Protein AF-A0A967U0R5-F1 (afdb_monomer_lite)

Radius of gyration: 29.0 Å; chains: 1; bounding box: 80×68×86 Å

pLDDT: mean 76.17, std 15.31, range [24.34, 95.88]

Structure (mmCIF, N/CA/C/O backbone):
data_AF-A0A967U0R5-F1
#
_entry.id   AF-A0A967U0R5-F1
#
loop_
_atom_site.group_PDB
_atom_site.id
_atom_site.type_symbol
_atom_site.label_atom_id
_atom_site.label_alt_id
_atom_site.label_comp_id
_atom_site.label_asym_id
_atom_site.label_entity_id
_atom_site.label_seq_id
_atom_site.pdbx_PDB_ins_code
_atom_site.Cartn_x
_atom_site.Cartn_y
_atom_site.Cartn_z
_atom_site.occupancy
_atom_site.B_iso_or_equiv
_atom_site.auth_seq_id
_atom_site.auth_comp_id
_atom_site.auth_asym_id
_atom_site.auth_atom_id
_atom_site.pdbx_PDB_model_num
ATOM 1 N N . MET A 1 1 ? -23.140 -12.840 37.586 1.00 38.25 1 MET A N 1
ATOM 2 C CA . MET A 1 1 ? -21.763 -12.616 37.110 1.00 38.25 1 MET A CA 1
ATOM 3 C C . MET A 1 1 ? -20.857 -13.366 38.064 1.00 38.25 1 MET A C 1
ATOM 5 O O . MET A 1 1 ? -20.734 -12.963 39.211 1.00 38.25 1 MET A O 1
ATOM 9 N N . THR A 1 2 ? -20.389 -14.546 37.671 1.00 31.69 2 THR A N 1
ATOM 10 C CA . THR A 1 2 ? -19.392 -15.296 38.441 1.00 31.69 2 THR A CA 1
ATOM 11 C C . THR A 1 2 ? -18.062 -14.575 38.287 1.00 31.69 2 THR A C 1
ATOM 13 O O . THR A 1 2 ? -17.598 -14.401 37.166 1.00 31.69 2 THR A O 1
ATOM 16 N N . ASP A 1 3 ? -17.523 -14.108 39.408 1.00 39.81 3 ASP A N 1
ATOM 17 C CA . ASP A 1 3 ? -16.266 -13.373 39.532 1.00 39.81 3 ASP A CA 1
ATOM 18 C C . ASP A 1 3 ? -15.125 -14.231 38.952 1.00 39.81 3 ASP A C 1
ATOM 20 O O . ASP A 1 3 ? -14.665 -15.191 39.576 1.00 39.81 3 ASP A O 1
ATOM 24 N N . GLY A 1 4 ? -14.732 -13.964 37.705 1.00 53.31 4 GLY A N 1
ATOM 25 C CA . GLY A 1 4 ? -13.517 -14.535 37.134 1.00 53.31 4 GLY A CA 1
ATOM 26 C C . GLY A 1 4 ? -12.322 -14.024 37.933 1.00 53.31 4 GLY A C 1
ATOM 27 O O . GLY A 1 4 ? -12.277 -12.852 38.303 1.00 53.31 4 GLY A O 1
ATOM 28 N N . SER A 1 5 ? -11.360 -14.890 38.250 1.00 70.88 5 SER A N 1
ATOM 29 C CA . SER A 1 5 ? -10.194 -14.485 39.038 1.00 70.88 5 SER A CA 1
ATOM 30 C C . SER A 1 5 ? -9.380 -13.429 38.282 1.00 70.88 5 SER A C 1
ATOM 32 O O . SER A 1 5 ? -8.718 -13.753 37.297 1.00 70.88 5 SER A O 1
ATOM 34 N N . TRP A 1 6 ? -9.405 -12.178 38.747 1.00 79.81 6 TRP A N 1
ATOM 35 C CA . TRP A 1 6 ? -8.531 -11.115 38.248 1.00 79.81 6 TRP A CA 1
ATOM 36 C C . TRP A 1 6 ? -7.058 -11.523 38.390 1.00 79.81 6 TRP A C 1
ATOM 38 O O . TRP A 1 6 ? -6.603 -11.854 39.485 1.00 79.81 6 TRP A O 1
ATOM 48 N N . SER A 1 7 ? -6.300 -11.472 37.296 1.00 81.44 7 SER A N 1
ATOM 49 C CA . SER A 1 7 ? -4.850 -11.683 37.298 1.00 81.44 7 SER A CA 1
ATOM 50 C C . SER A 1 7 ? -4.108 -10.350 37.401 1.00 81.44 7 SER A C 1
ATOM 52 O O . SER A 1 7 ? -4.356 -9.437 36.613 1.00 81.44 7 SER A O 1
ATOM 54 N N . SER A 1 8 ? -3.167 -10.236 38.339 1.00 82.88 8 SER A N 1
ATOM 55 C CA . SER A 1 8 ? -2.311 -9.049 38.459 1.00 82.88 8 SER A CA 1
ATOM 56 C C . SER A 1 8 ? -1.225 -9.045 37.385 1.00 82.88 8 SER A C 1
ATOM 58 O O . SER A 1 8 ? -0.503 -10.029 37.234 1.00 82.88 8 SER A O 1
ATOM 60 N N . ALA A 1 9 ? -1.059 -7.918 36.694 1.00 82.12 9 ALA A N 1
ATOM 61 C CA . ALA A 1 9 ? 0.034 -7.706 35.752 1.00 82.12 9 ALA A CA 1
ATOM 62 C C . ALA A 1 9 ? 1.123 -6.811 36.364 1.00 82.12 9 ALA A C 1
ATOM 64 O O . ALA A 1 9 ? 0.837 -5.910 37.157 1.00 82.12 9 ALA A O 1
ATOM 65 N N . THR A 1 10 ? 2.385 -7.057 36.011 1.00 83.44 10 THR A N 1
ATOM 66 C CA . THR A 1 10 ? 3.503 -6.242 36.499 1.00 83.44 10 THR A CA 1
ATOM 67 C C . THR A 1 10 ? 3.533 -4.903 35.771 1.00 83.44 10 THR A C 1
ATOM 69 O O . THR A 1 10 ? 3.669 -4.851 34.548 1.00 83.44 10 THR A O 1
ATOM 72 N N . VAL A 1 11 ? 3.439 -3.819 36.540 1.00 84.69 11 VAL A N 1
ATOM 73 C CA . VAL A 1 11 ? 3.551 -2.453 36.028 1.00 84.69 11 VAL A CA 1
ATOM 74 C C . VAL A 1 11 ? 5.021 -2.040 36.010 1.00 84.69 11 VAL A C 1
ATOM 76 O O . VAL A 1 11 ? 5.708 -2.105 37.027 1.00 84.69 11 VAL A O 1
ATOM 79 N N . SER A 1 12 ? 5.491 -1.593 34.852 1.00 86.06 12 SER A N 1
ATOM 80 C CA . SER A 1 12 ? 6.797 -0.970 34.659 1.00 86.06 12 SER A CA 1
ATOM 81 C C . SER A 1 12 ? 6.651 0.548 34.732 1.00 86.06 12 SER A C 1
ATOM 83 O O . SER A 1 12 ? 5.745 1.123 34.131 1.00 86.06 12 SER A O 1
ATOM 85 N N . THR A 1 13 ? 7.534 1.205 35.477 1.00 83.50 13 THR A N 1
ATOM 86 C CA . THR A 1 13 ? 7.530 2.662 35.659 1.00 83.50 13 THR A CA 1
ATOM 87 C C . THR A 1 13 ? 8.503 3.333 34.690 1.00 83.50 13 THR A C 1
ATOM 89 O O . THR A 1 13 ? 9.708 3.083 34.761 1.00 83.50 13 THR A O 1
ATOM 92 N N . GLY A 1 14 ? 7.999 4.197 33.813 1.00 77.38 14 GLY A N 1
ATOM 93 C CA . GLY A 1 14 ? 8.785 5.163 33.047 1.00 77.38 14 GLY A CA 1
ATOM 94 C C . GLY A 1 14 ? 8.883 6.516 33.760 1.00 77.38 14 GLY A C 1
ATOM 95 O O . GLY A 1 14 ? 8.386 6.691 34.872 1.00 77.38 14 GLY A O 1
ATOM 96 N N . SER A 1 15 ? 9.530 7.494 33.122 1.00 75.25 15 SER A N 1
ATOM 97 C CA . SER A 1 15 ? 9.695 8.844 33.685 1.00 75.25 15 SER A CA 1
ATOM 98 C C . SER A 1 15 ? 8.378 9.624 33.781 1.00 75.25 15 SER A C 1
ATOM 100 O O . SER A 1 15 ? 8.231 10.456 34.673 1.00 75.25 15 SER A O 1
ATOM 102 N N . THR A 1 16 ? 7.422 9.358 32.887 1.00 79.81 16 THR A N 1
ATOM 103 C CA . THR A 1 16 ? 6.113 10.039 32.833 1.00 79.81 16 THR A CA 1
ATOM 104 C C . THR A 1 16 ? 4.930 9.092 32.617 1.00 79.81 16 THR A C 1
ATOM 106 O O . THR A 1 16 ? 3.784 9.534 32.627 1.00 79.81 16 THR A O 1
ATOM 109 N N . ASN A 1 17 ? 5.176 7.795 32.427 1.00 79.44 17 ASN A N 1
ATOM 110 C CA . ASN A 1 17 ? 4.163 6.802 32.084 1.00 79.44 17 ASN A CA 1
ATOM 111 C C . ASN A 1 17 ? 4.357 5.488 32.851 1.00 79.44 17 ASN A C 1
ATOM 113 O O . ASN A 1 17 ? 5.448 5.158 33.306 1.00 79.44 17 ASN A O 1
ATOM 117 N N . TYR A 1 18 ? 3.275 4.725 32.971 1.00 80.25 18 TYR A N 1
ATOM 118 C CA . TYR A 1 18 ? 3.284 3.358 33.477 1.00 80.25 18 TYR A CA 1
ATOM 119 C C . TYR A 1 18 ? 2.914 2.429 32.325 1.00 80.25 18 TYR A C 1
ATOM 121 O O . TYR A 1 18 ? 1.972 2.717 31.589 1.00 80.25 18 TYR A O 1
ATOM 129 N N . SER A 1 19 ? 3.645 1.333 32.153 1.00 83.12 19 SER A N 1
ATOM 130 C CA . SER A 1 19 ? 3.387 0.354 31.097 1.00 83.12 19 SER A CA 1
ATOM 131 C C . SER A 1 19 ? 3.195 -1.041 31.675 1.00 83.12 19 SER A C 1
ATOM 133 O O . SER A 1 19 ? 3.750 -1.389 32.715 1.00 83.12 19 SER A O 1
ATOM 135 N N . VAL A 1 20 ? 2.388 -1.851 31.000 1.00 83.69 20 VAL A N 1
ATOM 136 C CA . VAL A 1 20 ? 2.161 -3.255 31.345 1.00 83.69 20 VAL A CA 1
ATOM 137 C C . VAL A 1 20 ? 2.505 -4.089 30.124 1.00 83.69 20 VAL A C 1
ATOM 139 O O . VAL A 1 20 ? 2.058 -3.782 29.021 1.00 83.69 20 VAL A O 1
ATOM 142 N N . ASN A 1 21 ? 3.308 -5.135 30.313 1.00 81.81 21 ASN A N 1
ATOM 143 C CA . ASN A 1 21 ? 3.598 -6.081 29.245 1.00 81.81 21 ASN A CA 1
ATOM 144 C C . ASN A 1 21 ? 2.595 -7.239 29.295 1.00 81.81 21 ASN A C 1
ATOM 146 O O . ASN A 1 21 ? 2.569 -7.998 30.263 1.00 81.81 21 ASN A O 1
ATOM 150 N N . LEU A 1 22 ? 1.795 -7.370 28.238 1.00 81.25 22 LEU A N 1
ATOM 151 C CA . LEU A 1 22 ? 0.777 -8.408 28.086 1.00 81.25 22 LEU A CA 1
ATOM 152 C C . LEU A 1 22 ? 1.147 -9.449 27.020 1.00 81.25 22 LEU A C 1
ATOM 154 O O . LEU A 1 22 ? 0.303 -10.242 26.625 1.00 81.25 22 LEU A O 1
ATOM 158 N N . SER A 1 23 ? 2.406 -9.496 26.570 1.00 73.38 23 SER A N 1
ATOM 159 C CA . SER A 1 23 ? 2.835 -10.381 25.476 1.00 73.38 23 SER A CA 1
ATOM 160 C C . SER A 1 23 ? 2.687 -11.882 25.762 1.00 73.38 23 SER A C 1
ATOM 162 O O . SER A 1 23 ? 2.832 -12.683 24.848 1.00 73.38 23 SER A O 1
ATOM 164 N N . GLY A 1 24 ? 2.448 -12.277 27.018 1.00 75.69 24 GLY A N 1
ATOM 165 C CA . GLY A 1 24 ? 2.172 -13.665 27.409 1.00 75.69 24 GLY A CA 1
ATOM 166 C C . GLY A 1 24 ? 0.685 -14.026 27.508 1.00 75.69 24 GLY A C 1
ATOM 167 O O . GLY A 1 24 ? 0.375 -15.189 27.751 1.00 75.69 24 GLY A O 1
ATOM 168 N N . ALA A 1 25 ? -0.226 -13.060 27.367 1.00 84.56 25 ALA A N 1
ATOM 169 C CA . ALA A 1 25 ? -1.661 -13.322 27.374 1.00 84.56 25 ALA A CA 1
ATOM 170 C C . ALA A 1 25 ? -2.125 -13.785 25.977 1.00 84.56 25 ALA A C 1
ATOM 172 O O . ALA A 1 25 ? -1.599 -13.281 24.978 1.00 84.56 25 ALA A O 1
ATOM 173 N N . PRO A 1 26 ? -3.056 -14.754 25.878 1.00 85.50 26 PRO A N 1
ATOM 174 C CA . PRO A 1 26 ? -3.587 -15.197 24.592 1.00 85.50 26 PRO A CA 1
ATOM 175 C C . PRO A 1 26 ? -4.418 -14.107 23.908 1.00 85.50 26 PRO A C 1
ATOM 177 O O . PRO A 1 26 ? -4.743 -13.077 24.497 1.00 85.50 26 PRO A O 1
ATOM 180 N N . ASN A 1 27 ? -4.768 -14.327 22.643 1.00 83.81 27 ASN A N 1
ATOM 181 C CA . ASN A 1 27 ? -5.694 -13.432 21.958 1.00 83.81 27 ASN A CA 1
ATOM 182 C C . ASN A 1 27 ? -7.078 -13.516 22.600 1.00 83.81 27 ASN A C 1
ATOM 184 O O . ASN A 1 27 ? -7.696 -14.573 22.568 1.00 83.81 27 ASN A O 1
ATOM 188 N N . ASP A 1 28 ? -7.590 -12.445 23.182 1.00 87.44 28 ASP A N 1
ATOM 189 C CA . ASP A 1 28 ? -8.921 -12.469 23.787 1.00 87.44 28 ASP A CA 1
ATOM 190 C C . ASP A 1 28 ? -9.435 -11.054 24.047 1.00 87.44 28 ASP A C 1
ATOM 192 O O . ASP A 1 28 ? -8.708 -10.071 23.871 1.00 87.44 28 ASP A O 1
ATOM 196 N N . HIS A 1 29 ? -10.682 -10.975 24.498 1.00 85.75 29 HIS A N 1
ATOM 197 C CA . HIS A 1 29 ? -11.242 -9.790 25.133 1.00 85.75 29 HIS A CA 1
ATOM 198 C C . HIS A 1 29 ? -10.958 -9.826 26.629 1.00 85.75 29 HIS A C 1
ATOM 200 O O . HIS A 1 29 ? -11.261 -10.799 27.321 1.00 85.75 29 HIS A O 1
ATOM 206 N N . TYR A 1 30 ? -10.386 -8.741 27.130 1.00 86.44 30 TYR A N 1
ATOM 207 C CA . TYR A 1 30 ? -9.992 -8.590 28.517 1.00 86.44 30 TYR A CA 1
ATOM 208 C C . TYR A 1 30 ? -10.668 -7.380 29.129 1.00 86.44 30 TYR A C 1
ATOM 210 O O . TYR A 1 30 ? -10.727 -6.301 28.542 1.00 86.44 30 TYR A O 1
ATOM 218 N N . GLN A 1 31 ? -11.086 -7.544 30.375 1.00 88.06 31 GLN A N 1
ATOM 219 C CA . GLN A 1 31 ? -11.401 -6.423 31.242 1.00 88.06 31 GLN A CA 1
ATOM 220 C C . GLN A 1 31 ? -10.135 -6.043 32.006 1.00 88.06 31 GLN A C 1
ATOM 222 O O . GLN A 1 31 ? -9.371 -6.912 32.435 1.00 88.06 31 GLN A O 1
ATOM 227 N N . TYR A 1 32 ? -9.905 -4.749 32.204 1.00 88.62 32 TYR A N 1
ATOM 228 C CA . TYR A 1 32 ? -8.839 -4.260 33.065 1.00 88.62 32 TYR A CA 1
ATOM 229 C C . TYR A 1 32 ? -9.394 -3.457 34.230 1.00 88.62 32 TYR A C 1
ATOM 231 O O . TYR A 1 32 ? -10.407 -2.764 34.132 1.00 88.62 32 TYR A O 1
ATOM 239 N N . ARG A 1 33 ? -8.652 -3.506 35.337 1.00 88.94 33 ARG A N 1
ATOM 240 C CA . ARG A 1 33 ? -8.805 -2.599 36.468 1.00 88.94 33 ARG A CA 1
ATOM 241 C C . ARG A 1 33 ? -7.430 -2.098 36.882 1.00 88.94 33 ARG A C 1
ATOM 243 O O . ARG A 1 33 ? -6.558 -2.888 37.230 1.00 88.94 33 ARG A O 1
ATOM 250 N N . ILE A 1 34 ? -7.251 -0.786 36.871 1.00 88.31 34 ILE A N 1
ATOM 251 C CA . ILE A 1 34 ? -6.054 -0.102 37.353 1.00 88.31 34 ILE A CA 1
ATOM 252 C C . ILE A 1 34 ? -6.420 0.598 38.655 1.00 88.31 34 ILE A C 1
ATOM 254 O O . ILE A 1 34 ? -7.441 1.271 38.743 1.00 88.31 34 ILE A O 1
ATOM 258 N N . THR A 1 35 ? -5.582 0.450 39.673 1.00 87.81 35 THR A N 1
ATOM 259 C CA . THR A 1 35 ? -5.733 1.144 40.955 1.00 87.81 35 THR A CA 1
ATOM 260 C C . THR A 1 35 ? -4.417 1.801 41.323 1.00 87.81 35 THR A C 1
ATOM 262 O O . THR A 1 35 ? -3.373 1.153 41.283 1.00 87.81 35 THR A O 1
ATOM 265 N N . TYR A 1 36 ? -4.466 3.063 41.727 1.00 86.50 36 TYR A N 1
ATOM 266 C CA . TYR A 1 36 ? -3.330 3.813 42.236 1.00 86.50 36 TYR A CA 1
ATOM 267 C C . TYR A 1 36 ? -3.538 4.101 43.720 1.00 86.50 36 TYR A C 1
ATOM 269 O O . TYR A 1 36 ? -4.571 4.631 44.125 1.00 86.50 36 TYR A O 1
ATOM 277 N N . THR A 1 37 ? -2.539 3.747 44.522 1.00 90.25 37 THR A N 1
ATOM 278 C CA . THR A 1 37 ? -2.487 3.992 45.966 1.00 90.25 37 THR A CA 1
ATOM 279 C C . THR A 1 37 ? -1.259 4.847 46.234 1.00 90.25 37 THR A C 1
ATOM 281 O O . THR A 1 37 ? -0.176 4.534 45.736 1.00 90.25 37 THR A O 1
ATOM 284 N N . ARG A 1 38 ? -1.415 5.948 46.974 1.00 85.69 38 ARG A N 1
ATOM 285 C CA . ARG A 1 38 ? -0.285 6.833 47.275 1.00 85.69 38 ARG A CA 1
ATOM 286 C C . ARG A 1 38 ? 0.682 6.158 48.257 1.00 85.69 38 ARG A C 1
ATOM 288 O O . ARG A 1 38 ? 0.253 5.337 49.070 1.00 85.69 38 ARG A O 1
ATOM 295 N N . PRO A 1 39 ? 1.980 6.510 48.232 1.00 86.94 39 PRO A N 1
ATOM 296 C CA . PRO A 1 39 ? 2.942 5.976 49.190 1.00 86.94 39 PRO A CA 1
ATOM 297 C C . PRO A 1 39 ? 2.487 6.204 50.640 1.00 86.94 39 PRO A C 1
ATOM 299 O O . PRO A 1 39 ? 2.222 7.335 51.037 1.00 86.94 39 PRO A O 1
ATOM 302 N N . GLY A 1 40 ? 2.408 5.130 51.429 1.00 89.56 40 GLY A N 1
ATOM 303 C CA . GLY A 1 40 ? 2.000 5.181 52.838 1.00 89.56 40 GLY A CA 1
ATOM 304 C C . GLY A 1 40 ? 0.486 5.186 53.089 1.00 89.56 40 GLY A C 1
ATOM 305 O O . GLY A 1 40 ? 0.079 5.098 54.246 1.00 89.56 40 GLY A O 1
ATOM 306 N N . GLU A 1 41 ? -0.348 5.238 52.047 1.00 92.50 41 GLU A N 1
ATOM 307 C CA . GLU A 1 41 ? -1.801 5.082 52.167 1.00 92.50 41 GLU A CA 1
ATOM 308 C C . GLU A 1 41 ? -2.204 3.607 51.993 1.00 92.50 41 GLU A C 1
ATOM 310 O O . GLU A 1 41 ? -1.594 2.860 51.231 1.00 92.50 41 GLU A O 1
ATOM 315 N N . SER A 1 42 ? -3.240 3.171 52.714 1.00 86.75 42 SER A N 1
ATOM 316 C CA . SER A 1 42 ? -3.827 1.826 52.581 1.00 86.75 42 SER A CA 1
ATOM 317 C C . SER A 1 42 ? -5.092 1.800 51.719 1.00 86.75 42 SER A C 1
ATOM 319 O O . SER A 1 42 ? -5.603 0.726 51.408 1.00 86.75 42 SER A O 1
ATOM 321 N N . GLN A 1 43 ? -5.609 2.973 51.344 1.00 90.25 43 GLN A N 1
ATOM 322 C CA . GLN A 1 43 ? -6.811 3.138 50.532 1.00 90.25 43 GLN A CA 1
ATOM 323 C C . GLN A 1 43 ? -6.439 3.498 49.095 1.00 90.25 43 GLN A C 1
ATOM 325 O O . GLN A 1 43 ? -5.499 4.255 48.858 1.00 90.25 43 GLN A O 1
ATOM 330 N N . VAL A 1 44 ? -7.206 2.979 48.135 1.00 88.62 44 VAL A N 1
ATOM 331 C CA . VAL A 1 44 ? -7.043 3.332 46.721 1.00 88.62 44 VAL A CA 1
ATOM 332 C C . VAL A 1 44 ? -7.365 4.814 46.546 1.00 88.62 44 VAL A C 1
ATOM 334 O O . VAL A 1 44 ? -8.467 5.257 46.857 1.00 88.62 44 VAL A O 1
ATOM 337 N N . TYR A 1 45 ? -6.404 5.571 46.025 1.00 89.75 45 TYR A N 1
ATOM 338 C CA . TYR A 1 45 ? -6.563 6.993 45.738 1.00 89.75 45 TYR A CA 1
ATOM 339 C C . TYR A 1 45 ? -7.338 7.229 44.438 1.00 89.75 45 TYR A C 1
ATOM 341 O O . TYR A 1 45 ? -8.180 8.118 44.362 1.00 89.75 45 TYR A O 1
ATOM 349 N N . ALA A 1 46 ? -7.041 6.442 43.403 1.00 87.00 46 ALA A N 1
ATOM 350 C CA . ALA A 1 46 ? -7.715 6.518 42.112 1.00 87.00 46 ALA A CA 1
ATOM 351 C C . ALA A 1 46 ? -7.848 5.127 41.495 1.00 87.00 46 ALA A C 1
ATOM 353 O O . ALA A 1 46 ? -6.971 4.279 41.665 1.00 87.00 46 ALA A O 1
ATOM 354 N N . ALA A 1 47 ? -8.927 4.902 40.753 1.00 88.06 47 ALA A N 1
ATOM 355 C CA . ALA A 1 47 ? -9.143 3.673 40.008 1.00 88.06 47 ALA A CA 1
ATOM 356 C C . ALA A 1 47 ? -9.639 3.982 38.595 1.00 88.06 47 ALA A C 1
ATOM 358 O O . ALA A 1 47 ? -10.337 4.968 38.376 1.00 88.06 47 ALA A O 1
ATOM 359 N N . GLY A 1 48 ? -9.280 3.118 37.654 1.00 85.56 48 GLY A N 1
ATOM 360 C CA . GLY A 1 48 ? -9.800 3.094 36.296 1.00 85.56 48 GLY A CA 1
ATOM 361 C C . GLY A 1 48 ? -10.156 1.664 35.919 1.00 85.56 48 GLY A C 1
ATOM 362 O O . GLY A 1 48 ? -9.541 0.717 36.409 1.00 85.56 48 GLY A O 1
ATOM 363 N N . ALA A 1 49 ? -11.150 1.501 35.062 1.00 87.06 49 ALA A N 1
ATOM 364 C CA . ALA A 1 49 ? -11.517 0.215 34.498 1.00 87.06 49 ALA A CA 1
ATOM 365 C C . ALA A 1 49 ? -11.919 0.403 33.039 1.00 87.06 49 ALA A C 1
ATOM 367 O O . ALA A 1 49 ? -12.275 1.510 32.635 1.00 87.06 49 ALA A O 1
ATOM 368 N N . GLY A 1 50 ? -11.852 -0.672 32.271 1.00 86.38 50 GLY A N 1
ATOM 369 C CA . GLY A 1 50 ? -12.244 -0.676 30.872 1.00 86.38 50 GLY A CA 1
ATOM 370 C C . GLY A 1 50 ? -12.033 -2.046 30.255 1.00 86.38 50 GLY A C 1
ATOM 371 O O . GLY A 1 50 ? -11.740 -3.017 30.957 1.00 86.38 50 GLY A O 1
ATOM 372 N N . GLU A 1 51 ? -12.169 -2.107 28.941 1.00 84.19 51 GLU A N 1
ATOM 373 C CA . GLU A 1 51 ? -12.010 -3.327 28.159 1.00 84.19 51 GLU A CA 1
ATOM 374 C C . GLU A 1 51 ? -10.990 -3.095 27.048 1.00 84.19 51 GLU A C 1
ATOM 376 O O . GLU A 1 51 ? -10.764 -1.962 26.619 1.00 84.19 51 GLU A O 1
ATOM 381 N N . PHE A 1 52 ? -10.328 -4.163 26.626 1.00 81.12 52 PHE A N 1
ATOM 382 C CA . PHE A 1 52 ? -9.393 -4.150 25.511 1.00 81.12 52 PHE A CA 1
ATOM 383 C C . PHE A 1 52 ? -9.296 -5.548 24.907 1.00 81.12 52 PHE A C 1
ATOM 385 O O . PHE A 1 52 ? -9.583 -6.545 25.570 1.00 81.12 52 PHE A O 1
ATOM 392 N N . SER A 1 53 ? -8.835 -5.628 23.664 1.00 82.19 53 SER A N 1
ATOM 393 C CA . SER A 1 53 ? -8.573 -6.905 23.004 1.00 82.19 53 SER A CA 1
ATOM 394 C C . SER A 1 53 ? -7.080 -7.086 22.761 1.00 82.19 53 SER A C 1
ATOM 396 O O . SER A 1 53 ? -6.370 -6.131 22.442 1.00 82.19 53 SER A O 1
ATOM 398 N N . ILE A 1 54 ? -6.602 -8.323 22.874 1.00 83.44 54 ILE A N 1
ATOM 399 C CA . ILE A 1 54 ? -5.272 -8.716 22.396 1.00 83.44 54 ILE A CA 1
ATOM 400 C C . ILE A 1 54 ? -5.452 -9.459 21.075 1.00 83.44 54 ILE A C 1
ATOM 402 O O . ILE A 1 54 ? -6.168 -10.454 21.017 1.00 83.44 54 ILE A O 1
ATOM 406 N N . THR A 1 55 ? -4.804 -8.974 20.015 1.00 77.19 55 THR A N 1
ATOM 407 C CA . THR A 1 55 ? -4.919 -9.509 18.643 1.00 77.19 55 THR A CA 1
ATOM 408 C C . THR A 1 55 ? -3.601 -10.042 18.075 1.00 77.19 55 THR A C 1
ATOM 410 O O . THR A 1 55 ? -3.600 -10.687 17.025 1.00 77.19 55 THR A O 1
ATOM 413 N N . SER A 1 56 ? -2.480 -9.791 18.755 1.00 70.88 56 SER A N 1
ATOM 414 C CA . SER A 1 56 ? -1.117 -9.979 18.240 1.00 70.88 56 SER A CA 1
ATOM 415 C C . SER A 1 56 ? -0.333 -11.127 18.904 1.00 70.88 56 SER A C 1
ATOM 417 O O . SER A 1 56 ? 0.877 -11.255 18.688 1.00 70.88 56 SER A O 1
ATOM 419 N N . SER A 1 57 ? -1.011 -11.964 19.697 1.00 75.06 57 SER A N 1
ATOM 420 C CA . SER A 1 57 ? -0.463 -13.108 20.448 1.00 75.06 57 SER A CA 1
ATOM 421 C C . SER A 1 57 ? -0.873 -14.454 19.819 1.00 75.06 57 SER A C 1
ATOM 423 O O . SER A 1 57 ? -1.320 -14.490 18.674 1.00 75.06 57 SER A O 1
ATOM 425 N N . ASP A 1 58 ? -0.711 -15.574 20.526 1.00 77.88 58 ASP A N 1
ATOM 426 C CA . ASP A 1 58 ? -1.199 -16.901 20.116 1.00 77.88 58 ASP A CA 1
ATOM 427 C C . ASP A 1 58 ? -2.715 -17.036 20.380 1.00 77.88 58 ASP A C 1
ATOM 429 O O . ASP A 1 58 ? -3.249 -16.485 21.345 1.00 77.88 58 ASP A O 1
ATOM 433 N N . SER A 1 59 ? -3.419 -17.765 19.512 1.00 81.88 59 SER A N 1
ATOM 434 C CA . SER A 1 59 ? -4.836 -18.113 19.694 1.00 81.88 59 SER A CA 1
ATOM 435 C C . SER A 1 59 ? -5.048 -19.269 20.692 1.00 81.88 59 SER A C 1
ATOM 437 O O . SER A 1 59 ? -6.182 -19.591 21.054 1.00 81.88 59 SER A O 1
ATOM 439 N N . VAL A 1 60 ? -3.983 -19.951 21.130 1.00 81.88 60 VAL A N 1
ATOM 440 C CA . VAL A 1 60 ? -4.084 -21.025 22.130 1.00 81.88 60 VAL A CA 1
ATOM 441 C C . VAL A 1 60 ? -4.563 -20.466 23.472 1.00 81.88 60 VAL A C 1
ATOM 443 O O . VAL A 1 60 ? -3.885 -19.664 24.103 1.00 81.88 60 VAL A O 1
ATOM 446 N N . GLY A 1 61 ? -5.712 -20.953 23.947 1.00 82.19 61 GLY A N 1
ATOM 447 C CA . GLY A 1 61 ? -6.314 -20.521 25.213 1.00 82.19 61 GLY A CA 1
ATOM 448 C C . GLY A 1 61 ? -7.288 -19.348 25.083 1.00 82.19 61 GLY A C 1
ATOM 449 O O . GLY A 1 61 ? -7.896 -18.979 26.084 1.00 82.19 61 GLY A O 1
ATOM 450 N N . SER A 1 62 ? -7.477 -18.812 23.873 1.00 86.12 62 SER A N 1
ATOM 451 C CA . SER A 1 62 ? -8.527 -17.842 23.561 1.00 86.12 62 SER A CA 1
ATOM 452 C C . SER A 1 62 ? -9.913 -18.417 23.832 1.00 86.12 62 SER A C 1
ATOM 454 O O . SER A 1 62 ? -10.247 -19.511 23.371 1.00 86.12 62 SER A O 1
ATOM 456 N N . THR A 1 63 ? -10.748 -17.657 24.528 1.00 87.12 63 THR A N 1
ATOM 457 C CA . THR A 1 63 ? -12.158 -17.989 24.759 1.00 87.12 63 THR A CA 1
ATOM 458 C C . THR A 1 63 ? -13.074 -17.332 23.732 1.00 87.12 63 THR A C 1
ATOM 460 O O . THR A 1 63 ? -14.051 -17.960 23.309 1.00 87.12 63 THR A O 1
ATOM 463 N N . HIS A 1 64 ? -12.706 -16.145 23.243 1.00 88.62 64 HIS A N 1
ATOM 464 C CA . HIS A 1 64 ? -13.450 -15.406 22.227 1.00 88.62 64 HIS A CA 1
ATOM 465 C C . HIS A 1 64 ? -12.674 -15.244 20.914 1.00 88.62 64 HIS A C 1
ATOM 467 O O . HIS A 1 64 ? -11.464 -15.476 20.825 1.00 88.62 64 HIS A O 1
ATOM 473 N N . ALA A 1 65 ? -13.400 -14.858 19.870 1.00 88.69 65 ALA A N 1
ATOM 474 C CA . ALA A 1 65 ? -12.839 -14.382 18.624 1.00 88.69 65 ALA A CA 1
ATOM 475 C C . ALA A 1 65 ? -12.464 -12.902 18.760 1.00 88.69 65 ALA A C 1
ATOM 477 O O . ALA A 1 65 ? -13.203 -12.100 19.333 1.00 88.69 65 ALA A O 1
ATOM 478 N N . VAL A 1 66 ? -11.339 -12.535 18.163 1.00 87.56 66 VAL A N 1
ATOM 479 C CA . VAL A 1 66 ? -10.876 -11.152 18.039 1.00 87.56 66 VAL A CA 1
ATOM 480 C C . VAL A 1 66 ? -10.597 -10.857 16.574 1.00 87.56 66 VAL A C 1
ATOM 482 O O . VAL A 1 66 ? -10.297 -11.772 15.799 1.00 87.56 66 VAL A O 1
ATOM 485 N N . ALA A 1 67 ? -10.688 -9.588 16.186 1.00 85.31 67 ALA A N 1
ATOM 486 C CA . ALA A 1 67 ? -10.437 -9.187 14.814 1.00 85.31 67 ALA A CA 1
ATOM 487 C C . ALA A 1 67 ? -9.584 -7.929 14.729 1.00 85.31 67 ALA A C 1
ATOM 489 O O . ALA A 1 67 ? -9.600 -7.092 15.628 1.00 85.31 67 ALA A O 1
ATOM 490 N N . ILE A 1 68 ? -8.866 -7.801 13.618 1.00 79.19 68 ILE A N 1
ATOM 491 C CA . ILE A 1 68 ? -8.112 -6.600 13.278 1.00 79.19 68 ILE A CA 1
ATOM 492 C C . ILE A 1 68 ? -8.373 -6.181 11.838 1.00 79.19 68 ILE A C 1
ATOM 494 O O . ILE A 1 68 ? -8.514 -7.023 10.947 1.00 79.19 68 ILE A O 1
ATOM 498 N N . VAL A 1 69 ? -8.458 -4.871 11.617 1.00 75.12 69 VAL A N 1
ATOM 499 C CA . VAL A 1 69 ? -8.638 -4.297 10.285 1.00 75.12 69 VAL A CA 1
ATOM 500 C C . VAL A 1 69 ? -7.323 -4.344 9.525 1.00 75.12 69 VAL A C 1
ATOM 502 O O . VAL A 1 69 ? -6.303 -3.848 9.989 1.00 75.12 69 VAL A O 1
ATOM 505 N N . GLU A 1 70 ? -7.373 -4.896 8.319 1.00 72.44 70 GLU A N 1
ATOM 506 C CA . GLU A 1 70 ? -6.292 -4.850 7.349 1.00 72.44 70 GLU A CA 1
ATOM 507 C C . GLU A 1 70 ? -6.662 -3.916 6.196 1.00 72.44 70 GLU A C 1
ATOM 509 O O . GLU A 1 70 ? -7.603 -4.183 5.439 1.00 72.44 70 GLU A O 1
ATOM 514 N N . ASP A 1 71 ? -5.870 -2.862 6.005 1.00 57.84 71 ASP A N 1
ATOM 515 C CA . ASP A 1 71 ? -5.983 -1.981 4.837 1.00 57.84 71 ASP A CA 1
ATOM 516 C C . ASP A 1 71 ? -5.298 -2.576 3.587 1.00 57.84 71 ASP A C 1
ATOM 518 O O . ASP A 1 71 ? -5.560 -2.144 2.464 1.00 57.84 71 ASP A O 1
ATOM 522 N N . GLY A 1 72 ? -4.491 -3.634 3.760 1.00 60.88 72 GLY A N 1
ATOM 523 C CA . GLY A 1 72 ? -4.076 -4.528 2.677 1.00 60.88 72 GLY A CA 1
ATOM 524 C C . GLY A 1 72 ? -3.051 -3.921 1.719 1.00 60.88 72 GLY A C 1
ATOM 525 O O . GLY A 1 72 ? -3.234 -3.989 0.500 1.00 60.88 72 GLY A O 1
ATOM 526 N N . PHE A 1 73 ? -1.964 -3.339 2.238 1.00 62.22 73 PHE A N 1
ATOM 527 C CA . PHE A 1 73 ? -0.935 -2.731 1.391 1.00 62.22 73 PHE A CA 1
ATOM 528 C C . PHE A 1 73 ? 0.171 -3.706 0.967 1.00 62.22 73 PHE A C 1
ATOM 530 O O . PHE A 1 73 ? 0.735 -4.474 1.744 1.00 62.22 73 PHE A O 1
ATOM 537 N N . TYR A 1 74 ? 0.532 -3.622 -0.309 1.00 66.06 74 TYR A N 1
ATOM 538 C CA . TYR A 1 74 ? 1.680 -4.292 -0.895 1.00 66.06 74 TYR A CA 1
ATOM 539 C C . TYR A 1 74 ? 2.202 -3.436 -2.051 1.00 66.06 74 TYR A C 1
ATOM 541 O O . TYR A 1 74 ? 1.426 -2.993 -2.896 1.00 66.06 74 TYR A O 1
ATOM 549 N N . ASN A 1 75 ? 3.516 -3.230 -2.111 1.00 65.00 75 ASN A N 1
ATOM 550 C CA . ASN A 1 75 ? 4.163 -2.476 -3.176 1.00 65.00 75 ASN A CA 1
ATOM 551 C C . ASN A 1 75 ? 5.400 -3.195 -3.698 1.00 65.00 75 ASN A C 1
ATOM 553 O O . ASN A 1 75 ? 6.425 -3.324 -3.020 1.00 65.00 75 ASN A O 1
ATOM 557 N N . PHE A 1 76 ? 5.316 -3.601 -4.959 1.00 70.06 76 PHE A N 1
ATOM 558 C CA . PHE A 1 76 ? 6.470 -4.024 -5.724 1.00 70.06 76 PHE A CA 1
ATOM 559 C C . PHE A 1 76 ? 7.214 -2.794 -6.256 1.00 70.06 76 PHE A C 1
ATOM 561 O O . PHE A 1 76 ? 6.880 -2.265 -7.314 1.00 70.06 76 PHE A O 1
ATOM 568 N N . LYS A 1 77 ? 8.297 -2.394 -5.574 1.00 65.00 77 LYS A N 1
ATOM 569 C CA . LYS A 1 77 ? 9.142 -1.243 -5.960 1.00 65.00 77 LYS A CA 1
ATOM 570 C C . LYS A 1 77 ? 9.968 -1.488 -7.237 1.00 65.00 77 LYS A C 1
ATOM 572 O O . LYS A 1 77 ? 10.776 -0.649 -7.625 1.00 65.00 77 LYS A O 1
ATOM 577 N N . GLY A 1 78 ? 9.762 -2.629 -7.896 1.00 65.31 78 GLY A N 1
ATOM 578 C CA . GLY A 1 78 ? 10.361 -2.976 -9.174 1.00 65.31 78 GLY A CA 1
ATOM 579 C C . GLY A 1 78 ? 11.667 -3.763 -9.072 1.00 65.31 78 GLY A C 1
ATOM 580 O O . GLY A 1 78 ? 12.185 -4.087 -8.000 1.00 65.31 78 GLY A O 1
ATOM 581 N N . ILE A 1 79 ? 12.193 -4.081 -10.254 1.00 75.19 79 ILE A N 1
ATOM 582 C CA . ILE A 1 79 ? 13.543 -4.613 -10.437 1.00 75.19 79 ILE A CA 1
ATOM 583 C C . ILE A 1 79 ? 14.470 -3.406 -10.570 1.00 75.19 79 ILE A C 1
ATOM 585 O O . ILE A 1 79 ? 14.380 -2.682 -11.558 1.00 75.19 79 ILE A O 1
ATOM 589 N N . THR A 1 80 ? 15.330 -3.178 -9.579 1.00 71.12 80 THR A N 1
ATOM 590 C CA . THR A 1 80 ? 16.212 -1.998 -9.519 1.00 71.12 80 THR A CA 1
ATOM 591 C C . THR A 1 80 ? 17.606 -2.268 -10.074 1.00 71.12 80 THR A C 1
ATOM 593 O O . THR A 1 80 ? 18.333 -1.335 -10.402 1.00 71.12 80 THR A O 1
ATOM 596 N N . LYS A 1 81 ? 17.993 -3.543 -10.193 1.00 74.25 81 LYS A N 1
ATOM 597 C CA . LYS A 1 81 ? 19.226 -3.964 -10.866 1.00 74.25 81 LYS A CA 1
ATOM 598 C C . LYS A 1 81 ? 19.074 -5.384 -11.406 1.00 74.25 81 LYS A C 1
ATOM 600 O O . LYS A 1 81 ? 18.352 -6.192 -10.816 1.00 74.25 81 LYS A O 1
ATOM 605 N N . ARG A 1 82 ? 19.773 -5.701 -12.494 1.00 80.25 82 ARG A N 1
ATOM 606 C CA . ARG A 1 82 ? 19.919 -7.060 -13.033 1.00 80.25 82 ARG A CA 1
ATOM 607 C C . ARG A 1 82 ? 21.397 -7.397 -13.172 1.00 80.25 82 ARG A C 1
ATOM 609 O O . ARG A 1 82 ? 22.192 -6.519 -13.499 1.00 80.25 82 ARG A O 1
ATOM 616 N N . ALA A 1 83 ? 21.739 -8.664 -12.956 1.00 82.50 83 ALA A N 1
ATOM 617 C CA . ALA A 1 83 ? 23.045 -9.175 -13.344 1.00 82.50 83 ALA A CA 1
ATOM 618 C C . ALA A 1 83 ? 23.199 -9.119 -14.873 1.00 82.50 83 ALA A C 1
ATOM 620 O O . ALA A 1 83 ? 22.241 -9.351 -15.622 1.00 82.50 83 ALA A O 1
ATOM 621 N N . VAL A 1 84 ? 24.411 -8.819 -15.330 1.00 75.62 84 VAL A N 1
ATOM 622 C CA . VAL A 1 84 ? 24.746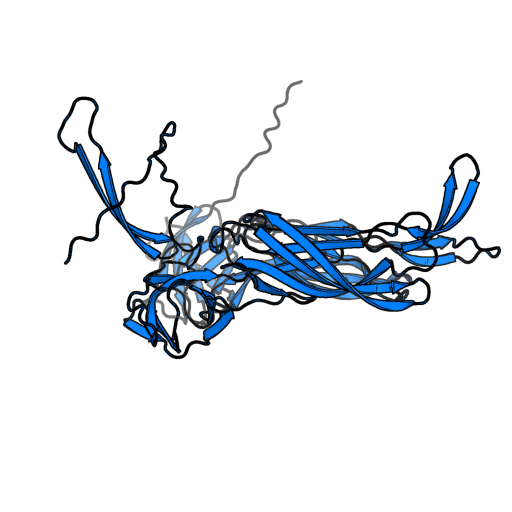 -8.629 -16.745 1.00 75.62 84 VAL A CA 1
ATOM 623 C C . VAL A 1 84 ? 25.729 -9.709 -17.172 1.00 75.62 84 VAL A C 1
ATOM 625 O O . VAL A 1 84 ? 26.649 -10.030 -16.428 1.00 75.62 84 VAL A O 1
ATOM 628 N N . TYR A 1 85 ? 25.523 -10.287 -18.354 1.00 75.12 85 TYR A N 1
ATOM 629 C CA . TYR A 1 85 ? 26.475 -11.219 -18.952 1.00 75.12 85 TYR A CA 1
ATOM 630 C C . TYR A 1 85 ? 27.367 -10.442 -19.914 1.00 75.12 85 TYR A C 1
ATOM 632 O O . TYR A 1 85 ? 26.883 -9.969 -20.941 1.00 75.12 85 TYR A O 1
ATOM 640 N N . GLU A 1 86 ? 28.637 -10.260 -19.567 1.00 72.44 86 GLU A N 1
ATOM 641 C CA . GLU A 1 86 ? 29.588 -9.495 -20.380 1.00 72.44 86 GLU A CA 1
ATOM 642 C C . GLU A 1 86 ? 31.033 -9.961 -20.155 1.00 72.44 86 GLU A C 1
ATOM 644 O O . GLU A 1 86 ? 31.324 -10.763 -19.265 1.00 72.44 86 GLU A O 1
ATOM 649 N N . SER A 1 87 ? 31.952 -9.460 -20.976 1.00 73.12 87 SER A N 1
ATOM 650 C CA . SER A 1 87 ? 33.388 -9.678 -20.804 1.00 73.12 87 SER A CA 1
ATOM 651 C C . SER A 1 87 ? 34.020 -8.470 -20.109 1.00 73.12 87 SER A C 1
ATOM 653 O O . SER A 1 87 ? 33.868 -7.347 -20.590 1.00 73.12 87 SER A O 1
ATOM 655 N N . ARG A 1 88 ? 34.740 -8.680 -18.998 1.00 70.50 88 ARG A N 1
ATOM 656 C CA . ARG A 1 88 ? 35.482 -7.630 -18.278 1.00 70.50 88 ARG A CA 1
ATOM 657 C C . ARG A 1 88 ? 36.969 -7.956 -18.217 1.00 70.50 88 ARG A C 1
ATOM 659 O O . ARG A 1 88 ? 37.363 -9.114 -18.122 1.00 70.50 88 ARG A O 1
ATOM 666 N N . TRP A 1 89 ? 37.787 -6.909 -18.244 1.00 63.78 89 TRP A N 1
ATOM 667 C CA . TRP A 1 89 ? 39.194 -7.013 -17.874 1.00 63.78 89 TRP A CA 1
ATOM 668 C C . TRP A 1 89 ? 39.300 -6.981 -16.356 1.00 63.78 89 TRP A C 1
ATOM 670 O O . TRP A 1 89 ? 38.869 -6.007 -15.735 1.00 63.78 89 TRP A O 1
ATOM 680 N N . ILE A 1 90 ? 39.873 -8.028 -15.774 1.00 66.06 90 ILE A N 1
ATOM 681 C CA . ILE A 1 90 ? 40.254 -8.026 -14.366 1.00 66.06 90 ILE A CA 1
ATOM 682 C C . ILE A 1 90 ? 41.746 -7.730 -14.300 1.00 66.06 90 ILE A C 1
ATOM 684 O O . ILE A 1 90 ? 42.554 -8.381 -14.965 1.00 66.06 90 ILE A O 1
ATOM 688 N N . THR A 1 91 ? 42.103 -6.726 -13.505 1.00 58.09 91 THR A N 1
ATOM 689 C CA . THR A 1 91 ? 43.495 -6.419 -13.182 1.00 58.09 91 THR A CA 1
ATOM 690 C C . THR A 1 91 ? 43.779 -6.970 -11.793 1.00 58.09 91 THR A C 1
ATOM 692 O O . THR A 1 91 ? 43.683 -6.242 -10.810 1.00 58.09 91 THR A O 1
ATOM 695 N N . ASP A 1 92 ? 44.102 -8.259 -11.716 1.00 55.59 92 ASP A N 1
ATOM 696 C CA . ASP A 1 92 ? 44.556 -8.904 -10.479 1.00 55.59 92 ASP A CA 1
ATOM 697 C C . ASP A 1 92 ? 45.975 -9.452 -10.691 1.00 55.59 92 ASP A C 1
ATOM 699 O O . ASP A 1 92 ? 46.202 -10.626 -10.977 1.00 55.59 92 ASP A O 1
ATOM 703 N N . GLY A 1 93 ? 46.951 -8.537 -10.738 1.00 51.66 93 GLY A N 1
ATOM 704 C CA . GLY A 1 93 ? 48.366 -8.840 -11.007 1.00 51.66 93 GLY A CA 1
ATOM 705 C C . GLY A 1 93 ? 48.713 -9.222 -12.459 1.00 51.66 93 GLY A C 1
ATOM 706 O O . GLY A 1 93 ? 49.851 -9.021 -12.872 1.00 51.66 93 GLY A O 1
ATOM 707 N N . TYR A 1 94 ? 47.743 -9.686 -13.254 1.00 53.56 94 TYR A N 1
ATOM 708 C CA . TYR A 1 94 ? 47.819 -9.874 -14.707 1.00 53.56 94 TYR A CA 1
ATOM 709 C C . TYR A 1 94 ? 46.513 -9.411 -15.359 1.00 53.56 94 TYR A C 1
ATOM 711 O O . TYR A 1 94 ? 45.432 -9.694 -14.851 1.00 53.56 94 TYR A O 1
ATOM 719 N N . THR A 1 95 ? 46.603 -8.725 -16.498 1.00 59.84 95 THR A N 1
ATOM 720 C CA . THR A 1 95 ? 45.430 -8.287 -17.266 1.00 59.84 95 THR A CA 1
ATOM 721 C C . THR A 1 95 ? 44.832 -9.486 -18.003 1.00 59.84 95 THR A C 1
ATOM 723 O O . THR A 1 95 ? 45.366 -9.907 -19.030 1.00 59.84 95 THR A O 1
ATOM 726 N N . GLN A 1 96 ? 43.746 -10.054 -17.477 1.00 65.44 96 GLN A N 1
ATOM 727 C CA . GLN A 1 96 ? 43.034 -11.180 -18.093 1.00 65.44 96 GLN A CA 1
ATOM 728 C C . GLN A 1 96 ? 41.599 -10.789 -18.449 1.00 65.44 96 GLN A C 1
ATOM 730 O O . GLN A 1 96 ? 40.961 -9.993 -17.756 1.00 65.44 96 GLN A O 1
ATOM 735 N N . LEU A 1 97 ? 41.116 -11.319 -19.574 1.00 66.81 97 LEU A N 1
ATOM 736 C CA . LEU A 1 97 ? 39.748 -11.122 -20.036 1.00 66.81 97 LEU A CA 1
ATOM 737 C C . LEU A 1 97 ? 38.884 -12.264 -19.507 1.00 66.81 97 LEU A C 1
ATOM 739 O O . LEU A 1 97 ? 39.062 -13.411 -19.913 1.00 66.81 97 LEU A O 1
ATOM 743 N N . GLU A 1 98 ? 37.912 -11.935 -18.664 1.00 73.25 98 GLU A N 1
ATOM 744 C CA . GLU A 1 98 ? 36.946 -12.897 -18.145 1.00 73.25 98 GLU A CA 1
ATOM 745 C C . GLU A 1 98 ? 35.555 -12.615 -18.708 1.00 73.25 98 GLU A C 1
ATOM 747 O O . GLU A 1 98 ? 35.094 -11.475 -18.709 1.00 73.25 98 GLU A O 1
ATOM 752 N N . THR A 1 99 ? 34.878 -13.649 -19.212 1.00 74.81 99 THR A N 1
ATOM 753 C CA . THR A 1 99 ? 33.509 -13.537 -19.747 1.00 74.81 99 THR A CA 1
ATOM 754 C C . THR A 1 99 ? 32.542 -14.213 -18.808 1.00 74.81 99 THR A C 1
ATOM 756 O O . THR A 1 99 ? 32.547 -15.423 -18.678 1.00 74.81 99 THR A O 1
ATOM 759 N N . GLY A 1 100 ? 31.664 -13.470 -18.165 1.00 74.38 100 GLY A N 1
ATOM 760 C CA . GLY A 1 100 ? 30.855 -14.072 -17.126 1.00 74.38 100 GLY A CA 1
ATOM 761 C C . GLY A 1 100 ? 29.667 -13.233 -16.751 1.00 74.38 100 GLY A C 1
ATOM 762 O O . GLY A 1 100 ? 29.346 -12.218 -17.369 1.00 74.38 100 GLY A O 1
ATOM 763 N N . TRP A 1 101 ? 28.996 -13.708 -15.717 1.00 80.25 101 TRP A N 1
ATOM 764 C CA . TRP A 1 101 ? 27.991 -12.923 -15.045 1.00 80.25 101 TRP A CA 1
ATOM 765 C C . TRP A 1 101 ? 28.656 -11.917 -14.123 1.00 80.25 101 TRP A C 1
ATOM 767 O O . TRP A 1 101 ? 29.537 -12.259 -13.341 1.00 80.25 101 TRP A O 1
ATOM 777 N N . TRP A 1 102 ? 28.157 -10.694 -14.178 1.00 77.12 102 TRP A N 1
ATOM 778 C CA . TRP A 1 102 ? 28.599 -9.584 -13.362 1.00 77.12 102 TRP A CA 1
ATOM 779 C C . TRP A 1 102 ? 27.415 -8.885 -12.719 1.00 77.12 102 TRP A C 1
ATOM 781 O O . TRP A 1 102 ? 26.259 -9.093 -13.096 1.00 77.12 102 TRP A O 1
ATOM 791 N N . ASP A 1 103 ? 27.731 -7.996 -11.780 1.00 81.62 103 ASP A N 1
ATOM 792 C CA . ASP A 1 103 ? 26.756 -7.214 -11.033 1.00 81.62 103 ASP A CA 1
ATOM 793 C C . ASP A 1 103 ? 25.811 -8.074 -10.177 1.00 81.62 103 ASP A C 1
ATOM 795 O O . ASP A 1 103 ? 26.044 -9.248 -9.909 1.00 81.62 103 ASP A O 1
ATOM 799 N N . SER A 1 104 ? 24.768 -7.445 -9.644 1.00 84.81 104 SER A N 1
ATOM 800 C CA . SER A 1 104 ? 23.762 -8.094 -8.813 1.00 84.81 104 SER A CA 1
ATOM 801 C C . SER A 1 104 ? 22.376 -7.815 -9.357 1.00 84.81 104 SER A C 1
ATOM 803 O O . SER A 1 104 ? 22.102 -6.767 -9.941 1.00 84.81 104 SER A O 1
ATOM 805 N N . ASN A 1 105 ? 21.477 -8.750 -9.109 1.00 86.44 105 ASN A N 1
ATOM 806 C CA . ASN A 1 105 ? 20.053 -8.522 -9.184 1.00 86.44 105 ASN A CA 1
ATOM 807 C C . ASN A 1 105 ? 19.594 -7.834 -7.909 1.00 86.44 105 ASN A C 1
ATOM 809 O O . ASN A 1 105 ? 20.054 -8.177 -6.815 1.00 86.44 105 ASN A O 1
ATOM 813 N N . ARG A 1 106 ? 18.665 -6.890 -8.055 1.00 87.31 106 ARG A N 1
ATOM 814 C CA . ARG A 1 106 ? 17.998 -6.241 -6.933 1.00 87.31 106 ARG A CA 1
ATOM 815 C C . ARG A 1 106 ? 16.498 -6.167 -7.165 1.00 87.31 106 ARG A C 1
ATOM 817 O O . ARG A 1 106 ? 16.044 -5.663 -8.192 1.00 87.31 106 ARG A O 1
ATOM 824 N N . VAL A 1 107 ? 15.746 -6.671 -6.191 1.00 84.50 107 VAL A N 1
ATOM 825 C CA . VAL A 1 107 ? 14.283 -6.599 -6.136 1.00 84.50 107 VAL A CA 1
ATOM 826 C C . VAL A 1 107 ? 13.885 -6.006 -4.803 1.00 84.50 107 VAL A C 1
ATOM 828 O O . VAL A 1 107 ? 14.230 -6.561 -3.761 1.00 84.50 107 VAL A O 1
ATOM 831 N N . SER A 1 108 ? 13.143 -4.908 -4.844 1.00 83.06 108 SER A N 1
ATOM 832 C CA . SER A 1 108 ? 12.680 -4.217 -3.645 1.00 83.06 108 SER A CA 1
ATOM 833 C C . SER A 1 108 ? 11.165 -4.334 -3.523 1.00 83.06 108 SER A C 1
ATOM 835 O O . SER A 1 108 ? 10.431 -4.232 -4.506 1.00 83.06 108 SER A O 1
ATOM 837 N N . VAL A 1 109 ? 10.696 -4.556 -2.301 1.00 80.12 109 VAL A N 1
ATOM 838 C CA . VAL A 1 109 ? 9.275 -4.685 -1.970 1.00 80.12 109 VAL A CA 1
ATOM 839 C C . VAL A 1 109 ? 9.004 -4.019 -0.625 1.00 80.12 109 VAL A C 1
ATOM 841 O O . VAL A 1 109 ? 9.858 -4.047 0.263 1.00 80.12 109 VAL A O 1
ATOM 844 N N . ALA A 1 110 ? 7.833 -3.404 -0.495 1.00 75.69 110 ALA A N 1
ATOM 845 C CA . ALA A 1 110 ? 7.327 -2.824 0.743 1.00 75.69 110 ALA A CA 1
ATOM 846 C C . ALA A 1 110 ? 5.885 -3.271 1.010 1.00 75.69 110 ALA A C 1
ATOM 848 O O . ALA A 1 110 ? 5.183 -3.708 0.096 1.00 75.69 110 ALA A O 1
ATOM 849 N N . TRP A 1 111 ? 5.475 -3.187 2.266 1.00 74.12 111 TRP A N 1
ATOM 850 C CA . TRP A 1 111 ? 4.157 -3.561 2.774 1.00 74.12 111 TRP A CA 1
ATOM 851 C C . TRP A 1 111 ? 3.828 -2.708 4.014 1.00 74.12 111 TRP A C 1
ATOM 853 O O . TRP A 1 111 ? 4.635 -1.877 4.430 1.00 74.12 111 TRP A O 1
ATOM 863 N N . ASP A 1 112 ? 2.602 -2.822 4.518 1.00 67.56 112 ASP A N 1
ATOM 864 C CA . ASP A 1 112 ? 2.117 -2.127 5.714 1.00 67.56 112 ASP A CA 1
ATOM 865 C C . ASP A 1 112 ? 2.777 -2.672 6.985 1.00 67.56 112 ASP A C 1
ATOM 867 O O . ASP A 1 112 ? 3.413 -3.723 6.956 1.00 67.56 112 ASP A O 1
ATOM 871 N N . ASP A 1 113 ? 2.662 -1.968 8.112 1.00 72.62 113 ASP A N 1
ATOM 872 C CA . ASP A 1 113 ? 3.058 -2.588 9.376 1.00 72.62 113 ASP A CA 1
ATOM 873 C C . ASP A 1 113 ? 2.130 -3.775 9.672 1.00 72.62 113 ASP A C 1
ATOM 875 O O . ASP A 1 113 ? 0.913 -3.695 9.530 1.00 72.62 113 ASP A O 1
ATOM 879 N N . LEU A 1 114 ? 2.731 -4.904 10.038 1.00 75.38 114 LEU A N 1
ATOM 880 C CA . LEU A 1 114 ? 2.035 -6.147 10.359 1.00 75.38 114 LEU A CA 1
ATOM 881 C C . LEU A 1 114 ? 2.224 -6.518 11.838 1.00 75.38 114 LEU A C 1
ATOM 883 O O . LEU A 1 114 ? 1.896 -7.640 12.226 1.00 75.38 114 LEU A O 1
ATOM 887 N N . SER A 1 115 ? 2.823 -5.643 12.651 1.00 73.25 115 SER A N 1
ATOM 888 C CA . SER A 1 115 ? 3.060 -5.844 14.090 1.00 73.25 115 SER A CA 1
ATOM 889 C C . SER A 1 115 ? 1.779 -6.220 14.846 1.00 73.25 115 SER A C 1
ATOM 891 O O . SER A 1 115 ? 1.781 -7.131 15.672 1.00 73.25 115 SER A O 1
ATOM 893 N N . ASP A 1 116 ? 0.683 -5.604 14.436 1.00 69.44 116 ASP A N 1
ATOM 894 C CA . ASP A 1 116 ? -0.691 -5.789 14.883 1.00 69.44 116 ASP A CA 1
ATOM 895 C C . ASP A 1 116 ? -1.275 -7.194 14.637 1.00 69.44 116 ASP A C 1
ATOM 897 O O . ASP A 1 116 ? -2.148 -7.652 15.375 1.00 69.44 116 ASP A O 1
ATOM 901 N N . ILE A 1 117 ? -0.773 -7.916 13.630 1.00 73.12 117 ILE A N 1
ATOM 902 C CA . ILE A 1 117 ? -1.217 -9.283 13.315 1.00 73.12 117 ILE A CA 1
ATOM 903 C C . ILE A 1 117 ? -0.485 -10.301 14.187 1.00 73.12 117 ILE A C 1
ATOM 905 O O . ILE A 1 117 ? -1.067 -11.288 14.617 1.00 73.12 117 ILE A O 1
ATOM 909 N N . ASP A 1 118 ? 0.817 -10.110 14.391 1.00 75.38 118 ASP A N 1
ATOM 910 C CA . ASP A 1 118 ? 1.658 -11.019 15.167 1.00 75.38 118 ASP A CA 1
ATOM 911 C C . ASP A 1 118 ? 2.985 -10.339 15.529 1.00 75.38 118 ASP A C 1
ATOM 913 O O . ASP A 1 118 ? 3.604 -9.653 14.709 1.00 75.38 118 ASP A O 1
ATOM 917 N N . THR A 1 119 ? 3.481 -10.569 16.740 1.00 69.25 119 THR A N 1
ATOM 918 C CA . THR A 1 119 ? 4.703 -9.912 17.234 1.00 69.25 119 THR A CA 1
ATOM 919 C C . THR A 1 119 ? 6.006 -10.621 16.860 1.00 69.25 119 THR A C 1
ATOM 921 O O . THR A 1 119 ? 7.083 -10.082 17.127 1.00 69.25 119 THR A O 1
ATOM 924 N N . SER A 1 120 ? 5.966 -11.781 16.194 1.00 76.00 120 SER A N 1
ATOM 925 C CA . SER A 1 120 ? 7.152 -12.606 15.946 1.00 76.00 120 SER A CA 1
ATOM 926 C C . SER A 1 120 ? 7.984 -12.140 14.739 1.00 76.00 120 SER A C 1
ATOM 928 O O . SER A 1 120 ? 8.937 -11.372 14.885 1.00 76.00 120 SER A O 1
ATOM 930 N N . LYS A 1 121 ? 7.677 -12.617 13.528 1.00 86.50 121 LYS A N 1
ATOM 931 C CA . LYS A 1 121 ? 8.510 -12.453 12.329 1.00 86.50 121 LYS A CA 1
ATOM 932 C C . LYS A 1 121 ? 7.673 -12.229 11.080 1.00 86.50 121 LYS A C 1
ATOM 934 O O . LYS A 1 121 ? 6.581 -12.774 10.927 1.00 86.50 121 LYS A O 1
ATOM 939 N N . VAL A 1 122 ? 8.249 -11.479 10.147 1.00 90.19 122 VAL A N 1
ATOM 940 C CA . VAL A 1 122 ? 7.753 -11.349 8.773 1.00 90.19 122 VAL A CA 1
ATOM 941 C C . VAL A 1 122 ? 8.665 -12.145 7.846 1.00 90.19 122 VAL A C 1
ATOM 943 O O . VAL A 1 122 ? 9.889 -12.100 7.980 1.00 90.19 122 VAL A O 1
ATOM 946 N N . ARG A 1 123 ? 8.079 -12.851 6.876 1.00 94.06 123 ARG A N 1
ATOM 947 C CA . ARG A 1 123 ? 8.795 -13.508 5.780 1.00 94.06 123 ARG A CA 1
ATOM 948 C C . ARG A 1 123 ? 8.281 -13.026 4.439 1.00 94.06 123 ARG A C 1
ATOM 950 O O . ARG A 1 123 ? 7.081 -12.961 4.212 1.00 94.06 123 ARG A O 1
ATOM 957 N N . VAL A 1 124 ? 9.200 -12.777 3.519 1.00 93.25 124 VAL A N 1
ATOM 958 C CA . VAL A 1 124 ? 8.889 -12.489 2.122 1.00 93.25 124 VAL A CA 1
ATOM 959 C C . VAL A 1 124 ? 9.328 -13.662 1.260 1.00 93.25 124 VAL A C 1
ATOM 961 O O . VAL A 1 124 ? 10.480 -14.091 1.332 1.00 93.25 124 VAL A O 1
ATOM 964 N N . VAL A 1 125 ? 8.409 -14.171 0.443 1.00 94.75 125 VAL A N 1
ATOM 965 C CA . VAL A 1 125 ? 8.652 -15.226 -0.546 1.00 94.75 125 VAL A CA 1
ATOM 966 C C . VAL A 1 125 ? 8.649 -14.594 -1.929 1.00 94.75 125 VAL A C 1
ATOM 968 O O . VAL A 1 125 ? 7.604 -14.164 -2.401 1.00 94.75 125 VAL A O 1
ATOM 971 N N . LEU A 1 126 ? 9.808 -14.542 -2.579 1.00 92.88 126 LEU A N 1
ATOM 972 C CA . LEU A 1 126 ? 9.981 -14.033 -3.937 1.00 92.88 126 LEU A CA 1
ATOM 973 C C . LEU A 1 126 ? 10.059 -15.207 -4.914 1.00 92.88 126 LEU A C 1
ATOM 975 O O . LEU A 1 126 ? 11.049 -15.935 -4.917 1.00 92.88 126 LEU A O 1
ATOM 979 N N . ASN A 1 127 ? 9.059 -15.360 -5.777 1.00 91.88 127 ASN A N 1
ATOM 980 C CA . ASN A 1 127 ? 9.070 -16.307 -6.892 1.00 91.88 127 ASN A CA 1
ATOM 981 C C . ASN A 1 127 ? 9.428 -15.569 -8.180 1.00 91.88 127 ASN A C 1
ATOM 983 O O . ASN A 1 127 ? 8.802 -14.565 -8.518 1.00 91.88 127 ASN A O 1
ATOM 987 N N . TYR A 1 128 ? 10.418 -16.054 -8.920 1.00 89.19 128 TYR A N 1
ATOM 988 C CA . TYR A 1 128 ? 10.987 -15.333 -10.057 1.00 89.19 128 TYR A CA 1
ATOM 989 C C . TYR A 1 128 ? 11.543 -16.279 -11.125 1.00 89.19 128 TYR A C 1
ATOM 991 O O . TYR A 1 128 ? 11.598 -17.496 -10.946 1.00 89.19 128 TYR A O 1
ATOM 999 N N . VAL A 1 129 ? 11.902 -15.707 -12.272 1.00 86.69 129 VAL A N 1
ATOM 1000 C CA . VAL A 1 129 ? 12.531 -16.388 -13.403 1.00 86.69 129 VAL A CA 1
ATOM 1001 C C . VAL A 1 129 ? 13.932 -15.828 -13.581 1.00 86.69 129 VAL A C 1
ATOM 1003 O O . VAL A 1 129 ? 14.100 -14.612 -13.694 1.00 86.69 129 VAL A O 1
ATOM 1006 N N . GLU A 1 130 ? 14.919 -16.713 -13.648 1.00 88.88 130 GLU A N 1
ATOM 1007 C CA . GLU A 1 130 ? 16.294 -16.380 -14.019 1.00 88.88 130 GLU A CA 1
ATOM 1008 C C . GLU A 1 130 ? 16.600 -16.868 -15.434 1.00 88.88 130 GLU A C 1
ATOM 1010 O O . GLU A 1 130 ? 16.018 -17.853 -15.899 1.00 88.88 130 GLU A O 1
ATOM 1015 N N . ALA A 1 131 ? 17.529 -16.191 -16.104 1.00 83.12 131 ALA A N 1
ATOM 1016 C CA . ALA A 1 131 ? 18.036 -16.561 -17.415 1.00 83.12 131 ALA A CA 1
ATOM 1017 C C . ALA A 1 131 ? 19.558 -16.777 -17.404 1.00 83.12 131 ALA A C 1
ATOM 1019 O O . ALA A 1 131 ? 20.282 -16.141 -16.630 1.00 83.12 131 ALA A O 1
ATOM 1020 N N . ASN A 1 132 ? 20.032 -17.680 -18.268 1.00 82.56 132 ASN A N 1
ATOM 1021 C CA . ASN A 1 132 ? 21.456 -17.863 -18.558 1.00 82.56 132 ASN A CA 1
ATOM 1022 C C . ASN A 1 132 ? 21.892 -17.067 -19.812 1.00 82.56 132 ASN A C 1
ATOM 1024 O O . ASN A 1 132 ? 21.064 -16.449 -20.484 1.00 82.56 132 ASN A O 1
ATOM 1028 N N . GLY A 1 133 ? 23.196 -17.071 -20.124 1.00 71.12 133 GLY A N 1
ATOM 1029 C CA . GLY A 1 133 ? 23.764 -16.293 -21.238 1.00 71.12 133 GLY A CA 1
ATOM 1030 C C . GLY A 1 133 ? 23.267 -16.736 -22.621 1.00 71.12 133 GLY A C 1
ATOM 1031 O O . GLY A 1 133 ? 23.335 -15.970 -23.573 1.00 71.12 133 GLY A O 1
ATOM 1032 N N . ALA A 1 134 ? 22.704 -17.945 -22.719 1.00 76.56 134 ALA A N 1
ATOM 1033 C CA . ALA A 1 134 ? 22.080 -18.485 -23.926 1.00 76.56 134 ALA A CA 1
ATOM 1034 C C . ALA A 1 134 ? 20.566 -18.190 -24.018 1.00 76.56 134 ALA A C 1
ATOM 1036 O O . ALA A 1 134 ? 19.896 -18.678 -24.926 1.00 76.56 134 ALA A O 1
ATOM 1037 N N . GLY A 1 135 ? 19.998 -17.433 -23.070 1.00 73.81 135 GLY A N 1
ATOM 1038 C CA . GLY A 1 135 ? 18.574 -17.084 -23.038 1.00 73.81 135 GLY A CA 1
ATOM 1039 C C . GLY A 1 135 ? 17.641 -18.183 -22.511 1.00 73.81 135 GLY A C 1
ATOM 1040 O O . GLY A 1 135 ? 16.422 -17.996 -22.507 1.00 73.81 135 GLY A O 1
ATOM 1041 N N . GLN A 1 136 ? 18.174 -19.312 -22.029 1.00 83.38 136 GLN A N 1
ATOM 1042 C CA . GLN A 1 136 ? 17.381 -20.349 -21.362 1.00 83.38 136 GLN A CA 1
ATOM 1043 C C . GLN A 1 136 ? 16.866 -19.823 -20.021 1.00 83.38 136 GLN A C 1
ATOM 1045 O O . GLN A 1 136 ? 17.551 -19.045 -19.358 1.00 83.38 136 GLN A O 1
ATOM 1050 N N . ARG A 1 137 ? 15.673 -20.263 -19.597 1.00 88.62 137 ARG A N 1
ATOM 1051 C CA . ARG A 1 137 ? 14.973 -19.729 -18.415 1.00 88.62 137 ARG A CA 1
ATOM 1052 C C . ARG A 1 137 ? 14.654 -20.807 -17.387 1.00 88.62 137 ARG A C 1
ATOM 1054 O O . ARG A 1 137 ? 14.286 -21.921 -17.753 1.00 88.62 137 ARG A O 1
ATOM 1061 N N . ARG A 1 138 ? 14.710 -20.450 -16.102 1.00 90.81 138 ARG A N 1
ATOM 1062 C CA . ARG A 1 138 ? 14.339 -21.334 -14.987 1.00 90.81 138 ARG A CA 1
ATOM 1063 C C . ARG A 1 138 ? 13.583 -20.579 -13.894 1.00 90.81 138 ARG A C 1
ATOM 1065 O O . ARG A 1 138 ? 13.895 -19.432 -13.595 1.00 90.81 138 ARG A O 1
ATOM 1072 N N . ASN A 1 139 ? 12.607 -21.250 -13.280 1.00 93.25 139 ASN A N 1
ATOM 1073 C CA . ASN A 1 139 ? 11.896 -20.753 -12.100 1.00 93.25 139 ASN A CA 1
ATOM 1074 C C . ASN A 1 139 ? 12.724 -20.948 -10.827 1.00 93.25 139 ASN A C 1
ATOM 1076 O O . ASN A 1 139 ? 13.297 -22.021 -10.620 1.00 93.25 139 ASN A O 1
ATOM 1080 N N . ASN A 1 140 ? 12.723 -19.940 -9.964 1.00 94.06 140 ASN A N 1
ATOM 1081 C CA . ASN A 1 140 ? 13.443 -19.956 -8.702 1.00 94.06 140 ASN A CA 1
ATOM 1082 C C . ASN A 1 140 ? 12.645 -19.229 -7.602 1.00 94.06 140 ASN A C 1
ATOM 1084 O O . ASN A 1 140 ? 11.744 -18.435 -7.892 1.00 94.06 140 ASN A O 1
ATOM 1088 N N . THR A 1 141 ? 12.983 -19.504 -6.343 1.00 95.00 141 THR A N 1
ATOM 1089 C CA . THR A 1 141 ? 12.343 -18.911 -5.165 1.00 95.00 141 THR A CA 1
ATOM 1090 C C . THR A 1 141 ? 13.405 -18.432 -4.184 1.00 95.00 141 THR A C 1
ATOM 1092 O O . THR A 1 141 ? 14.381 -19.130 -3.915 1.00 95.00 141 THR A O 1
ATOM 1095 N N . ARG A 1 142 ? 13.221 -17.230 -3.640 1.00 94.94 142 ARG A N 1
ATOM 1096 C CA . ARG A 1 142 ? 14.053 -16.666 -2.573 1.00 94.94 142 ARG A CA 1
ATOM 1097 C C . ARG A 1 142 ? 13.201 -16.297 -1.375 1.00 94.94 142 ARG A C 1
ATOM 1099 O O . ARG A 1 142 ? 12.045 -15.907 -1.517 1.00 94.94 142 ARG A O 1
ATOM 1106 N N . TYR A 1 143 ? 13.814 -16.391 -0.203 1.00 95.81 143 TYR A N 1
ATOM 1107 C CA . TYR A 1 143 ? 13.191 -16.054 1.066 1.00 95.81 143 TYR A CA 1
ATOM 1108 C C . TYR A 1 143 ? 13.982 -14.951 1.747 1.00 95.81 143 TYR A C 1
ATOM 1110 O O . TYR A 1 143 ? 15.213 -14.953 1.725 1.00 95.81 143 TYR A O 1
ATOM 1118 N N . TRP A 1 144 ? 13.264 -14.031 2.366 1.00 95.88 144 TRP A N 1
ATOM 1119 C CA . TRP A 1 144 ? 13.814 -13.080 3.318 1.00 95.88 144 TRP A CA 1
ATOM 1120 C C . TRP A 1 144 ? 12.989 -13.166 4.597 1.00 95.88 144 TRP A C 1
ATOM 1122 O O . TRP A 1 144 ? 11.776 -13.332 4.519 1.00 95.88 144 TRP A O 1
ATOM 1132 N N . THR A 1 145 ? 13.624 -13.103 5.764 1.00 94.62 145 THR A N 1
ATOM 1133 C CA . THR A 1 145 ? 12.937 -13.086 7.064 1.00 94.62 145 THR A CA 1
ATOM 1134 C C . THR A 1 145 ? 13.484 -11.933 7.889 1.00 94.62 145 THR A C 1
ATOM 1136 O O . THR A 1 145 ? 14.702 -11.787 7.988 1.00 94.62 145 THR A O 1
ATOM 1139 N N . GLY A 1 146 ? 12.592 -11.141 8.474 1.00 89.12 146 GLY A N 1
ATOM 1140 C CA . GLY A 1 146 ? 12.926 -10.008 9.331 1.00 89.12 146 GLY A CA 1
ATOM 1141 C C . GLY A 1 146 ? 12.117 -9.993 10.623 1.00 89.12 146 GLY A C 1
ATOM 1142 O O . GLY A 1 146 ? 11.390 -10.942 10.939 1.00 89.12 146 GLY A O 1
ATOM 1143 N N . SER A 1 147 ? 12.265 -8.902 11.371 1.00 85.81 147 SER A N 1
ATOM 1144 C CA . SER A 1 147 ? 11.476 -8.617 12.571 1.00 85.81 147 SER A CA 1
ATOM 1145 C C . SER A 1 147 ? 10.000 -8.379 12.233 1.00 85.81 147 SER A C 1
ATOM 1147 O O . SER A 1 147 ? 9.640 -8.122 11.083 1.00 85.81 147 SER A O 1
ATOM 1149 N N . SER A 1 148 ? 9.133 -8.457 13.240 1.00 76.88 148 SER A N 1
ATOM 1150 C CA . SER A 1 148 ? 7.684 -8.277 13.100 1.00 76.88 148 SER A CA 1
ATOM 1151 C C . SER A 1 148 ? 7.249 -6.904 12.590 1.00 76.88 148 SER A C 1
ATOM 1153 O O . SER A 1 148 ? 6.233 -6.853 11.901 1.00 76.88 148 SER A O 1
ATOM 1155 N N . ASN A 1 149 ? 8.024 -5.858 12.884 1.00 76.56 149 ASN A N 1
ATOM 1156 C CA . ASN A 1 149 ? 7.804 -4.461 12.490 1.00 76.56 149 ASN A CA 1
ATOM 1157 C C . ASN A 1 149 ? 8.513 -4.062 11.182 1.00 76.56 149 ASN A C 1
ATOM 1159 O O . ASN A 1 149 ? 8.579 -2.886 10.831 1.00 76.56 149 ASN A O 1
ATOM 1163 N N . SER A 1 150 ? 9.134 -5.014 10.481 1.00 83.19 150 SER A N 1
ATOM 1164 C CA . SER A 1 15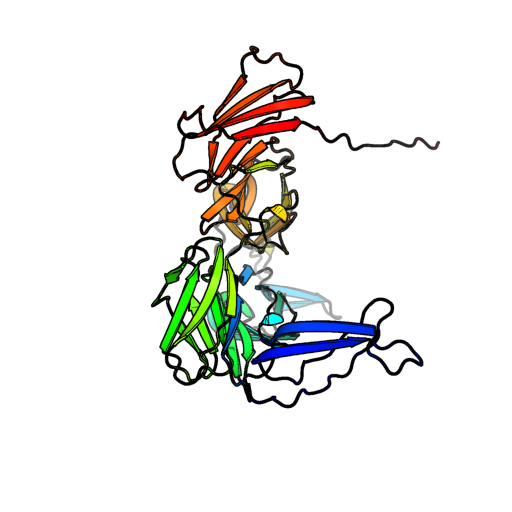0 ? 9.737 -4.718 9.184 1.00 83.19 150 SER A CA 1
ATOM 1165 C C . SER A 1 150 ? 8.646 -4.414 8.160 1.00 83.19 150 SER A C 1
ATOM 1167 O O . SER A 1 150 ? 7.745 -5.231 7.988 1.00 83.19 150 SER A O 1
ATOM 1169 N N . THR A 1 151 ? 8.776 -3.303 7.433 1.00 79.31 151 THR A N 1
ATOM 1170 C CA . THR A 1 151 ? 7.816 -2.848 6.402 1.00 79.31 151 THR A CA 1
ATOM 1171 C C . THR A 1 151 ? 8.374 -2.894 4.978 1.00 79.31 151 THR A C 1
ATOM 1173 O O . THR A 1 151 ? 7.687 -2.588 4.004 1.00 79.31 151 THR A O 1
ATOM 1176 N N . SER A 1 152 ? 9.643 -3.272 4.808 1.00 83.44 152 SER A N 1
ATOM 1177 C CA . SER A 1 152 ? 10.244 -3.428 3.485 1.00 83.44 152 SER A CA 1
ATOM 1178 C C . SER A 1 152 ? 11.446 -4.365 3.490 1.00 83.44 152 SER A C 1
ATOM 1180 O O . SER A 1 152 ? 12.046 -4.648 4.527 1.00 83.44 152 SER A O 1
ATOM 1182 N N . THR A 1 153 ? 11.814 -4.850 2.305 1.00 88.88 153 THR A N 1
ATOM 1183 C CA . THR A 1 153 ? 13.090 -5.534 2.088 1.00 88.88 153 THR A CA 1
ATOM 1184 C C . THR A 1 153 ? 13.598 -5.343 0.662 1.00 88.88 153 THR A C 1
ATOM 1186 O O . THR A 1 153 ? 12.843 -5.046 -0.267 1.00 88.88 153 THR A O 1
ATOM 1189 N N . THR A 1 154 ? 14.905 -5.535 0.486 1.00 88.69 154 THR A N 1
ATOM 1190 C CA . THR A 1 154 ? 15.547 -5.644 -0.823 1.00 88.69 154 THR A CA 1
ATOM 1191 C C . THR A 1 154 ? 16.291 -6.966 -0.917 1.00 88.69 154 THR A C 1
ATOM 1193 O O . THR A 1 154 ? 17.273 -7.198 -0.214 1.00 88.69 154 THR A O 1
ATOM 1196 N N . PHE A 1 155 ? 15.855 -7.819 -1.838 1.00 92.12 155 PHE A N 1
ATOM 1197 C CA . PHE A 1 155 ? 16.619 -8.986 -2.249 1.00 92.12 155 PHE A CA 1
ATOM 1198 C C . PHE A 1 155 ? 17.773 -8.520 -3.124 1.00 92.12 155 PHE A C 1
ATOM 1200 O O . PHE A 1 155 ? 17.537 -7.931 -4.176 1.00 92.12 155 PHE A O 1
ATOM 1207 N N . ALA A 1 156 ? 19.004 -8.813 -2.712 1.00 91.00 156 ALA A N 1
ATOM 1208 C CA . ALA A 1 156 ? 20.195 -8.609 -3.521 1.00 91.00 156 ALA A CA 1
ATOM 1209 C C . ALA A 1 156 ? 20.926 -9.941 -3.688 1.00 91.00 156 ALA A C 1
ATOM 1211 O O . ALA A 1 156 ? 21.214 -10.620 -2.703 1.00 91.00 156 ALA A O 1
ATOM 1212 N N . TRP A 1 157 ? 21.204 -10.334 -4.929 1.00 91.00 157 TRP A N 1
ATOM 1213 C CA . TRP A 1 157 ? 22.004 -11.525 -5.211 1.00 91.00 157 TRP A CA 1
ATOM 1214 C C . TRP A 1 157 ? 22.789 -11.361 -6.500 1.00 91.00 157 TRP A C 1
ATOM 1216 O O . TRP A 1 157 ? 22.287 -10.797 -7.468 1.00 91.00 157 TRP A O 1
ATOM 1226 N N . GLY A 1 158 ? 24.017 -11.856 -6.509 1.00 85.50 158 GLY A N 1
ATOM 1227 C CA . GLY A 1 158 ? 24.879 -11.876 -7.682 1.00 85.50 158 GLY A CA 1
ATOM 1228 C C . GLY A 1 158 ? 25.279 -13.302 -8.055 1.00 85.50 158 GLY A C 1
ATOM 1229 O O . GLY A 1 158 ? 24.929 -14.250 -7.341 1.00 85.50 158 GLY A O 1
ATOM 1230 N N . PRO A 1 159 ? 25.992 -13.456 -9.174 1.00 80.38 159 PRO A N 1
ATOM 1231 C CA . PRO A 1 159 ? 26.708 -14.684 -9.467 1.00 80.38 159 PRO A CA 1
ATOM 1232 C C . PRO A 1 159 ? 27.783 -14.934 -8.393 1.00 80.38 159 PRO A C 1
ATOM 1234 O O . PRO A 1 159 ? 28.354 -13.975 -7.876 1.00 80.38 159 PRO A O 1
ATOM 1237 N N . PRO A 1 160 ? 28.060 -16.197 -8.030 1.00 72.75 160 PRO A N 1
ATOM 1238 C CA . PRO A 1 160 ? 29.278 -16.542 -7.318 1.00 72.75 160 PRO A CA 1
ATOM 1239 C C . PRO A 1 160 ? 30.481 -16.301 -8.236 1.00 72.75 160 PRO A C 1
ATOM 1241 O O . PRO A 1 160 ? 30.352 -16.402 -9.463 1.00 72.75 160 PRO A O 1
ATOM 1244 N N . ASP A 1 161 ? 31.632 -16.011 -7.634 1.00 62.72 161 ASP A N 1
ATOM 1245 C CA . ASP A 1 161 ? 32.871 -15.719 -8.353 1.00 62.72 161 ASP A CA 1
ATOM 1246 C C . ASP A 1 161 ? 33.155 -16.799 -9.421 1.00 62.72 161 ASP A C 1
ATOM 1248 O O . ASP A 1 161 ? 33.059 -18.004 -9.164 1.00 62.72 161 ASP A O 1
ATOM 1252 N N . ASN A 1 162 ? 33.468 -16.354 -10.641 1.00 56.84 162 ASN A N 1
ATOM 1253 C CA . ASN A 1 162 ? 33.906 -17.165 -11.788 1.00 56.84 162 ASN A CA 1
ATOM 1254 C C . ASN A 1 162 ? 32.874 -18.129 -12.414 1.00 56.84 162 ASN A C 1
ATOM 1256 O O . ASN A 1 162 ? 33.255 -19.147 -12.998 1.00 56.84 162 ASN A O 1
ATOM 1260 N N . ASN A 1 163 ? 31.566 -17.842 -12.363 1.00 63.41 163 ASN A N 1
ATOM 1261 C CA . ASN A 1 163 ? 30.565 -18.727 -12.978 1.00 63.41 163 ASN A CA 1
ATOM 1262 C C . ASN A 1 163 ? 30.123 -18.299 -14.396 1.00 63.41 163 ASN A C 1
ATOM 1264 O O . ASN A 1 163 ? 29.300 -17.399 -14.574 1.00 63.41 163 ASN A O 1
ATOM 1268 N N . TYR A 1 164 ? 30.630 -19.014 -15.406 1.00 64.19 164 TYR A N 1
ATOM 1269 C CA . TYR A 1 164 ? 30.447 -18.731 -16.839 1.00 64.19 164 TYR A CA 1
ATOM 1270 C C . TYR A 1 164 ? 29.097 -19.209 -17.418 1.00 64.19 164 TYR A C 1
ATOM 1272 O O . TYR A 1 164 ? 28.633 -18.653 -18.413 1.00 64.19 164 TYR A O 1
ATOM 1280 N N . TYR A 1 165 ? 28.451 -20.220 -16.815 1.00 67.69 165 TYR A N 1
ATOM 1281 C CA . TYR A 1 165 ? 27.322 -20.948 -17.434 1.00 67.69 165 TYR A CA 1
ATOM 1282 C C . TYR A 1 165 ? 26.026 -20.977 -16.605 1.00 67.69 165 TYR A C 1
ATOM 1284 O O . TYR A 1 165 ? 25.049 -21.616 -16.999 1.00 67.69 165 TYR A O 1
ATOM 1292 N N . GLY A 1 166 ? 25.988 -20.306 -15.451 1.00 77.75 166 GLY A N 1
ATOM 1293 C CA . GLY A 1 166 ? 24.812 -20.337 -14.578 1.00 77.75 166 GLY A CA 1
ATOM 1294 C C . GLY A 1 166 ? 23.664 -19.414 -15.006 1.00 77.75 166 GLY A C 1
ATOM 1295 O O . GLY A 1 166 ? 23.778 -18.601 -15.925 1.00 77.75 166 GLY A O 1
ATOM 1296 N N . TYR A 1 167 ? 22.534 -19.567 -14.316 1.00 85.25 167 TYR A N 1
ATOM 1297 C CA . TYR A 1 167 ? 21.344 -18.731 -14.456 1.00 85.25 167 TYR A CA 1
ATOM 1298 C C . TYR A 1 167 ? 21.426 -17.628 -13.408 1.00 85.25 167 TYR A C 1
ATOM 1300 O O . TYR A 1 167 ? 21.199 -17.899 -12.233 1.00 85.25 167 TYR A O 1
ATOM 1308 N N . TYR A 1 168 ? 21.781 -16.413 -13.819 1.00 85.50 168 TYR A N 1
ATOM 1309 C CA . TYR A 1 168 ? 21.982 -15.320 -12.864 1.00 85.50 168 TYR A CA 1
ATOM 1310 C C . TYR A 1 168 ? 21.283 -14.030 -13.245 1.00 85.50 168 TYR A C 1
ATOM 1312 O O . TYR A 1 168 ? 21.131 -13.179 -12.378 1.00 85.50 168 TYR A O 1
ATOM 1320 N N . ARG A 1 169 ? 20.796 -13.857 -14.477 1.00 83.56 169 ARG A N 1
ATOM 1321 C CA . ARG A 1 169 ? 19.996 -12.671 -14.802 1.00 83.56 169 ARG A CA 1
ATOM 1322 C C . ARG A 1 169 ? 18.577 -12.841 -14.323 1.00 83.56 169 ARG A C 1
ATOM 1324 O O . ARG A 1 169 ? 17.887 -13.745 -14.781 1.00 83.56 169 ARG A O 1
ATOM 1331 N N . LEU A 1 170 ? 18.109 -11.936 -13.475 1.00 85.31 170 LEU A N 1
ATOM 1332 C CA . LEU A 1 170 ? 16.693 -11.825 -13.162 1.00 85.31 170 LEU A CA 1
ATOM 1333 C C . LEU A 1 170 ? 15.917 -11.381 -14.406 1.00 85.31 170 LEU A C 1
ATOM 1335 O O . LEU A 1 170 ? 15.943 -10.210 -14.779 1.00 85.31 170 LEU A O 1
ATOM 1339 N N . HIS A 1 171 ? 15.182 -12.312 -15.003 1.00 80.25 171 HIS A N 1
ATOM 1340 C CA . HIS A 1 171 ? 14.358 -12.056 -16.176 1.00 80.25 171 HIS A CA 1
ATOM 1341 C C . HIS A 1 171 ? 13.033 -11.386 -15.784 1.00 80.25 171 HIS A C 1
ATOM 1343 O O . HIS A 1 171 ? 12.661 -10.333 -16.298 1.00 80.25 171 HIS A O 1
ATOM 1349 N N . SER A 1 172 ? 12.307 -11.992 -14.843 1.00 76.56 172 SER A N 1
ATOM 1350 C CA . SER A 1 172 ? 11.003 -11.497 -14.395 1.00 76.56 172 SER A CA 1
ATOM 1351 C C . SER A 1 172 ? 10.683 -11.981 -12.990 1.00 76.56 172 SER A C 1
ATOM 1353 O O . SER A 1 172 ? 11.040 -13.095 -12.617 1.00 76.56 172 SER A O 1
ATOM 1355 N N . VAL A 1 173 ? 9.947 -11.180 -12.228 1.00 82.44 173 VAL A N 1
ATOM 1356 C CA . VAL A 1 173 ? 9.306 -11.631 -10.988 1.00 82.44 173 VAL A CA 1
ATOM 1357 C C . VAL A 1 173 ? 7.959 -12.267 -11.353 1.00 82.44 173 VAL A C 1
ATOM 1359 O O . VAL A 1 173 ? 7.327 -11.857 -12.319 1.00 82.44 173 VAL A O 1
ATOM 1362 N N . ARG A 1 174 ? 7.551 -13.328 -10.655 1.00 82.62 174 ARG A N 1
ATOM 1363 C CA . ARG A 1 174 ? 6.277 -14.031 -10.891 1.00 82.62 174 ARG A CA 1
ATOM 1364 C C . ARG A 1 174 ? 5.264 -13.713 -9.805 1.00 82.62 174 ARG A C 1
ATOM 1366 O O . ARG A 1 174 ? 4.133 -13.358 -10.111 1.00 82.62 174 ARG A O 1
ATOM 1373 N N . SER A 1 175 ? 5.680 -13.841 -8.551 1.00 84.31 175 SER A N 1
ATOM 1374 C CA . SER A 1 175 ? 4.868 -13.459 -7.402 1.00 84.31 175 SER A CA 1
ATOM 1375 C C . SER A 1 175 ? 5.742 -13.106 -6.212 1.00 84.31 175 SER A C 1
ATOM 1377 O O . SER A 1 175 ? 6.894 -13.542 -6.116 1.00 84.31 175 SER A O 1
ATOM 1379 N N . ILE A 1 176 ? 5.179 -12.314 -5.309 1.00 86.19 176 ILE A N 1
ATOM 1380 C CA . ILE A 1 176 ? 5.752 -12.029 -4.003 1.00 86.19 176 ILE A CA 1
ATOM 1381 C C . ILE A 1 176 ? 4.668 -12.237 -2.954 1.00 86.19 176 ILE A C 1
ATOM 1383 O O . ILE A 1 176 ? 3.582 -11.672 -3.052 1.00 86.19 176 ILE A O 1
ATOM 1387 N N . HIS A 1 177 ? 4.959 -13.050 -1.944 1.00 89.06 177 HIS A N 1
ATOM 1388 C CA . HIS A 1 177 ? 4.048 -13.285 -0.828 1.00 89.06 177 HIS A CA 1
ATOM 1389 C C . HIS A 1 177 ? 4.677 -12.736 0.454 1.00 89.06 177 HIS A C 1
ATOM 1391 O O . HIS A 1 177 ? 5.805 -13.106 0.786 1.00 89.06 177 HIS A O 1
ATOM 1397 N N . ILE A 1 178 ? 3.954 -11.880 1.175 1.00 87.44 178 ILE A N 1
ATOM 1398 C CA . ILE A 1 178 ? 4.326 -11.437 2.522 1.00 87.44 178 ILE A CA 1
ATOM 1399 C C . ILE A 1 178 ? 3.595 -12.329 3.512 1.00 87.44 178 ILE A C 1
ATOM 1401 O O . ILE A 1 178 ? 2.382 -12.535 3.412 1.00 87.44 178 ILE A O 1
ATOM 1405 N N . GLN A 1 179 ? 4.346 -12.898 4.441 1.00 89.75 179 GLN A N 1
ATOM 1406 C CA . GLN A 1 179 ? 3.870 -13.919 5.352 1.00 89.75 179 GLN A CA 1
ATOM 1407 C C . GLN A 1 179 ? 4.181 -13.550 6.796 1.00 89.75 179 GLN A C 1
ATOM 1409 O O . GLN A 1 179 ? 5.255 -13.024 7.095 1.00 89.75 179 GLN A O 1
ATOM 1414 N N . LYS A 1 180 ? 3.252 -13.891 7.683 1.00 86.56 180 LYS A N 1
ATOM 1415 C CA . LYS A 1 180 ? 3.417 -13.838 9.134 1.00 86.56 180 LYS A CA 1
ATOM 1416 C C . LYS A 1 180 ? 3.457 -15.241 9.700 1.00 86.56 180 LYS A C 1
ATOM 1418 O O . LYS A 1 180 ? 2.892 -16.163 9.111 1.00 86.56 180 LYS A O 1
ATOM 1423 N N . HIS A 1 181 ? 4.154 -15.404 10.812 1.00 83.62 181 HIS A N 1
ATOM 1424 C CA . HIS A 1 181 ? 4.179 -16.669 11.521 1.00 83.62 181 HIS A CA 1
ATOM 1425 C C . HIS A 1 181 ? 3.078 -16.664 12.583 1.00 83.62 181 HIS A C 1
ATOM 1427 O O . HIS A 1 181 ? 3.270 -16.125 13.662 1.00 83.62 181 HIS A O 1
ATOM 1433 N N . ILE A 1 182 ? 1.920 -17.219 12.240 1.00 79.56 182 ILE A N 1
ATOM 1434 C CA . ILE A 1 182 ? 0.697 -17.181 13.047 1.00 79.56 182 ILE A CA 1
ATOM 1435 C C . ILE A 1 182 ? 0.418 -18.601 13.530 1.00 79.56 182 ILE A C 1
ATOM 1437 O O . ILE A 1 182 ? 0.410 -19.528 12.717 1.00 79.56 182 ILE A O 1
ATOM 1441 N N . ASP A 1 183 ? 0.218 -18.769 14.838 1.00 76.00 183 ASP A N 1
ATOM 1442 C CA . ASP A 1 183 ? -0.151 -20.036 15.487 1.00 76.00 183 ASP A CA 1
ATOM 1443 C C . ASP A 1 183 ? 0.726 -21.229 15.028 1.00 76.00 183 ASP A C 1
ATOM 1445 O O . ASP A 1 183 ? 0.249 -22.314 14.695 1.00 76.00 183 ASP A O 1
ATOM 1449 N N . GLY A 1 184 ? 2.045 -21.010 14.939 1.00 76.75 184 GLY A N 1
ATOM 1450 C CA . GLY A 1 184 ? 3.021 -22.045 14.573 1.00 76.75 184 GLY A CA 1
ATOM 1451 C C . GLY A 1 184 ? 3.224 -22.286 13.069 1.00 76.75 184 GLY A C 1
ATOM 1452 O O . GLY A 1 184 ? 4.016 -23.156 12.702 1.00 76.75 184 GLY A O 1
ATOM 1453 N N . ALA A 1 185 ? 2.550 -21.537 12.189 1.00 83.62 185 ALA A N 1
ATOM 1454 C CA . ALA A 1 185 ? 2.649 -21.707 10.741 1.00 83.62 185 ALA A CA 1
ATOM 1455 C C . ALA A 1 185 ? 2.901 -20.389 9.997 1.00 83.62 185 ALA A C 1
ATOM 1457 O O . ALA A 1 185 ? 2.469 -19.312 10.397 1.00 83.62 185 ALA A O 1
ATOM 1458 N N . TRP A 1 186 ? 3.578 -20.471 8.848 1.00 87.75 186 TRP A N 1
ATOM 1459 C CA . TRP A 1 186 ? 3.719 -19.325 7.952 1.00 87.75 186 TRP A CA 1
ATOM 1460 C C . TRP A 1 186 ? 2.467 -19.141 7.105 1.00 87.75 186 TRP A C 1
ATOM 1462 O O . TRP A 1 186 ? 2.179 -19.954 6.227 1.00 87.75 186 TRP A O 1
ATOM 1472 N N . VAL A 1 187 ? 1.782 -18.028 7.324 1.00 84.62 187 VAL A N 1
ATOM 1473 C CA . VAL A 1 187 ? 0.530 -17.685 6.664 1.00 84.62 187 VAL A CA 1
ATOM 1474 C C . VAL A 1 187 ? 0.739 -16.486 5.751 1.00 84.62 187 VAL A C 1
ATOM 1476 O O . VAL A 1 187 ? 1.312 -15.476 6.156 1.00 84.62 187 VAL A O 1
ATOM 1479 N N . THR A 1 188 ? 0.284 -16.589 4.502 1.00 85.94 188 THR A N 1
ATOM 1480 C CA . THR A 1 188 ? 0.327 -15.475 3.549 1.00 85.94 188 THR A CA 1
ATOM 1481 C C . THR A 1 188 ? -0.713 -14.424 3.913 1.00 85.94 188 THR A C 1
ATOM 1483 O O . THR A 1 188 ? -1.907 -14.631 3.712 1.00 85.94 188 THR A O 1
ATOM 1486 N N . VAL A 1 189 ? -0.241 -13.276 4.396 1.00 80.31 189 VAL A N 1
ATOM 1487 C CA . VAL A 1 189 ? -1.083 -12.130 4.763 1.00 80.31 189 VAL A CA 1
ATOM 1488 C C . VAL A 1 189 ? -1.180 -11.113 3.630 1.00 80.31 189 VAL A C 1
ATOM 1490 O O . VAL A 1 189 ? -2.238 -10.516 3.457 1.00 80.31 189 VAL A O 1
ATOM 1493 N N . ARG A 1 190 ? -0.151 -10.982 2.782 1.00 79.44 190 ARG A N 1
ATOM 1494 C CA . ARG A 1 190 ? -0.228 -10.223 1.522 1.00 79.44 190 ARG A CA 1
ATOM 1495 C C . ARG A 1 190 ? 0.235 -11.091 0.363 1.00 79.44 190 ARG A C 1
ATOM 1497 O O . ARG A 1 190 ? 1.209 -11.834 0.467 1.00 79.44 190 ARG A O 1
ATOM 1504 N N . ASN A 1 191 ? -0.451 -10.977 -0.758 1.00 75.19 191 ASN A N 1
ATOM 1505 C CA . ASN A 1 191 ? -0.161 -11.697 -1.987 1.00 75.19 191 ASN A CA 1
ATOM 1506 C C . ASN A 1 191 ? -0.100 -10.688 -3.130 1.00 75.19 191 ASN A C 1
ATOM 1508 O O . ASN A 1 191 ? -1.075 -9.974 -3.362 1.00 75.19 191 ASN A O 1
ATOM 1512 N N . GLY A 1 192 ? 1.033 -10.646 -3.820 1.00 64.88 192 GLY A N 1
ATOM 1513 C CA . GLY A 1 192 ? 1.267 -9.772 -4.953 1.00 64.88 192 GLY A CA 1
ATOM 1514 C C . GLY A 1 192 ? 1.839 -10.514 -6.158 1.00 64.88 192 GLY A C 1
ATOM 1515 O O . GLY A 1 192 ? 2.539 -11.522 -6.039 1.00 64.88 192 GLY A O 1
ATOM 1516 N N . VAL A 1 193 ? 1.566 -9.976 -7.343 1.00 63.03 193 VAL A N 1
ATOM 1517 C CA . VAL A 1 193 ? 2.212 -10.337 -8.616 1.00 63.03 193 VAL A CA 1
ATOM 1518 C C . VAL A 1 193 ? 3.127 -9.191 -9.066 1.00 63.03 193 VAL A C 1
ATOM 1520 O O . VAL A 1 193 ? 3.264 -8.182 -8.372 1.00 63.03 193 VAL A O 1
ATOM 1523 N N . THR A 1 194 ? 3.795 -9.326 -10.216 1.00 52.47 194 THR A N 1
ATOM 1524 C CA . THR A 1 194 ? 4.364 -8.156 -10.904 1.00 52.47 194 THR A CA 1
ATOM 1525 C C . THR A 1 194 ? 3.234 -7.261 -11.391 1.00 52.47 194 THR A C 1
ATOM 1527 O O . THR A 1 194 ? 2.535 -7.623 -12.336 1.00 52.47 194 THR A O 1
ATOM 1530 N N . GLY A 1 195 ? 3.070 -6.112 -10.745 1.00 46.34 195 GLY A N 1
ATOM 1531 C CA . GLY A 1 195 ? 1.952 -5.195 -10.950 1.00 46.34 195 GLY A CA 1
ATOM 1532 C C . GLY A 1 195 ? 1.186 -4.993 -9.647 1.00 46.34 195 GLY A C 1
ATOM 1533 O O . GLY A 1 195 ? 1.065 -5.921 -8.848 1.00 46.34 195 GLY A O 1
ATOM 1534 N N . ASP A 1 196 ? 0.720 -3.766 -9.426 1.00 39.34 196 ASP A N 1
ATOM 1535 C CA . ASP A 1 196 ? 0.009 -3.373 -8.211 1.00 39.34 196 ASP A CA 1
ATOM 1536 C C . ASP A 1 196 ? -1.276 -4.207 -8.076 1.00 39.34 196 ASP A C 1
ATOM 1538 O O . ASP A 1 196 ? -2.233 -4.023 -8.828 1.00 39.34 196 ASP A O 1
ATOM 1542 N N . ALA A 1 197 ? -1.289 -5.159 -7.142 1.00 39.97 197 ALA A N 1
ATOM 1543 C CA . ALA A 1 197 ? -2.483 -5.909 -6.778 1.00 39.97 197 ALA A CA 1
ATOM 1544 C C . ALA A 1 197 ? -3.029 -5.321 -5.476 1.00 39.97 197 ALA A C 1
ATOM 1546 O O . ALA A 1 197 ? -2.484 -5.555 -4.399 1.00 39.97 197 ALA A O 1
ATOM 1547 N N . GLN A 1 198 ? -4.089 -4.526 -5.600 1.00 48.59 198 GLN A N 1
ATOM 1548 C CA . GLN A 1 198 ? -4.835 -4.004 -4.465 1.00 48.59 198 GLN A CA 1
ATOM 1549 C C . GLN A 1 198 ? -5.574 -5.165 -3.791 1.00 48.59 198 GLN A C 1
ATOM 1551 O O . GLN A 1 198 ? -6.365 -5.852 -4.440 1.00 48.59 198 GLN A O 1
ATOM 1556 N N . GLN A 1 199 ? -5.316 -5.402 -2.505 1.00 55.91 199 GLN A N 1
ATOM 1557 C CA . GLN A 1 199 ? -6.142 -6.320 -1.724 1.00 55.91 199 GLN A CA 1
ATOM 1558 C C . GLN A 1 199 ? -7.353 -5.557 -1.190 1.00 55.91 199 GLN A C 1
ATOM 1560 O O . GLN A 1 199 ? -7.233 -4.409 -0.765 1.00 55.91 199 GLN A O 1
ATOM 1565 N N . SER A 1 200 ? -8.538 -6.166 -1.262 1.00 56.62 200 SER A N 1
ATOM 1566 C CA . SER A 1 200 ? -9.729 -5.594 -0.636 1.00 56.62 200 SER A CA 1
ATOM 1567 C C . SER A 1 200 ? -9.506 -5.480 0.869 1.00 56.62 200 SER A C 1
ATOM 1569 O O . SER A 1 200 ? -8.990 -6.417 1.489 1.00 56.62 200 SER A O 1
ATOM 1571 N N . ARG A 1 201 ? -9.925 -4.349 1.449 1.00 67.62 201 ARG A N 1
ATOM 1572 C CA . ARG A 1 201 ? -9.918 -4.151 2.900 1.00 67.62 201 ARG A CA 1
ATOM 1573 C C . ARG A 1 201 ? -10.615 -5.327 3.568 1.00 67.62 201 ARG A C 1
ATOM 1575 O O . ARG A 1 201 ? -11.664 -5.774 3.098 1.00 67.62 201 ARG A O 1
ATOM 1582 N N . SER A 1 202 ? -10.015 -5.844 4.626 1.00 77.44 202 SER A N 1
ATOM 1583 C CA . SER A 1 202 ? -10.497 -7.061 5.264 1.00 77.44 202 SER A CA 1
ATOM 1584 C C . SER A 1 202 ? -10.422 -6.968 6.782 1.00 77.44 202 SER A C 1
ATOM 1586 O O . SER A 1 202 ? -9.596 -6.234 7.311 1.00 77.44 202 SER A O 1
ATOM 1588 N N . LEU A 1 203 ? -11.248 -7.739 7.480 1.00 85.88 203 LEU A N 1
ATOM 1589 C CA . LEU A 1 203 ? -11.000 -8.096 8.875 1.00 85.88 203 LEU A CA 1
ATOM 1590 C C . LEU A 1 203 ? -10.272 -9.437 8.917 1.00 85.88 203 LEU A C 1
ATOM 1592 O O . LEU A 1 203 ? -10.736 -10.411 8.319 1.00 85.88 203 LEU A O 1
ATOM 1596 N N . LEU A 1 204 ? -9.150 -9.496 9.629 1.00 85.50 204 LEU A N 1
ATOM 1597 C CA . LEU A 1 204 ? -8.532 -10.753 10.041 1.00 85.50 204 LEU A CA 1
ATOM 1598 C C . LEU A 1 204 ? -9.135 -11.182 11.370 1.00 85.50 204 LEU A C 1
ATOM 1600 O O . LEU A 1 204 ? -8.978 -10.470 12.353 1.00 85.50 204 LEU A O 1
ATOM 1604 N N . ILE A 1 205 ? -9.788 -12.339 11.395 1.00 89.19 205 ILE A N 1
ATOM 1605 C CA . ILE A 1 205 ? -10.494 -12.880 12.560 1.00 89.19 205 ILE A CA 1
ATOM 1606 C C . ILE A 1 205 ? -9.752 -14.117 13.061 1.00 89.19 205 ILE A C 1
ATOM 1608 O O . ILE A 1 205 ? -9.462 -15.029 12.281 1.00 89.19 205 ILE A O 1
ATOM 1612 N N . ARG A 1 206 ? -9.447 -14.144 14.360 1.00 87.25 206 ARG A N 1
ATOM 1613 C CA . ARG A 1 206 ? -8.663 -15.194 15.033 1.00 87.25 206 ARG A CA 1
ATOM 1614 C C . ARG A 1 206 ? -9.114 -15.409 16.480 1.00 87.25 206 ARG A C 1
ATOM 1616 O O . ARG A 1 206 ? -10.098 -14.812 16.904 1.00 87.25 206 ARG A O 1
ATOM 1623 N N . GLY A 1 207 ? -8.409 -16.252 17.238 1.00 85.75 207 GLY A N 1
ATOM 1624 C CA . GLY A 1 207 ? -8.820 -16.666 18.585 1.00 85.75 207 GLY A CA 1
ATOM 1625 C C . GLY A 1 207 ? -9.721 -17.900 18.524 1.00 85.75 207 GLY A C 1
ATOM 1626 O O . GLY A 1 207 ? -9.424 -18.848 17.793 1.00 85.75 207 GLY A O 1
ATOM 1627 N N . ASN A 1 208 ? -10.841 -17.902 19.252 1.00 87.50 208 ASN A N 1
ATOM 1628 C CA . ASN A 1 208 ? -11.785 -19.024 19.239 1.00 87.50 208 ASN A CA 1
ATOM 1629 C C . ASN A 1 208 ? -12.733 -18.996 18.022 1.00 87.50 208 ASN A C 1
ATOM 1631 O O . ASN A 1 208 ? -13.899 -18.602 18.104 1.00 87.50 208 ASN A O 1
ATOM 1635 N N . VAL A 1 209 ? -12.225 -19.448 16.876 1.00 89.94 209 VAL A N 1
ATOM 1636 C CA . VAL A 1 209 ? -12.953 -19.484 15.592 1.00 89.94 209 VAL A CA 1
ATOM 1637 C C . VAL A 1 209 ? -13.425 -20.889 15.194 1.00 89.94 209 VAL A C 1
ATOM 1639 O O . VAL A 1 209 ? -13.810 -21.125 14.049 1.00 89.94 209 VAL A O 1
ATOM 1642 N N . THR A 1 210 ? -13.396 -21.850 16.121 1.00 89.12 210 THR A N 1
ATOM 1643 C CA . THR A 1 210 ? -13.821 -23.228 15.838 1.00 89.12 210 THR A CA 1
ATOM 1644 C C . THR A 1 210 ? -15.305 -23.259 15.474 1.00 89.12 210 THR A C 1
ATOM 1646 O O . THR A 1 210 ? -16.148 -22.852 16.267 1.00 89.12 210 THR A O 1
ATOM 1649 N N . GLY A 1 211 ? -15.629 -23.758 14.278 1.00 89.44 211 GLY A N 1
ATOM 1650 C CA . GLY A 1 211 ? -17.008 -23.827 13.779 1.00 89.44 211 GLY A CA 1
ATOM 1651 C C . GLY A 1 211 ? -17.537 -22.536 13.146 1.00 89.44 211 GLY A C 1
ATOM 1652 O O . GLY A 1 211 ? -18.672 -22.537 12.682 1.00 89.44 211 GLY A O 1
ATOM 1653 N N . LEU A 1 212 ? -16.729 -21.468 13.078 1.00 93.19 212 LEU A N 1
ATOM 1654 C CA . LEU A 1 212 ? -17.125 -20.191 12.479 1.00 93.19 212 LEU A CA 1
ATOM 1655 C C . LEU A 1 212 ? -17.697 -20.388 11.065 1.00 93.19 212 LEU A C 1
ATOM 1657 O O . LEU A 1 212 ? -17.020 -20.928 10.187 1.00 93.19 212 LEU A O 1
ATOM 1661 N N . SER A 1 213 ? -18.930 -19.930 10.853 1.00 92.12 213 SER A N 1
ATOM 1662 C CA . SER A 1 213 ? -19.644 -20.061 9.578 1.00 92.12 213 SER A CA 1
ATOM 1663 C C . SER A 1 213 ? -19.949 -18.726 8.907 1.00 92.12 213 SER A C 1
ATOM 1665 O O . SER A 1 213 ? -20.005 -18.681 7.681 1.00 92.12 213 SER A O 1
ATOM 1667 N N . ASP A 1 214 ? -20.148 -17.657 9.682 1.00 93.62 214 ASP A N 1
ATOM 1668 C CA . ASP A 1 214 ? -20.384 -16.304 9.164 1.00 93.62 214 ASP A CA 1
ATOM 1669 C C . ASP A 1 214 ? -19.941 -15.240 10.184 1.00 93.62 214 ASP A C 1
ATOM 1671 O O . ASP A 1 214 ? -19.656 -15.547 11.347 1.00 93.62 214 ASP A O 1
ATOM 1675 N N . ILE A 1 215 ? -19.888 -13.986 9.738 1.00 95.69 215 ILE A N 1
ATOM 1676 C CA . ILE A 1 215 ? -19.724 -12.799 10.575 1.00 95.69 215 ILE A CA 1
ATOM 1677 C C . ILE A 1 215 ? -20.840 -11.823 10.231 1.00 95.69 215 ILE A C 1
ATOM 1679 O O . ILE A 1 215 ? -20.950 -11.363 9.094 1.00 95.69 215 ILE A O 1
ATOM 1683 N N . VAL A 1 216 ? -21.622 -11.452 11.236 1.00 95.44 216 VAL A N 1
ATOM 1684 C CA . VAL A 1 216 ? -22.592 -10.367 11.112 1.00 95.44 216 VAL A CA 1
ATOM 1685 C C . VAL A 1 216 ? -21.867 -9.070 11.396 1.00 95.44 216 VAL A C 1
ATOM 1687 O O . VAL A 1 216 ? -21.245 -8.943 12.448 1.00 95.44 216 VAL A O 1
ATOM 1690 N N . VAL A 1 217 ? -21.941 -8.117 10.475 1.00 94.62 217 VAL A N 1
ATOM 1691 C CA . VAL A 1 217 ? -21.422 -6.761 10.671 1.00 94.62 217 VAL A CA 1
ATOM 1692 C C . VAL A 1 217 ? -22.595 -5.795 10.764 1.00 94.62 217 VAL A C 1
ATOM 1694 O O . VAL A 1 217 ? -23.479 -5.842 9.917 1.00 94.62 217 VAL A O 1
ATOM 1697 N N . THR A 1 218 ? -22.594 -4.896 11.741 1.00 92.19 218 THR A N 1
ATOM 1698 C CA . THR A 1 218 ? -23.682 -3.937 11.968 1.00 92.19 218 THR A CA 1
ATOM 1699 C C . THR A 1 218 ? -23.132 -2.518 11.968 1.00 92.19 218 THR A C 1
ATOM 1701 O O . THR A 1 218 ? -22.205 -2.221 12.722 1.00 92.19 218 THR A O 1
ATOM 1704 N N . GLY A 1 219 ? -23.674 -1.656 11.104 1.00 81.12 219 GLY A N 1
ATOM 1705 C CA . GLY A 1 219 ? -23.324 -0.231 11.058 1.00 81.12 219 GLY A CA 1
ATOM 1706 C C . GLY A 1 219 ? -24.000 0.586 12.163 1.00 81.12 219 GLY A C 1
ATOM 1707 O O . GLY A 1 219 ? -24.930 0.112 12.816 1.00 81.12 219 GLY A O 1
ATOM 1708 N N . GLU A 1 220 ? -23.560 1.833 12.356 1.00 79.06 220 GLU A N 1
ATOM 1709 C CA . GLU A 1 220 ? -24.175 2.781 13.310 1.00 79.06 220 GLU A CA 1
ATOM 1710 C C . GLU A 1 220 ? -25.665 3.046 13.035 1.00 79.06 220 GLU A C 1
ATOM 1712 O O . GLU A 1 220 ? -26.435 3.300 13.960 1.00 79.06 220 GLU A O 1
ATOM 1717 N N . ASP A 1 221 ? -26.091 2.943 11.774 1.00 76.25 221 ASP A N 1
ATOM 1718 C CA . ASP A 1 221 ? -27.490 3.050 11.346 1.00 76.25 221 ASP A CA 1
ATOM 1719 C C . ASP A 1 221 ? -28.343 1.824 11.733 1.00 76.25 221 ASP A C 1
ATOM 1721 O O . ASP A 1 221 ? -29.546 1.785 11.466 1.00 76.25 221 ASP A O 1
ATOM 1725 N N . GLY A 1 222 ? -27.731 0.811 12.356 1.00 81.62 222 GLY A N 1
ATOM 1726 C CA . GLY A 1 222 ? -28.357 -0.455 12.722 1.00 81.62 222 GLY A CA 1
ATOM 1727 C C . GLY A 1 222 ? -28.504 -1.431 11.555 1.00 81.62 222 GLY A C 1
ATOM 1728 O O . GLY A 1 222 ? -29.116 -2.488 11.720 1.00 81.62 222 GLY A O 1
ATOM 1729 N N . ARG A 1 223 ? -27.965 -1.118 10.369 1.00 84.94 223 ARG A N 1
ATOM 1730 C CA . ARG A 1 223 ? -28.026 -2.011 9.212 1.00 84.94 223 ARG A CA 1
ATOM 1731 C C . ARG A 1 223 ? -27.071 -3.183 9.390 1.00 84.94 223 ARG A C 1
ATOM 1733 O O . ARG A 1 223 ? -25.869 -2.998 9.568 1.00 84.94 223 ARG A O 1
ATOM 1740 N N . GLU A 1 224 ? -27.607 -4.392 9.254 1.00 92.38 224 GLU A N 1
ATOM 1741 C CA . GLU A 1 224 ? -26.815 -5.620 9.247 1.00 92.38 224 GLU A CA 1
ATOM 1742 C C . GLU A 1 224 ? -26.332 -5.981 7.835 1.00 92.38 224 GLU A C 1
ATOM 1744 O O . GLU A 1 224 ? -27.089 -5.988 6.859 1.00 92.38 224 GLU A O 1
ATOM 1749 N N . TYR A 1 225 ? -25.061 -6.353 7.750 1.00 88.81 225 TYR A N 1
ATOM 1750 C CA . TYR A 1 225 ? -24.387 -6.908 6.590 1.00 88.81 225 TYR A CA 1
ATOM 1751 C C . TYR A 1 225 ? -24.036 -8.363 6.913 1.00 88.81 225 TYR A C 1
ATOM 1753 O O . TYR A 1 225 ? -23.224 -8.640 7.796 1.00 88.81 225 TYR A O 1
ATOM 1761 N N . ARG A 1 226 ? -24.673 -9.294 6.200 1.00 92.00 226 ARG A N 1
ATOM 1762 C CA . ARG A 1 226 ? -24.510 -10.748 6.358 1.00 92.00 226 ARG A CA 1
ATOM 1763 C C . ARG A 1 226 ? -23.991 -11.370 5.069 1.00 92.00 226 ARG A C 1
ATOM 1765 O O . ARG A 1 226 ? -24.233 -10.824 3.990 1.00 92.00 226 ARG A O 1
ATOM 1772 N N . GLY A 1 227 ? -23.298 -12.505 5.169 1.00 86.88 227 GLY A N 1
ATOM 1773 C CA . GLY A 1 227 ? -22.738 -13.192 4.003 1.00 86.88 227 GLY A CA 1
ATOM 1774 C C . GLY A 1 227 ? -21.647 -12.400 3.276 1.00 86.88 227 GLY A C 1
ATOM 1775 O O . GLY A 1 227 ? -21.447 -12.580 2.071 1.00 86.88 227 GLY A O 1
ATOM 1776 N N . LEU A 1 228 ? -20.947 -11.507 3.985 1.00 87.50 228 LEU A N 1
ATOM 1777 C CA . LEU A 1 228 ? -19.730 -10.891 3.461 1.00 87.50 228 LEU A CA 1
ATOM 1778 C C . LEU A 1 228 ? -18.700 -11.998 3.153 1.00 87.50 228 LEU A C 1
ATOM 1780 O O . LEU A 1 228 ? -18.631 -12.983 3.889 1.00 87.50 228 LEU A O 1
ATOM 1784 N N . PRO A 1 229 ? -17.889 -11.885 2.082 1.00 86.38 229 PRO A N 1
ATOM 1785 C CA . PRO A 1 229 ? -16.985 -12.964 1.691 1.00 86.38 229 PRO A CA 1
ATOM 1786 C C . PRO A 1 229 ? -15.993 -13.330 2.806 1.00 86.38 229 PRO A C 1
ATOM 1788 O O . PRO A 1 229 ? -15.047 -12.588 3.072 1.00 86.38 229 PRO A O 1
ATOM 1791 N N . LEU A 1 230 ? -16.195 -14.495 3.424 1.00 90.88 230 LEU A N 1
ATOM 1792 C CA . LEU A 1 230 ? -15.365 -15.044 4.492 1.00 90.88 230 LEU A CA 1
ATOM 1793 C C . LEU A 1 230 ? -14.490 -16.171 3.934 1.00 90.88 230 LEU A C 1
ATOM 1795 O O . LEU A 1 230 ? -14.988 -17.169 3.419 1.00 90.88 230 LEU A O 1
ATOM 1799 N N . THR A 1 231 ? -13.171 -16.010 4.012 1.00 88.50 231 THR A N 1
ATOM 1800 C CA . THR A 1 231 ? -12.201 -16.971 3.472 1.00 88.50 231 THR A CA 1
ATOM 1801 C C . THR A 1 231 ? -11.330 -17.535 4.593 1.00 88.50 231 THR A C 1
ATOM 1803 O O . THR A 1 231 ? -10.681 -16.749 5.289 1.00 88.50 231 THR A O 1
ATOM 1806 N N . PRO A 1 232 ? -11.246 -18.866 4.770 1.00 87.44 232 PRO A N 1
ATOM 1807 C CA . PRO A 1 232 ? -10.266 -19.457 5.673 1.00 87.44 232 PRO A CA 1
ATOM 1808 C C . PRO A 1 232 ? -8.851 -19.212 5.132 1.00 87.44 232 PRO A C 1
ATOM 1810 O O . PRO A 1 232 ? -8.549 -19.523 3.978 1.00 87.44 232 PRO A O 1
ATOM 1813 N N . VAL A 1 233 ? -7.981 -18.642 5.964 1.00 82.06 233 VAL A N 1
ATOM 1814 C CA . VAL A 1 233 ? -6.574 -18.361 5.629 1.00 82.06 233 VAL A CA 1
ATOM 1815 C C . VAL A 1 233 ? -5.659 -19.439 6.218 1.00 82.06 233 VAL A C 1
ATOM 1817 O O . VAL A 1 233 ? -4.707 -19.877 5.570 1.00 82.06 233 VAL A O 1
ATOM 1820 N N . SER A 1 234 ? -5.962 -19.889 7.436 1.00 78.19 234 SER A N 1
ATOM 1821 C CA . SER A 1 234 ? -5.349 -21.039 8.108 1.00 78.19 234 SER A CA 1
ATOM 1822 C C . SER A 1 234 ? -6.351 -21.656 9.096 1.00 78.19 234 SER A C 1
ATOM 1824 O O . SER A 1 234 ? -7.491 -21.204 9.178 1.00 78.19 234 SER A O 1
ATOM 1826 N N . THR A 1 235 ? -5.950 -22.688 9.848 1.00 75.75 235 THR A N 1
ATOM 1827 C CA . THR A 1 235 ? -6.830 -23.417 10.783 1.00 75.75 235 THR A CA 1
ATOM 1828 C C . THR A 1 235 ? -7.551 -22.511 11.792 1.00 75.75 235 THR A C 1
ATOM 1830 O O . THR A 1 235 ? -8.715 -22.759 12.085 1.00 75.75 235 THR A O 1
ATOM 1833 N N . ASN A 1 236 ? -6.894 -21.451 12.277 1.00 79.62 236 ASN A N 1
ATOM 1834 C CA . ASN A 1 236 ? -7.425 -20.539 13.304 1.00 79.62 236 ASN A CA 1
ATOM 1835 C C . ASN A 1 236 ? -7.510 -19.082 12.818 1.00 79.62 236 ASN A C 1
ATOM 1837 O O . ASN A 1 236 ? -7.508 -18.151 13.623 1.00 79.62 236 ASN A O 1
ATOM 1841 N N . LEU A 1 237 ? -7.536 -18.871 11.500 1.00 84.56 237 LEU A N 1
ATOM 1842 C CA . LEU A 1 237 ? -7.496 -17.539 10.909 1.00 84.56 237 LEU A CA 1
ATOM 1843 C C . LEU A 1 237 ? -8.444 -17.447 9.722 1.00 84.56 237 LEU A C 1
ATOM 1845 O O . LEU A 1 237 ? -8.289 -18.164 8.731 1.00 84.56 237 LEU A O 1
ATOM 1849 N N . TYR A 1 238 ? -9.365 -16.499 9.795 1.00 89.00 238 TYR A N 1
ATOM 1850 C CA . TYR A 1 238 ? -10.285 -16.172 8.718 1.00 89.00 238 TYR A CA 1
ATOM 1851 C C . TYR A 1 238 ? -10.084 -14.738 8.257 1.00 89.00 238 TYR A C 1
ATOM 1853 O O . TYR A 1 238 ? -9.663 -13.870 9.019 1.00 89.00 238 TYR A O 1
ATOM 1861 N N . ARG A 1 239 ? -10.409 -14.489 6.993 1.00 87.62 239 ARG A N 1
ATOM 1862 C CA . ARG A 1 239 ? -10.431 -13.156 6.407 1.00 87.62 239 ARG A CA 1
ATOM 1863 C C . ARG A 1 239 ? -11.830 -12.838 5.912 1.00 87.62 239 ARG A C 1
ATOM 1865 O O . ARG A 1 239 ? -12.320 -13.524 5.018 1.00 87.62 239 ARG A O 1
ATOM 1872 N N . LEU A 1 240 ? -12.434 -11.791 6.457 1.00 89.56 240 LEU A N 1
ATOM 1873 C CA . LEU A 1 240 ? -13.711 -11.249 6.003 1.00 89.56 240 LEU A CA 1
ATOM 1874 C C . LEU A 1 240 ? -13.460 -10.044 5.098 1.00 89.56 240 LEU A C 1
ATOM 1876 O O . LEU A 1 240 ? -12.831 -9.081 5.529 1.00 89.56 240 LEU A O 1
ATOM 1880 N N . ASN A 1 241 ? -13.947 -10.072 3.862 1.00 81.81 241 ASN A N 1
ATOM 1881 C CA . ASN A 1 241 ? -13.858 -8.926 2.962 1.00 81.81 241 ASN A CA 1
ATOM 1882 C C . ASN A 1 241 ? -14.875 -7.850 3.373 1.00 81.81 241 ASN A C 1
ATOM 1884 O O . ASN A 1 241 ? -16.081 -8.070 3.289 1.00 81.81 241 ASN A O 1
ATOM 1888 N N . ILE A 1 242 ? -14.370 -6.683 3.772 1.00 75.69 242 ILE A N 1
ATOM 1889 C CA . ILE A 1 242 ? -15.157 -5.505 4.172 1.00 75.69 242 ILE A CA 1
ATOM 1890 C C . ILE A 1 242 ? -15.004 -4.352 3.173 1.00 75.69 242 ILE A C 1
ATOM 1892 O O . ILE A 1 242 ? -15.397 -3.223 3.445 1.00 75.69 242 ILE A O 1
ATOM 1896 N N . GLY A 1 243 ? -14.423 -4.611 1.999 1.00 67.50 243 GLY A N 1
ATOM 1897 C CA . GLY A 1 243 ? -14.153 -3.588 0.990 1.00 67.50 243 GLY A CA 1
ATOM 1898 C C . GLY A 1 243 ? -15.405 -2.965 0.365 1.00 67.50 243 GLY A C 1
ATOM 1899 O O . GLY A 1 243 ? -15.287 -1.933 -0.287 1.00 67.50 243 GLY A O 1
ATOM 1900 N N . SER A 1 244 ? -16.577 -3.581 0.546 1.00 66.81 244 SER A N 1
ATOM 1901 C CA . SER A 1 244 ? -17.873 -3.043 0.117 1.00 66.81 244 SER A CA 1
ATOM 1902 C C . SER A 1 244 ? -18.574 -2.197 1.179 1.00 66.81 244 SER A C 1
ATOM 1904 O O . SER A 1 244 ? -19.627 -1.641 0.883 1.00 66.81 244 SER A O 1
ATOM 1906 N N . LEU A 1 245 ? -18.056 -2.152 2.410 1.00 67.31 245 LEU A N 1
ATOM 1907 C CA . LEU A 1 245 ? -18.644 -1.343 3.470 1.00 67.31 245 LEU A CA 1
ATOM 1908 C C . LEU A 1 245 ? -18.319 0.133 3.244 1.00 67.31 245 LEU A C 1
ATOM 1910 O O . LEU A 1 245 ? -17.210 0.491 2.837 1.00 67.31 245 LEU A O 1
ATOM 1914 N N . GLU A 1 246 ? -19.300 0.984 3.520 1.00 63.53 246 GLU A N 1
ATOM 1915 C CA . GLU A 1 246 ? -19.132 2.432 3.490 1.00 63.53 246 GLU A CA 1
ATOM 1916 C C . GLU A 1 246 ? -18.287 2.903 4.681 1.00 63.53 246 GLU A C 1
ATOM 1918 O O . GLU A 1 246 ? -18.000 2.139 5.608 1.00 63.53 246 GLU A O 1
ATOM 1923 N N . ARG A 1 247 ? -17.872 4.172 4.673 1.00 67.62 247 ARG A N 1
ATOM 1924 C CA . ARG A 1 247 ? -17.196 4.760 5.833 1.00 67.62 247 ARG A CA 1
ATOM 1925 C C . ARG A 1 247 ? -18.115 4.745 7.045 1.00 67.62 247 ARG A C 1
ATOM 1927 O O . ARG A 1 247 ? -19.274 5.119 6.931 1.00 67.62 247 ARG A O 1
ATOM 1934 N N . GLY A 1 248 ? -17.579 4.370 8.197 1.00 62.22 248 GLY A N 1
ATOM 1935 C CA . GLY A 1 248 ? -18.381 4.271 9.410 1.00 62.22 248 GLY A CA 1
ATOM 1936 C C . GLY A 1 248 ? -17.667 3.539 10.532 1.00 62.22 248 GLY A C 1
ATOM 1937 O O . GLY A 1 248 ? -16.614 2.920 10.323 1.00 62.22 248 GLY A O 1
ATOM 1938 N N . HIS A 1 249 ? -18.263 3.617 11.716 1.00 76.00 249 HIS A N 1
ATOM 1939 C CA . HIS A 1 249 ? -18.032 2.663 12.791 1.00 76.00 249 HIS A CA 1
ATOM 1940 C C . HIS A 1 249 ? -18.957 1.462 12.597 1.00 76.00 249 HIS A C 1
ATOM 1942 O O . HIS A 1 249 ? -20.096 1.589 12.139 1.00 76.00 249 HIS A O 1
ATOM 1948 N N . TYR A 1 250 ? -18.424 0.285 12.886 1.00 84.38 250 TYR A N 1
ATOM 1949 C CA . TYR A 1 250 ? -19.127 -0.972 12.753 1.00 84.38 250 TYR A CA 1
ATOM 1950 C C . TYR A 1 250 ? -18.845 -1.844 13.963 1.00 84.38 250 TYR A C 1
ATOM 1952 O O . TYR A 1 250 ? -17.724 -1.905 14.471 1.00 84.38 250 TYR A O 1
ATOM 1960 N N . THR A 1 251 ? -19.853 -2.605 14.357 1.00 91.81 251 THR A N 1
ATOM 1961 C CA . THR A 1 251 ? -19.687 -3.747 15.252 1.00 91.81 251 THR A CA 1
ATOM 1962 C C . THR A 1 251 ? -19.749 -5.033 14.447 1.00 91.81 251 THR A C 1
ATOM 1964 O O . THR A 1 251 ? -20.272 -5.065 13.332 1.00 91.81 251 THR A O 1
ATOM 1967 N N . TRP A 1 252 ? -19.183 -6.105 14.978 1.00 94.19 252 TRP A N 1
ATOM 1968 C CA . TRP A 1 252 ? -19.277 -7.424 14.375 1.00 94.19 252 TRP A CA 1
ATOM 1969 C C . TRP A 1 252 ? -19.516 -8.483 15.437 1.00 94.19 252 TRP A C 1
ATOM 1971 O O . TRP A 1 252 ? -19.073 -8.327 16.572 1.00 94.19 252 TRP A O 1
ATOM 1981 N N . VAL A 1 253 ? -20.194 -9.566 15.061 1.00 94.00 253 VAL A N 1
ATOM 1982 C CA . VAL A 1 253 ? -20.441 -10.738 15.909 1.00 94.00 253 VAL A CA 1
ATOM 1983 C C . VAL A 1 253 ? -20.229 -12.007 15.079 1.00 94.00 253 VAL A C 1
ATOM 1985 O O . VAL A 1 253 ? -20.739 -12.094 13.958 1.00 94.00 253 VAL A O 1
ATOM 1988 N N . PRO A 1 254 ? -19.472 -12.993 15.586 1.00 94.19 254 PRO A N 1
ATOM 1989 C CA . PRO A 1 254 ? -19.284 -14.254 14.885 1.00 94.19 254 PRO A CA 1
ATOM 1990 C C . PRO A 1 254 ? -20.474 -15.209 15.047 1.00 94.19 254 PRO A C 1
ATOM 1992 O O . PRO A 1 254 ? -21.095 -15.280 16.104 1.00 94.19 254 PRO A O 1
ATOM 1995 N N . GLU A 1 255 ? -20.760 -15.988 14.003 1.00 93.56 255 GLU A N 1
ATOM 1996 C CA . GLU A 1 255 ? -21.806 -17.017 13.997 1.00 93.56 255 GLU A CA 1
ATOM 1997 C C . GLU A 1 255 ? -21.227 -18.416 13.743 1.00 93.56 255 GLU A C 1
ATOM 1999 O O . GLU A 1 255 ? -20.210 -18.587 13.069 1.00 93.56 255 GLU A O 1
ATOM 2004 N N . GLY A 1 256 ? -21.876 -19.444 14.295 1.00 89.50 256 GLY A N 1
ATOM 2005 C CA . GLY A 1 256 ? -21.468 -20.850 14.140 1.00 89.50 256 GLY A CA 1
ATOM 2006 C C . GLY A 1 256 ? -20.331 -21.306 15.066 1.00 89.50 256 GLY A C 1
ATOM 2007 O O . GLY A 1 256 ? -20.074 -22.502 15.178 1.00 89.50 256 GLY A O 1
ATOM 2008 N N . THR A 1 257 ? -19.695 -20.382 15.788 1.00 88.50 257 THR A N 1
ATOM 2009 C CA . THR A 1 257 ? -18.687 -20.667 16.824 1.00 88.50 257 THR A CA 1
ATOM 2010 C C . THR A 1 257 ? -19.281 -20.542 18.231 1.00 88.50 257 THR A C 1
ATOM 2012 O O . THR A 1 257 ? -20.323 -19.926 18.442 1.00 88.50 257 THR A O 1
ATOM 2015 N N . THR A 1 258 ? -18.604 -21.128 19.220 1.00 85.50 258 THR A N 1
ATOM 2016 C CA . THR A 1 258 ? -18.905 -20.919 20.645 1.00 85.50 258 THR A CA 1
ATOM 2017 C C . THR A 1 258 ? -18.540 -19.518 21.135 1.00 85.50 258 THR A C 1
ATOM 2019 O O . THR A 1 258 ? -19.008 -19.108 22.195 1.00 85.50 258 THR A O 1
ATOM 2022 N N . SER A 1 259 ? -17.701 -18.785 20.395 1.00 86.12 259 SER A N 1
ATOM 2023 C CA . SER A 1 259 ? -17.484 -17.365 20.664 1.00 86.12 259 SER A CA 1
ATOM 2024 C C . SER A 1 259 ? -18.739 -16.595 20.281 1.00 86.12 259 SER A C 1
ATOM 2026 O O . SER A 1 259 ? -19.073 -16.531 19.109 1.00 86.12 259 SER A O 1
ATOM 2028 N N . VAL A 1 260 ? -19.421 -15.991 21.248 1.00 83.75 260 VAL A N 1
ATOM 2029 C CA . VAL A 1 260 ? -20.610 -15.148 20.996 1.00 83.75 260 VAL A CA 1
ATOM 2030 C C . VAL A 1 260 ? -20.321 -13.657 21.153 1.00 83.75 260 VAL A C 1
ATOM 2032 O O . VAL A 1 260 ? -21.185 -12.822 20.906 1.00 83.75 260 VAL A O 1
ATOM 2035 N N . VAL A 1 261 ? -19.103 -13.322 21.575 1.00 83.00 261 VAL A N 1
ATOM 2036 C CA . VAL A 1 261 ? -18.618 -11.950 21.709 1.00 83.00 261 VAL A CA 1
ATOM 2037 C C . VAL A 1 261 ? -17.824 -11.618 20.453 1.00 83.00 261 VAL A C 1
ATOM 2039 O O . VAL A 1 261 ? -16.958 -12.396 20.043 1.00 83.00 261 VAL A O 1
ATOM 2042 N N . GLY A 1 262 ? -18.155 -10.495 19.825 1.00 84.75 262 GLY A N 1
ATOM 2043 C CA . GLY A 1 262 ? -17.366 -9.929 18.739 1.00 84.75 262 GLY A CA 1
ATOM 2044 C C . GLY A 1 262 ? -16.709 -8.625 19.170 1.00 84.75 262 GLY A C 1
ATOM 2045 O O . GLY A 1 262 ? -16.245 -8.517 20.300 1.00 84.75 262 GLY A O 1
ATOM 2046 N N . GLY A 1 263 ? -16.631 -7.643 18.286 1.00 87.12 263 GLY A N 1
ATOM 2047 C CA . GLY A 1 263 ? -15.939 -6.397 18.592 1.00 87.12 263 GLY A CA 1
ATOM 2048 C C . GLY A 1 263 ? -16.373 -5.258 17.694 1.00 87.12 263 GLY A C 1
ATOM 2049 O O . GLY A 1 263 ? -17.392 -5.332 17.012 1.00 87.12 263 GLY A O 1
ATOM 2050 N N . GLU A 1 264 ? -15.567 -4.209 17.676 1.00 85.62 264 GLU A N 1
ATOM 2051 C CA . GLU A 1 264 ? -15.799 -3.025 16.862 1.00 85.62 264 GLU A CA 1
ATOM 2052 C C . GLU A 1 264 ? -14.622 -2.747 15.934 1.00 85.62 264 GLU A C 1
ATOM 2054 O O . GLU A 1 264 ? -13.492 -3.179 16.172 1.00 85.62 264 GLU A O 1
ATOM 2059 N N . PHE A 1 265 ? -14.901 -2.048 14.841 1.00 79.44 265 PHE A N 1
ATOM 2060 C CA . PHE A 1 265 ? -13.893 -1.568 13.916 1.00 79.44 265 PHE A CA 1
ATOM 2061 C C . PHE A 1 265 ? -14.394 -0.352 13.148 1.00 79.44 265 PHE A C 1
ATOM 2063 O O . PHE A 1 265 ? -15.591 -0.086 13.057 1.00 79.44 265 PHE A O 1
ATOM 2070 N N . THR A 1 266 ? -13.465 0.373 12.536 1.00 70.75 266 THR A N 1
ATOM 2071 C CA . THR A 1 266 ? -13.786 1.512 11.682 1.00 70.75 266 THR A CA 1
ATOM 2072 C C . THR A 1 266 ? -13.324 1.270 10.253 1.00 70.75 266 THR A C 1
ATOM 2074 O O . THR A 1 266 ? -12.224 0.773 9.974 1.00 70.75 266 THR A O 1
ATOM 2077 N N . VAL A 1 267 ? -14.177 1.659 9.309 1.00 68.31 267 VAL A N 1
ATOM 2078 C CA . VAL A 1 267 ? -13.820 1.739 7.895 1.00 68.31 267 VAL A CA 1
ATOM 2079 C C . VAL A 1 267 ? -13.436 3.187 7.596 1.00 68.31 267 VAL A C 1
ATOM 2081 O O . VAL A 1 267 ? -14.272 4.003 7.232 1.00 68.31 267 VAL A O 1
ATOM 2084 N N . GLY A 1 268 ? -12.149 3.506 7.775 1.00 57.53 268 GLY A N 1
ATOM 2085 C CA . GLY A 1 268 ? -11.438 4.637 7.163 1.00 57.53 268 GLY A CA 1
ATOM 2086 C C . GLY A 1 268 ? -12.192 5.962 7.048 1.00 57.53 268 GLY A C 1
ATOM 2087 O O . GLY A 1 268 ? -12.439 6.428 5.934 1.00 57.53 268 GLY A O 1
ATOM 2088 N N . MET A 1 269 ? -12.451 6.582 8.197 1.00 37.38 269 MET A N 1
ATOM 2089 C CA . MET A 1 269 ? -12.305 8.023 8.403 1.00 37.38 269 MET A CA 1
ATOM 2090 C C . MET A 1 269 ? -10.879 8.279 8.898 1.00 37.38 269 MET A C 1
ATOM 2092 O O . MET A 1 269 ? -10.404 7.567 9.779 1.00 37.38 269 MET A O 1
ATOM 2096 N N . SER A 1 270 ? -10.207 9.304 8.394 1.00 32.50 270 SER A N 1
ATOM 2097 C CA . SER A 1 270 ? -9.280 10.066 9.230 1.00 32.50 270 SER A CA 1
ATOM 2098 C C . SER A 1 270 ? -9.953 11.421 9.440 1.00 32.50 270 SER A C 1
ATOM 2100 O O . SER A 1 270 ? -10.057 12.185 8.486 1.00 32.50 270 SER A O 1
ATOM 2102 N N . ALA A 1 271 ? -10.445 11.653 10.663 1.00 25.78 271 ALA A N 1
ATOM 2103 C CA . ALA A 1 271 ? -11.295 12.769 11.120 1.00 25.78 271 ALA A CA 1
ATOM 2104 C C . ALA A 1 271 ? -12.806 12.677 10.744 1.00 25.78 271 ALA A C 1
ATOM 2106 O O . ALA A 1 271 ? -13.154 12.036 9.752 1.00 25.78 271 ALA A O 1
ATOM 2107 N N . PRO A 1 272 ? -13.706 13.198 11.611 1.00 27.11 272 PRO A N 1
ATOM 2108 C CA . PRO A 1 272 ? -15.050 12.662 11.872 1.00 27.11 272 PRO A CA 1
ATOM 2109 C C . PRO A 1 272 ? -16.058 12.862 10.736 1.00 27.11 272 PRO A C 1
ATOM 2111 O O . PRO A 1 272 ? -15.955 13.800 9.948 1.00 27.11 272 PRO A O 1
ATOM 2114 N N . VAL A 1 273 ? -17.077 11.991 10.707 1.00 30.64 273 VAL A N 1
ATOM 2115 C CA . VAL A 1 273 ? -18.308 12.210 9.937 1.00 30.64 273 VAL A CA 1
ATOM 2116 C C . VAL A 1 273 ? -18.923 13.521 10.384 1.00 30.64 273 VAL A C 1
ATOM 2118 O O . VAL A 1 273 ? -19.273 13.684 11.548 1.00 30.64 273 VAL A O 1
ATOM 2121 N N . ASN A 1 274 ? -19.158 14.396 9.426 1.00 31.52 274 ASN A N 1
ATOM 2122 C CA . ASN A 1 274 ? -20.493 14.935 9.319 1.00 31.52 274 ASN A CA 1
ATOM 2123 C C . ASN A 1 274 ? -20.932 14.809 7.866 1.00 31.52 274 ASN A C 1
ATOM 2125 O O . ASN A 1 274 ? -20.123 14.867 6.943 1.00 31.52 274 ASN A O 1
ATOM 2129 N N . THR A 1 275 ? -22.232 14.654 7.669 1.00 35.22 275 THR A N 1
ATOM 2130 C CA . THR A 1 275 ? -22.952 14.799 6.396 1.00 35.22 275 THR A CA 1
ATOM 2131 C C . THR A 1 275 ? -22.885 16.226 5.825 1.00 35.22 275 THR A C 1
ATOM 2133 O O . THR A 1 275 ? -23.693 16.591 4.976 1.00 35.22 275 THR A O 1
ATOM 2136 N N . ASP A 1 276 ? -21.935 17.033 6.293 1.00 43.59 276 ASP A N 1
ATOM 2137 C CA . ASP A 1 276 ? -21.739 18.422 5.918 1.00 43.59 276 ASP A CA 1
ATOM 2138 C C . ASP A 1 276 ? -20.723 18.475 4.777 1.00 43.59 276 ASP A C 1
ATOM 2140 O O . ASP A 1 276 ? -19.723 17.750 4.778 1.00 43.59 276 ASP A O 1
ATOM 2144 N N . VAL A 1 277 ? -20.965 19.334 3.784 1.00 48.00 277 VAL A N 1
ATOM 2145 C CA . VAL A 1 277 ? -19.960 19.602 2.752 1.00 48.00 277 VAL A CA 1
ATOM 2146 C C . VAL A 1 277 ? -18.733 20.186 3.442 1.00 48.00 277 VAL A C 1
ATOM 2148 O O . VAL A 1 277 ? -18.771 21.295 3.967 1.00 48.00 277 VAL A O 1
ATOM 2151 N N . VAL A 1 278 ? -17.632 19.441 3.440 1.00 55.09 278 VAL A N 1
ATOM 2152 C CA . VAL A 1 278 ? -16.368 19.924 4.001 1.00 55.09 278 VAL A CA 1
ATOM 2153 C C . VAL A 1 278 ? -15.652 20.741 2.935 1.00 55.09 278 VAL A C 1
ATOM 2155 O O . VAL A 1 278 ? -15.428 20.245 1.827 1.00 55.09 278 VAL A O 1
ATOM 2158 N N . VAL A 1 279 ? -15.295 21.978 3.283 1.00 51.78 279 VAL A N 1
ATOM 2159 C CA . VAL A 1 279 ? -14.431 22.847 2.479 1.00 51.78 279 VAL A CA 1
ATOM 2160 C C . VAL A 1 279 ? -13.036 22.833 3.084 1.00 51.78 279 VAL A C 1
ATOM 2162 O O . VAL A 1 279 ? -12.863 23.189 4.247 1.00 51.78 279 VAL A O 1
ATOM 2165 N N . GLN A 1 280 ? -12.049 22.423 2.296 1.00 58.66 280 GLN A N 1
ATOM 2166 C CA . GLN A 1 280 ? -10.653 22.360 2.720 1.00 58.66 280 GLN A CA 1
ATOM 2167 C C . GLN A 1 280 ? -9.769 23.092 1.714 1.00 58.66 280 GLN A C 1
ATOM 2169 O O . GLN A 1 280 ? -9.919 22.929 0.499 1.00 58.66 280 GLN A O 1
ATOM 2174 N N . GLU A 1 281 ? -8.847 23.903 2.222 1.00 55.78 281 GLU A N 1
ATOM 2175 C CA . GLU A 1 281 ? -7.793 24.507 1.418 1.00 55.78 281 GLU A CA 1
ATOM 2176 C C . GLU A 1 281 ? -6.728 23.450 1.107 1.00 55.78 281 GLU A C 1
ATOM 2178 O O . GLU A 1 281 ? -6.254 22.744 1.993 1.00 55.78 281 GLU A O 1
ATOM 2183 N N . SER A 1 282 ? -6.354 23.323 -0.163 1.00 55.84 282 SER A N 1
ATOM 2184 C CA . SER A 1 282 ? -5.173 22.578 -0.584 1.00 55.84 282 SER A CA 1
ATOM 2185 C C . SER A 1 282 ? -4.257 23.559 -1.305 1.00 55.84 282 SER A C 1
ATOM 2187 O O . SER A 1 282 ? -4.406 23.826 -2.502 1.00 55.84 282 SER A O 1
ATOM 2189 N N . VAL A 1 283 ? -3.325 24.129 -0.540 1.00 49.62 283 VAL A N 1
ATOM 2190 C CA . VAL A 1 283 ? -2.135 24.785 -1.086 1.00 49.62 283 VAL A CA 1
ATOM 2191 C C . VAL A 1 283 ? -1.244 23.654 -1.590 1.00 49.62 283 VAL A C 1
ATOM 2193 O O . VAL A 1 283 ? -1.043 22.674 -0.877 1.00 49.62 283 VAL A O 1
ATOM 2196 N N . GLY A 1 284 ? -0.835 23.698 -2.856 1.00 56.00 284 GLY A N 1
ATOM 2197 C CA . GLY A 1 284 ? -0.218 22.544 -3.502 1.00 56.00 284 GLY A CA 1
ATOM 2198 C C . GLY A 1 284 ? 1.114 22.861 -4.153 1.00 56.00 284 GLY A C 1
ATOM 2199 O O . GLY A 1 284 ? 1.178 23.148 -5.346 1.00 56.00 284 GLY A O 1
ATOM 2200 N N . HIS A 1 285 ? 2.206 22.716 -3.418 1.00 62.88 285 HIS A N 1
ATOM 2201 C CA . HIS A 1 285 ? 3.492 22.398 -4.007 1.00 62.88 285 HIS A CA 1
ATOM 2202 C C . HIS A 1 285 ? 3.421 20.964 -4.554 1.00 62.88 285 HIS A C 1
ATOM 2204 O O . HIS A 1 285 ? 3.272 20.013 -3.800 1.00 62.88 285 HIS A O 1
ATOM 2210 N N . PHE A 1 286 ? 3.554 20.786 -5.872 1.00 72.69 286 PHE A N 1
ATOM 2211 C CA . PHE A 1 286 ? 3.803 19.483 -6.500 1.00 72.69 286 PHE A CA 1
ATOM 2212 C C . PHE A 1 286 ? 4.941 19.598 -7.515 1.00 72.69 286 PHE A C 1
ATOM 2214 O O . PHE A 1 286 ? 4.858 20.324 -8.510 1.00 72.69 286 PHE A O 1
ATOM 2221 N N . ASN A 1 287 ? 6.024 18.868 -7.272 1.00 75.38 287 ASN A N 1
ATOM 2222 C CA . ASN A 1 287 ? 7.235 18.883 -8.078 1.00 75.38 287 ASN A CA 1
ATOM 2223 C C . ASN A 1 287 ? 7.513 17.495 -8.660 1.00 75.38 287 ASN A C 1
ATOM 2225 O O . ASN A 1 287 ? 7.300 16.465 -8.015 1.00 75.38 287 ASN A O 1
ATOM 2229 N N . VAL A 1 288 ? 8.017 17.481 -9.893 1.00 80.69 288 VAL A N 1
ATOM 2230 C CA . VAL A 1 288 ? 8.402 16.280 -10.624 1.00 80.69 288 VAL A CA 1
ATOM 2231 C C . VAL A 1 288 ? 9.795 16.474 -11.209 1.00 80.69 288 VAL A C 1
ATOM 2233 O O . VAL A 1 288 ? 9.999 17.284 -12.108 1.00 80.69 288 VAL A O 1
ATOM 2236 N N . ASN A 1 289 ? 10.747 15.668 -10.751 1.00 81.75 289 ASN A N 1
ATOM 2237 C CA . ASN A 1 289 ? 12.144 15.749 -11.149 1.00 81.75 289 ASN A CA 1
ATOM 2238 C C . ASN A 1 289 ? 12.612 14.459 -11.840 1.00 81.75 289 ASN A C 1
ATOM 2240 O O . ASN A 1 289 ? 12.531 13.365 -11.275 1.00 81.75 289 ASN A O 1
ATOM 2244 N N . LEU A 1 290 ? 13.164 14.591 -13.048 1.00 85.00 290 LEU A N 1
ATOM 2245 C CA . LEU A 1 290 ? 13.855 13.510 -13.750 1.00 85.00 290 LEU A CA 1
ATOM 2246 C C . LEU A 1 290 ? 15.267 13.350 -13.172 1.00 85.00 290 LEU A C 1
ATOM 2248 O O . LEU A 1 290 ? 16.197 14.049 -13.560 1.00 85.00 290 LEU A O 1
ATOM 2252 N N . ALA A 1 291 ? 15.418 12.414 -12.240 1.00 81.75 291 ALA A N 1
ATOM 2253 C CA . ALA A 1 291 ? 16.648 12.211 -11.477 1.00 81.75 291 ALA A CA 1
ATOM 2254 C C . ALA A 1 291 ? 17.605 11.172 -12.090 1.00 81.75 291 ALA A C 1
ATOM 2256 O O . ALA A 1 291 ? 18.751 11.074 -11.663 1.00 81.75 291 ALA A O 1
ATOM 2257 N N . GLY A 1 292 ? 17.148 10.375 -13.058 1.00 81.81 292 GLY A N 1
ATOM 2258 C CA . GLY A 1 292 ? 17.978 9.397 -13.763 1.00 81.81 292 GLY A CA 1
ATOM 2259 C C . GLY A 1 292 ? 17.328 8.920 -15.056 1.00 81.81 292 GLY A C 1
ATOM 2260 O O . GLY A 1 292 ? 16.100 8.882 -15.161 1.00 81.81 292 GLY A O 1
ATOM 2261 N N . GLN A 1 293 ? 18.145 8.552 -16.040 1.00 89.75 293 GLN A N 1
ATOM 2262 C CA . GLN A 1 293 ? 17.709 8.093 -17.358 1.00 89.75 293 GLN A CA 1
ATOM 2263 C C . GLN A 1 293 ? 18.402 6.777 -17.704 1.00 89.75 293 GLN A C 1
ATOM 2265 O O . GLN A 1 293 ? 19.595 6.627 -17.456 1.00 89.75 293 GLN A O 1
ATOM 2270 N N . ALA A 1 294 ? 17.669 5.857 -18.335 1.00 87.00 294 ALA A N 1
ATOM 2271 C CA . ALA A 1 294 ? 18.304 4.738 -19.021 1.00 87.00 294 ALA A CA 1
ATOM 2272 C C . ALA A 1 294 ? 19.146 5.254 -20.200 1.00 87.00 294 ALA A C 1
ATOM 2274 O O . ALA A 1 294 ? 18.735 6.183 -20.907 1.00 87.00 294 ALA A O 1
ATOM 2275 N N . VAL A 1 295 ? 20.303 4.637 -20.420 1.00 84.31 295 VAL A N 1
ATOM 2276 C CA . VAL A 1 295 ? 21.277 5.051 -21.434 1.00 84.31 295 VAL A CA 1
ATOM 2277 C C . VAL A 1 295 ? 21.371 3.986 -22.516 1.00 84.31 295 VAL A C 1
ATOM 2279 O O . VAL A 1 295 ? 21.499 2.799 -22.226 1.00 84.31 295 VAL A O 1
ATOM 2282 N N . TRP A 1 296 ? 21.298 4.421 -23.773 1.00 84.62 296 TRP A N 1
ATOM 2283 C CA . TRP A 1 296 ? 21.618 3.586 -24.922 1.00 84.62 296 TRP A CA 1
ATOM 2284 C C . TRP A 1 296 ? 23.085 3.788 -25.270 1.00 84.62 296 TRP A C 1
ATOM 2286 O O . TRP A 1 296 ? 23.465 4.852 -25.764 1.00 84.62 296 TRP A O 1
ATOM 2296 N N . GLU A 1 297 ? 23.911 2.786 -25.007 1.00 78.44 297 GLU A N 1
ATOM 2297 C CA . GLU A 1 297 ? 25.338 2.871 -25.294 1.00 78.44 297 GLU A CA 1
ATOM 2298 C C . GLU A 1 297 ? 25.855 1.599 -25.955 1.00 78.44 297 GLU A C 1
ATOM 2300 O O . GLU A 1 297 ? 25.414 0.482 -25.687 1.00 78.44 297 GLU A O 1
ATOM 2305 N N . GLY A 1 298 ? 26.794 1.796 -26.877 1.00 70.12 298 GLY A N 1
ATOM 2306 C CA . GLY A 1 298 ? 27.527 0.712 -27.503 1.00 70.12 298 GLY A CA 1
ATOM 2307 C C . GLY A 1 298 ? 28.670 0.319 -26.592 1.00 70.12 298 GLY A C 1
ATOM 2308 O O . GLY A 1 298 ? 29.633 1.076 -26.460 1.00 70.12 298 GLY A O 1
ATOM 2309 N N . ARG A 1 299 ? 28.599 -0.869 -25.997 1.00 65.44 299 ARG A N 1
ATOM 2310 C CA . ARG A 1 299 ? 29.743 -1.438 -25.289 1.00 65.44 299 ARG A CA 1
ATOM 2311 C C . ARG A 1 299 ? 30.460 -2.421 -26.201 1.00 65.44 299 ARG A C 1
ATOM 2313 O O . ARG A 1 299 ? 29.850 -3.225 -26.907 1.00 65.44 299 ARG A O 1
ATOM 2320 N N . LYS A 1 300 ? 31.790 -2.328 -26.224 1.00 57.56 300 LYS A N 1
ATOM 2321 C CA . LYS A 1 300 ? 32.625 -3.291 -26.945 1.00 57.56 300 LYS A CA 1
ATOM 2322 C C . LYS A 1 300 ? 32.561 -4.628 -26.214 1.00 57.56 300 LYS A C 1
ATOM 2324 O O . LYS A 1 300 ? 33.080 -4.732 -25.107 1.00 57.56 300 LYS A O 1
ATOM 2329 N N . LEU A 1 301 ? 32.004 -5.647 -26.862 1.00 51.72 301 LEU A N 1
ATOM 2330 C CA . LEU A 1 301 ? 32.289 -7.030 -26.500 1.00 51.72 301 LEU A CA 1
ATOM 2331 C C . LEU A 1 301 ? 33.594 -7.396 -27.206 1.00 51.72 301 LEU A C 1
ATOM 2333 O O . LEU A 1 301 ? 33.633 -7.597 -28.419 1.00 51.72 301 LEU A O 1
ATOM 2337 N N . PHE A 1 302 ? 34.701 -7.402 -26.467 1.00 51.84 302 PHE A N 1
ATOM 2338 C CA . PHE A 1 302 ? 35.988 -7.782 -27.040 1.00 51.84 302 PHE A CA 1
ATOM 2339 C C . PHE A 1 302 ? 36.068 -9.310 -27.144 1.00 51.84 302 PHE A C 1
ATOM 2341 O O . PHE A 1 302 ? 36.367 -9.988 -26.170 1.00 51.84 302 PHE A O 1
ATOM 2348 N N . SER A 1 303 ? 35.816 -9.855 -28.335 1.00 41.62 303 SER A N 1
ATOM 2349 C CA . SER A 1 303 ? 36.092 -11.260 -28.666 1.00 41.62 303 SER A CA 1
ATOM 2350 C C . SER A 1 303 ? 36.750 -11.336 -30.035 1.00 41.62 303 SER A C 1
ATOM 2352 O O . SER A 1 303 ? 36.036 -11.484 -31.015 1.00 41.62 303 SER A O 1
ATOM 2354 N N . GLY A 1 304 ? 38.081 -11.160 -30.129 1.00 45.59 304 GLY A N 1
ATOM 2355 C CA . GLY A 1 304 ? 38.917 -11.375 -31.341 1.00 45.59 304 GLY A CA 1
ATOM 2356 C C . GLY A 1 304 ? 38.544 -10.611 -32.633 1.00 45.59 304 GLY A C 1
ATOM 2357 O O . GLY A 1 304 ? 39.321 -10.543 -33.576 1.00 45.59 304 GLY A O 1
ATOM 2358 N N . TYR A 1 305 ? 37.369 -10.003 -32.638 1.00 46.31 305 TYR A N 1
ATOM 2359 C CA . TYR A 1 305 ? 36.612 -9.287 -33.634 1.00 46.31 305 TYR A CA 1
ATOM 2360 C C . TYR A 1 305 ? 35.955 -8.152 -32.847 1.00 46.31 305 TYR A C 1
ATOM 2362 O O . TYR A 1 305 ? 35.323 -8.369 -31.811 1.00 46.31 305 TYR A O 1
ATOM 2370 N N . ASN A 1 306 ? 36.141 -6.922 -33.313 1.00 54.06 306 ASN A N 1
ATOM 2371 C CA . ASN A 1 306 ? 35.600 -5.723 -32.680 1.00 54.06 306 ASN A CA 1
ATOM 2372 C C . ASN A 1 306 ? 34.081 -5.617 -32.921 1.00 54.06 306 ASN A C 1
ATOM 2374 O O . ASN A 1 306 ? 33.648 -4.774 -33.703 1.00 54.06 306 ASN A O 1
ATOM 2378 N N . TYR A 1 307 ? 33.266 -6.455 -32.278 1.00 53.50 307 TYR A N 1
ATOM 2379 C CA . TYR A 1 307 ? 31.811 -6.287 -32.291 1.00 53.50 307 TYR A CA 1
ATOM 2380 C C . TYR A 1 307 ? 31.381 -5.348 -31.156 1.00 53.50 307 TYR A C 1
ATOM 2382 O O . TYR A 1 307 ? 31.590 -5.615 -29.972 1.00 53.50 307 TYR A O 1
ATOM 2390 N N . ILE A 1 308 ? 30.785 -4.213 -31.528 1.00 63.66 308 ILE A N 1
ATOM 2391 C CA . ILE A 1 308 ? 30.087 -3.323 -30.595 1.00 63.66 308 ILE A CA 1
ATOM 2392 C C . ILE A 1 308 ? 28.637 -3.783 -30.555 1.00 63.66 308 ILE A C 1
ATOM 2394 O O . ILE A 1 308 ? 27.937 -3.711 -31.566 1.00 63.66 308 ILE A O 1
ATOM 2398 N N . THR A 1 309 ? 28.187 -4.250 -29.396 1.00 66.88 309 THR A N 1
ATOM 2399 C CA . THR A 1 309 ? 26.764 -4.473 -29.146 1.00 66.88 309 THR A CA 1
ATOM 2400 C C . THR A 1 309 ? 26.212 -3.268 -28.417 1.00 66.88 309 THR A C 1
ATOM 2402 O O . THR A 1 309 ? 26.785 -2.808 -27.429 1.00 66.88 309 THR A O 1
ATOM 2405 N N . TYR A 1 310 ? 25.099 -2.757 -28.920 1.00 73.62 310 TYR A N 1
ATOM 2406 C CA . TYR A 1 310 ? 24.363 -1.702 -28.253 1.00 73.62 310 TYR A CA 1
ATOM 2407 C C . TYR A 1 310 ? 23.241 -2.321 -27.434 1.00 73.62 310 TYR A C 1
ATOM 2409 O O . TYR A 1 310 ? 22.490 -3.156 -27.946 1.00 73.62 310 TYR A O 1
ATOM 2417 N N . ASP A 1 311 ? 23.145 -1.903 -26.179 1.00 76.06 311 ASP A N 1
ATOM 2418 C CA . ASP A 1 311 ? 22.062 -2.294 -25.288 1.00 76.06 311 ASP A CA 1
ATOM 2419 C C . ASP A 1 311 ? 21.664 -1.116 -24.386 1.00 76.06 311 ASP A C 1
ATOM 2421 O O . ASP A 1 311 ? 22.294 -0.052 -24.377 1.00 76.06 311 ASP A O 1
ATOM 2425 N N . TRP A 1 312 ? 20.572 -1.306 -23.657 1.00 80.44 312 TRP A N 1
ATOM 2426 C CA . TRP A 1 312 ? 20.081 -0.378 -22.656 1.00 80.44 312 TRP A CA 1
ATOM 2427 C C . TRP A 1 312 ? 20.714 -0.645 -21.294 1.00 80.44 312 TRP A C 1
ATOM 2429 O O . TRP A 1 312 ? 20.621 -1.748 -20.753 1.00 80.44 312 TRP A O 1
ATOM 2439 N N . TYR A 1 313 ? 21.277 0.407 -20.709 1.00 74.75 313 TYR A N 1
ATOM 2440 C CA . TYR A 1 313 ? 21.910 0.402 -19.396 1.00 74.75 313 TYR A CA 1
ATOM 2441 C C . TYR A 1 313 ? 21.214 1.380 -18.443 1.00 74.75 313 TYR A C 1
ATOM 2443 O O . TYR A 1 313 ? 20.385 2.200 -18.849 1.00 74.75 313 TYR A O 1
ATOM 2451 N N . ASP A 1 314 ? 21.556 1.269 -17.159 1.00 80.12 314 ASP A N 1
ATOM 2452 C CA . ASP A 1 314 ? 21.001 2.057 -16.058 1.00 80.12 314 ASP A CA 1
ATOM 2453 C C . ASP A 1 314 ? 19.474 1.945 -15.904 1.00 80.12 314 ASP A C 1
ATOM 2455 O O . ASP A 1 314 ? 18.821 1.003 -16.363 1.00 80.12 314 ASP A O 1
ATOM 2459 N N . SER A 1 315 ? 18.895 2.856 -15.125 1.00 83.00 315 SER A N 1
ATOM 2460 C CA . SER A 1 315 ? 17.464 2.914 -14.847 1.00 83.00 315 SER A CA 1
ATOM 2461 C C . SER A 1 315 ? 16.969 4.342 -14.966 1.00 83.00 315 SER A C 1
ATOM 2463 O O . SER A 1 315 ? 17.662 5.297 -14.622 1.00 83.00 315 SER A O 1
ATOM 2465 N N . ASN A 1 316 ? 15.725 4.483 -15.398 1.00 87.81 316 ASN A N 1
ATOM 2466 C CA . ASN A 1 316 ? 15.016 5.738 -15.256 1.00 87.81 316 ASN A CA 1
ATOM 2467 C C . ASN A 1 316 ? 14.626 5.916 -13.793 1.00 87.81 316 ASN A C 1
ATOM 2469 O O . ASN A 1 316 ? 14.183 4.959 -13.151 1.00 87.81 316 ASN A O 1
ATOM 2473 N N . ARG A 1 317 ? 14.760 7.141 -13.289 1.00 88.56 317 ARG A N 1
ATOM 2474 C CA . ARG A 1 317 ? 14.311 7.530 -11.955 1.00 88.56 317 ARG A CA 1
ATOM 2475 C C . ARG A 1 317 ? 13.597 8.869 -12.018 1.00 88.56 317 ARG A C 1
ATOM 2477 O O . ARG A 1 317 ? 14.181 9.854 -12.463 1.00 88.56 317 ARG A O 1
ATOM 2484 N N . ILE A 1 318 ? 12.363 8.900 -11.528 1.00 89.00 318 ILE A N 1
ATOM 2485 C CA . ILE A 1 318 ? 11.570 10.120 -11.366 1.00 89.00 318 ILE A CA 1
ATOM 2486 C C . ILE A 1 318 ? 11.277 10.300 -9.887 1.00 89.00 318 ILE A C 1
ATOM 2488 O O . ILE A 1 318 ? 10.740 9.386 -9.260 1.00 89.00 318 ILE A O 1
ATOM 2492 N N . ASN A 1 319 ? 11.626 11.464 -9.352 1.00 84.81 319 ASN A N 1
ATOM 2493 C CA . ASN A 1 319 ? 11.301 11.854 -7.990 1.00 84.81 319 ASN A CA 1
ATOM 2494 C C . ASN A 1 319 ? 10.127 12.819 -8.028 1.00 84.81 319 ASN A C 1
ATOM 2496 O O . ASN A 1 319 ? 10.098 13.734 -8.846 1.00 84.81 319 ASN A O 1
ATOM 2500 N N . PHE A 1 320 ? 9.193 12.618 -7.121 1.00 86.50 320 PHE A N 1
ATOM 2501 C CA . PHE A 1 320 ? 8.035 13.460 -6.936 1.00 86.50 320 PHE A CA 1
ATOM 2502 C C . PHE A 1 320 ? 8.067 13.996 -5.511 1.00 86.50 320 PHE A C 1
ATOM 2504 O O . PHE A 1 320 ? 8.413 13.247 -4.597 1.00 86.50 320 PHE A O 1
ATOM 2511 N N . SER A 1 321 ? 7.697 15.252 -5.315 1.00 78.38 321 SER A N 1
ATOM 2512 C CA . SER A 1 321 ? 7.457 15.805 -3.983 1.00 78.38 321 SER A CA 1
ATOM 2513 C C . SER A 1 321 ? 6.186 16.626 -3.979 1.00 78.38 321 SER A C 1
ATOM 2515 O O . SER A 1 321 ? 5.860 17.264 -4.979 1.00 78.38 321 SER A O 1
ATOM 2517 N N . TRP A 1 322 ? 5.460 16.563 -2.873 1.00 75.81 322 TRP A N 1
ATOM 2518 C CA . TRP A 1 322 ? 4.198 17.255 -2.684 1.00 75.81 322 TRP A CA 1
ATOM 2519 C C . TRP A 1 322 ? 3.946 17.580 -1.212 1.00 75.81 322 TRP A C 1
ATOM 2521 O O . TRP A 1 322 ? 4.646 17.055 -0.344 1.00 75.81 322 TRP A O 1
ATOM 2531 N N . ASP A 1 323 ? 2.965 18.431 -0.929 1.00 65.19 323 ASP A N 1
ATOM 2532 C CA . ASP A 1 323 ? 2.544 18.698 0.451 1.00 65.19 323 ASP A CA 1
ATOM 2533 C C . ASP A 1 323 ? 1.867 17.487 1.083 1.00 65.19 323 ASP A C 1
ATOM 2535 O O . ASP A 1 323 ? 1.286 16.654 0.393 1.00 65.19 323 ASP A O 1
ATOM 2539 N N . SER A 1 324 ? 1.965 17.370 2.408 1.00 66.25 324 SER A N 1
ATOM 2540 C CA . SER A 1 324 ? 1.511 16.173 3.120 1.00 66.25 324 SER A CA 1
ATOM 2541 C C . SER A 1 324 ? 0.067 15.790 2.778 1.00 66.25 324 SER A C 1
ATOM 2543 O O . SER A 1 324 ? -0.848 16.608 2.805 1.00 66.25 324 SER A O 1
ATOM 2545 N N . LEU A 1 325 ? -0.132 14.498 2.510 1.00 67.31 325 LEU A N 1
ATOM 2546 C CA . LEU A 1 325 ? -1.445 13.886 2.315 1.00 67.31 325 LEU A CA 1
ATOM 2547 C C . LEU A 1 325 ? -1.980 13.197 3.585 1.00 67.31 325 LEU A C 1
ATOM 2549 O O . LEU A 1 325 ? -2.868 12.348 3.473 1.00 67.31 325 LEU A O 1
ATOM 2553 N N . GLU A 1 326 ? -1.449 13.513 4.774 1.00 59.00 326 GLU A N 1
ATOM 2554 C CA . GLU A 1 326 ? -1.910 12.957 6.063 1.00 59.00 326 GLU A CA 1
ATOM 2555 C C . GLU A 1 326 ? -3.388 13.245 6.326 1.00 59.00 326 GLU A C 1
ATOM 2557 O O . GLU A 1 326 ? -4.127 12.353 6.742 1.00 59.00 326 GLU A O 1
ATOM 2562 N N . GLU A 1 327 ? -3.842 14.458 6.004 1.00 51.47 327 GLU A N 1
ATOM 2563 C CA . GLU A 1 327 ? -5.232 14.893 6.202 1.00 51.47 327 GLU A CA 1
ATOM 2564 C C . GLU A 1 327 ? -6.228 14.071 5.366 1.00 51.47 327 GLU A C 1
ATOM 2566 O O . GLU A 1 327 ? -7.409 13.970 5.689 1.00 51.47 327 GLU A O 1
ATOM 2571 N N . TRP A 1 328 ? -5.735 13.413 4.313 1.00 55.19 328 TRP A N 1
ATOM 2572 C CA . TRP A 1 328 ? -6.505 12.549 3.420 1.00 55.19 328 TRP A CA 1
ATOM 2573 C C . TRP A 1 328 ? -6.535 11.079 3.866 1.00 55.19 328 TRP A C 1
ATOM 2575 O O . TRP A 1 328 ? -7.098 10.223 3.172 1.00 55.19 328 TRP A O 1
ATOM 2585 N N . GLY A 1 329 ? -5.902 10.780 4.998 1.00 51.25 329 GLY A N 1
ATOM 2586 C CA . GLY A 1 329 ? -5.880 9.478 5.647 1.00 51.25 329 GLY A CA 1
ATOM 2587 C C . GLY A 1 329 ? -4.705 8.593 5.273 1.00 51.25 329 GLY A C 1
ATOM 2588 O O . GLY A 1 329 ? -3.845 8.923 4.459 1.00 51.25 329 GLY A O 1
ATOM 2589 N N . THR A 1 330 ? -4.669 7.407 5.871 1.00 52.03 330 THR A N 1
ATOM 2590 C CA . THR A 1 330 ? -3.556 6.446 5.763 1.00 52.03 330 THR A CA 1
ATOM 2591 C C . THR A 1 330 ? -3.589 5.601 4.486 1.00 52.03 330 THR A C 1
ATOM 2593 O O . THR A 1 330 ? -2.757 4.716 4.284 1.00 52.03 330 THR A O 1
ATOM 2596 N N . SER A 1 331 ? -4.525 5.886 3.582 1.00 59.00 331 SER A N 1
ATOM 2597 C CA . SER A 1 331 ? -4.751 5.112 2.367 1.00 59.00 331 SER A CA 1
ATOM 2598 C C . SER A 1 331 ? -3.682 5.321 1.289 1.00 59.00 331 SER A C 1
ATOM 2600 O O . SER A 1 331 ? -2.894 6.272 1.301 1.00 59.00 331 SER A O 1
ATOM 2602 N N . ASN A 1 332 ? -3.661 4.414 0.315 1.00 71.06 332 ASN A N 1
ATOM 2603 C CA . ASN A 1 332 ? -2.644 4.400 -0.730 1.00 71.06 332 ASN A CA 1
ATOM 2604 C C . ASN A 1 332 ? -2.678 5.649 -1.616 1.00 71.06 332 ASN A C 1
ATOM 2606 O O . ASN A 1 332 ? -3.723 6.248 -1.874 1.00 71.06 332 ASN A O 1
ATOM 2610 N N . ILE A 1 333 ? -1.508 5.988 -2.136 1.00 76.62 333 ILE A N 1
ATOM 2611 C CA . ILE A 1 333 ? -1.269 7.045 -3.106 1.00 76.62 333 ILE A CA 1
ATOM 2612 C C . ILE A 1 333 ? -0.886 6.381 -4.427 1.00 76.62 333 ILE A C 1
ATOM 2614 O O . ILE A 1 333 ? -0.146 5.404 -4.454 1.00 76.62 333 ILE A O 1
ATOM 2618 N N . ARG A 1 334 ? -1.372 6.891 -5.551 1.00 87.12 334 ARG A N 1
ATOM 2619 C CA . ARG A 1 334 ? -1.033 6.426 -6.892 1.00 87.12 334 ARG A CA 1
ATOM 2620 C C . ARG A 1 334 ? -0.512 7.590 -7.687 1.00 87.12 334 ARG A C 1
ATOM 2622 O O . ARG A 1 334 ? -1.184 8.600 -7.825 1.00 87.12 334 ARG A O 1
ATOM 2629 N N . VAL A 1 335 ? 0.667 7.428 -8.259 1.00 89.81 335 VAL A N 1
ATOM 2630 C CA . VAL A 1 335 ? 1.214 8.411 -9.179 1.00 89.81 335 VAL A CA 1
ATOM 2631 C C . VAL A 1 335 ? 1.086 7.866 -10.593 1.00 89.81 335 VAL A C 1
ATOM 2633 O O . VAL A 1 335 ? 1.474 6.728 -10.869 1.00 89.81 335 VAL A O 1
ATOM 2636 N N . ARG A 1 336 ? 0.540 8.671 -11.503 1.00 91.50 336 ARG A N 1
ATOM 2637 C CA . ARG A 1 336 ? 0.561 8.409 -12.945 1.00 91.50 336 ARG A CA 1
ATOM 2638 C C . ARG A 1 336 ? 1.522 9.384 -13.594 1.00 91.50 336 ARG A C 1
ATOM 2640 O O . ARG A 1 336 ? 1.484 10.572 -13.308 1.00 91.50 336 ARG A O 1
ATOM 2647 N N . LEU A 1 337 ? 2.361 8.886 -14.483 1.00 93.25 337 LEU A N 1
ATOM 2648 C CA . LEU A 1 337 ? 3.359 9.639 -15.219 1.00 93.25 337 LEU A CA 1
ATOM 2649 C C . LEU A 1 337 ? 3.141 9.404 -16.709 1.00 93.25 337 LEU A C 1
ATOM 2651 O O . LEU A 1 337 ? 3.268 8.276 -17.175 1.00 93.25 337 LEU A O 1
ATOM 2655 N N . ASN A 1 338 ? 2.895 10.465 -17.465 1.00 94.19 338 ASN A N 1
ATOM 2656 C CA . ASN A 1 338 ? 2.943 10.436 -18.921 1.00 94.19 338 ASN A CA 1
ATOM 2657 C C . ASN A 1 338 ? 4.245 11.088 -19.377 1.00 94.19 338 ASN A C 1
ATOM 2659 O O . ASN A 1 338 ? 4.590 12.186 -18.936 1.00 94.19 338 ASN A O 1
ATOM 2663 N N . TYR A 1 339 ? 4.977 10.431 -20.265 1.00 93.81 339 TYR A N 1
ATOM 2664 C CA . TYR A 1 339 ? 6.309 10.863 -20.670 1.00 93.81 339 TYR A CA 1
ATOM 2665 C C . TYR A 1 339 ? 6.579 10.557 -22.141 1.00 93.81 339 TYR A C 1
ATOM 2667 O O . TYR A 1 339 ? 5.885 9.766 -22.781 1.00 93.81 339 TYR A O 1
ATOM 2675 N N . VAL A 1 340 ? 7.591 11.220 -22.691 1.00 95.00 340 VAL A N 1
ATOM 2676 C CA . VAL A 1 340 ? 8.153 10.897 -24.000 1.00 95.00 340 VAL A CA 1
ATOM 2677 C C . VAL A 1 340 ? 9.297 9.923 -23.777 1.00 95.00 340 VAL A C 1
ATOM 2679 O O . VAL A 1 340 ? 10.294 10.261 -23.139 1.00 95.00 340 VAL A O 1
ATOM 2682 N N . ALA A 1 341 ? 9.150 8.713 -24.293 1.00 94.38 341 ALA A N 1
ATOM 2683 C CA . ALA A 1 341 ? 10.190 7.706 -24.328 1.00 94.38 341 ALA A CA 1
ATOM 2684 C C . ALA A 1 341 ? 11.014 7.837 -25.618 1.00 94.38 341 ALA A C 1
ATOM 2686 O O . ALA A 1 341 ? 10.474 8.192 -26.665 1.00 94.38 341 ALA A O 1
ATOM 2687 N N . GLU A 1 342 ? 12.310 7.550 -25.556 1.00 93.38 342 GLU A N 1
ATOM 2688 C CA . GLU A 1 342 ? 13.243 7.574 -26.688 1.00 93.38 342 GLU A CA 1
ATOM 2689 C C . GLU A 1 342 ? 13.891 6.195 -26.866 1.00 93.38 342 GLU A C 1
ATOM 2691 O O . GLU A 1 342 ? 14.221 5.533 -25.877 1.00 93.38 342 GLU A O 1
ATOM 2696 N N . ASN A 1 343 ? 14.028 5.748 -28.120 1.00 90.69 343 ASN A N 1
ATOM 2697 C CA . ASN A 1 343 ? 14.735 4.515 -28.464 1.00 90.69 343 ASN A CA 1
ATOM 2698 C C . ASN A 1 343 ? 16.215 4.773 -28.824 1.00 90.69 343 ASN A C 1
ATOM 2700 O O . ASN A 1 343 ? 16.647 5.919 -28.946 1.00 90.69 343 ASN A O 1
ATOM 2704 N N . GLY A 1 344 ? 16.997 3.711 -29.047 1.00 84.56 344 GLY A N 1
ATOM 2705 C CA . GLY A 1 344 ? 18.430 3.819 -29.347 1.00 84.56 344 GLY A CA 1
ATOM 2706 C C . GLY A 1 344 ? 18.776 4.524 -30.666 1.00 84.56 344 GLY A C 1
ATOM 2707 O O . GLY A 1 344 ? 19.918 4.924 -30.880 1.00 84.56 344 GLY A O 1
ATOM 2708 N N . SER A 1 345 ? 17.790 4.710 -31.547 1.00 87.12 345 SER A N 1
ATOM 2709 C CA . SER A 1 345 ? 17.914 5.462 -32.802 1.00 87.12 345 SER A CA 1
ATOM 2710 C C . SER A 1 345 ? 17.447 6.919 -32.678 1.00 87.12 345 SER A C 1
ATOM 2712 O O . SER A 1 345 ? 17.376 7.621 -33.684 1.00 87.12 345 SER A O 1
ATOM 2714 N N . GLY A 1 346 ? 17.095 7.382 -31.472 1.00 88.50 346 GLY A N 1
ATOM 2715 C CA . GLY A 1 346 ? 16.612 8.743 -31.216 1.00 88.50 346 GLY A CA 1
ATOM 2716 C C . GLY A 1 346 ? 15.145 8.986 -31.588 1.00 88.50 346 GLY A C 1
ATOM 2717 O O . GLY A 1 346 ? 14.662 10.116 -31.482 1.00 88.50 346 GLY A O 1
ATOM 2718 N N . GLN A 1 347 ? 14.411 7.953 -32.013 1.00 92.94 347 GLN A N 1
ATOM 2719 C CA . GLN A 1 347 ? 12.975 8.061 -32.264 1.00 92.94 347 GLN A CA 1
ATOM 2720 C C . GLN A 1 347 ? 12.233 8.159 -30.935 1.00 92.94 347 GLN A C 1
ATOM 2722 O O . GLN A 1 347 ? 12.630 7.546 -29.944 1.00 92.94 347 GLN A O 1
ATOM 2727 N N . THR A 1 348 ? 11.116 8.881 -30.924 1.00 95.56 348 THR A N 1
ATOM 2728 C CA . THR A 1 348 ? 10.335 9.118 -29.710 1.00 95.56 348 THR A CA 1
ATOM 2729 C C . THR A 1 348 ? 8.927 8.542 -29.786 1.00 95.56 348 THR A C 1
ATOM 2731 O O . THR A 1 348 ? 8.343 8.412 -30.862 1.00 95.56 348 THR A O 1
ATOM 2734 N N . ARG A 1 349 ? 8.369 8.204 -28.621 1.00 94.88 349 ARG A N 1
ATOM 2735 C CA . ARG A 1 349 ? 6.987 7.746 -28.461 1.00 94.88 349 ARG A CA 1
ATOM 2736 C C . ARG A 1 349 ? 6.415 8.231 -27.132 1.00 94.88 349 ARG A C 1
ATOM 2738 O O . ARG A 1 349 ? 7.142 8.383 -26.160 1.00 94.88 349 ARG A O 1
ATOM 2745 N N . ASN A 1 3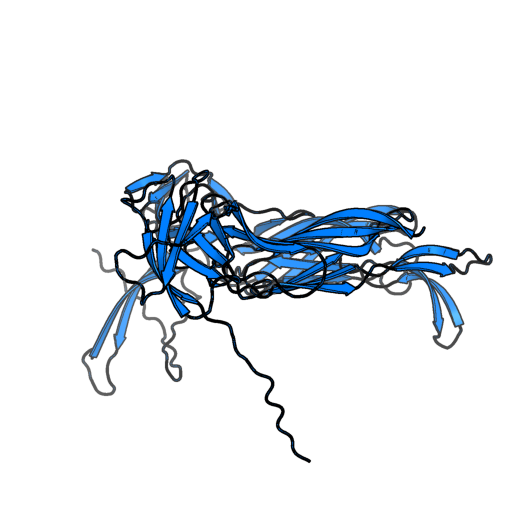50 ? 5.108 8.473 -27.089 1.00 95.06 350 ASN A N 1
ATOM 2746 C CA . ASN A 1 350 ? 4.404 8.753 -25.840 1.00 95.06 350 ASN A CA 1
ATOM 2747 C C . ASN A 1 350 ? 4.137 7.459 -25.072 1.00 95.06 350 ASN A C 1
ATOM 2749 O O . ASN A 1 350 ? 3.573 6.522 -25.634 1.00 95.06 350 ASN A O 1
ATOM 2753 N N . GLU A 1 351 ? 4.491 7.453 -23.794 1.00 94.50 351 GLU A N 1
ATOM 2754 C CA . GLU A 1 351 ? 4.309 6.331 -22.879 1.00 94.50 351 GLU A CA 1
ATOM 2755 C C . GLU A 1 351 ? 3.684 6.809 -21.565 1.00 94.50 351 GLU A C 1
ATOM 2757 O O . GLU A 1 351 ? 3.729 7.996 -21.221 1.00 94.50 351 GLU A O 1
ATOM 2762 N N . SER A 1 352 ? 3.106 5.869 -20.820 1.00 92.31 352 SER A N 1
ATOM 2763 C CA . SER A 1 352 ? 2.532 6.122 -19.500 1.00 92.31 352 SER A CA 1
ATOM 2764 C C . SER A 1 352 ? 2.984 5.068 -18.498 1.00 92.31 352 SER A C 1
ATOM 2766 O O . SER A 1 352 ? 2.995 3.876 -18.811 1.00 92.31 352 SER A O 1
ATOM 2768 N N . ARG A 1 353 ? 3.289 5.489 -17.273 1.00 90.50 353 ARG A N 1
ATOM 2769 C CA . ARG A 1 353 ? 3.501 4.605 -16.128 1.00 90.50 353 ARG A CA 1
ATOM 2770 C C . ARG A 1 353 ? 2.601 4.989 -14.975 1.00 90.50 353 ARG A C 1
ATOM 2772 O O . ARG A 1 353 ? 2.286 6.153 -14.776 1.00 90.50 353 ARG A O 1
ATOM 2779 N N . VAL A 1 354 ? 2.199 3.983 -14.217 1.00 89.31 354 VAL A N 1
ATOM 2780 C CA . VAL A 1 354 ? 1.406 4.134 -13.005 1.00 89.31 354 VAL A CA 1
ATOM 2781 C C . VAL A 1 354 ? 2.104 3.332 -11.922 1.00 89.31 354 VAL A C 1
ATOM 2783 O O . VAL A 1 354 ? 2.512 2.202 -12.189 1.00 89.31 354 VAL A O 1
ATOM 2786 N N . GLN A 1 355 ? 2.276 3.927 -10.747 1.00 83.62 355 GLN A N 1
ATOM 2787 C CA . GLN A 1 355 ? 2.849 3.255 -9.586 1.00 83.62 355 GLN A CA 1
ATOM 2788 C C . GLN A 1 355 ? 2.097 3.666 -8.324 1.00 83.62 355 GLN A C 1
ATOM 2790 O O . GLN A 1 355 ? 1.802 4.847 -8.133 1.00 83.62 355 GLN A O 1
ATOM 2795 N N . GLN A 1 356 ? 1.796 2.690 -7.474 1.00 82.00 356 GLN A N 1
ATOM 2796 C CA . GLN A 1 356 ? 1.178 2.908 -6.171 1.00 82.00 356 GLN A CA 1
ATOM 2797 C C . GLN A 1 356 ? 2.209 2.924 -5.033 1.00 82.00 356 GLN A C 1
ATOM 2799 O O . GLN A 1 356 ? 3.274 2.307 -5.095 1.00 82.00 356 GLN A O 1
ATOM 2804 N N . PHE A 1 357 ? 1.871 3.648 -3.975 1.00 70.25 357 PHE A N 1
ATOM 2805 C CA . PHE A 1 357 ? 2.628 3.861 -2.749 1.00 70.25 357 PHE A CA 1
ATOM 2806 C C . PHE A 1 357 ? 1.651 3.832 -1.561 1.00 70.25 357 PHE A C 1
ATOM 2808 O O . PHE A 1 357 ? 0.459 4.070 -1.748 1.00 70.25 357 PHE A O 1
ATOM 2815 N N . ASN A 1 358 ? 2.111 3.534 -0.346 1.00 59.25 358 ASN A N 1
ATOM 2816 C CA . ASN A 1 358 ? 1.276 3.726 0.849 1.00 59.25 358 ASN A CA 1
ATOM 2817 C C . ASN A 1 358 ? 1.320 5.206 1.265 1.00 59.25 358 ASN A C 1
ATOM 2819 O O . ASN A 1 358 ? 2.141 5.972 0.754 1.00 59.25 358 ASN A O 1
ATOM 2823 N N . ALA A 1 359 ? 0.445 5.606 2.191 1.00 56.69 359 ALA A N 1
ATOM 2824 C CA . ALA A 1 359 ? 0.466 6.965 2.723 1.00 56.69 359 ALA A CA 1
ATOM 2825 C C . ALA A 1 359 ? 1.799 7.320 3.389 1.00 56.69 359 ALA A C 1
ATOM 2827 O O . ALA A 1 359 ? 2.216 8.455 3.271 1.00 56.69 359 ALA A O 1
ATOM 2828 N N . PHE A 1 360 ? 2.468 6.369 4.045 1.00 49.81 360 PHE A N 1
ATOM 2829 C CA . PHE A 1 360 ? 3.669 6.635 4.841 1.00 49.81 360 PHE A CA 1
ATOM 2830 C C . PHE A 1 360 ? 4.923 6.902 3.986 1.00 49.81 360 PHE A C 1
ATOM 2832 O O . PHE A 1 360 ? 5.602 7.908 4.151 1.00 49.81 360 PHE A O 1
ATOM 2839 N N . ASP A 1 361 ? 5.213 6.029 3.020 1.00 54.44 361 ASP A N 1
ATOM 2840 C CA . ASP A 1 361 ? 6.357 6.124 2.101 1.00 54.44 361 ASP A CA 1
ATOM 2841 C C . ASP A 1 361 ? 6.204 7.276 1.106 1.00 54.44 361 ASP A C 1
ATOM 2843 O O . ASP A 1 361 ? 7.191 7.676 0.486 1.00 54.44 361 ASP A O 1
ATOM 2847 N N . ALA A 1 362 ? 4.969 7.735 0.885 1.00 66.12 362 ALA A N 1
ATOM 2848 C CA . ALA A 1 362 ? 4.654 8.734 -0.120 1.00 66.12 362 ALA A CA 1
ATOM 2849 C C . ALA A 1 362 ? 3.869 9.928 0.414 1.00 66.12 362 ALA A C 1
ATOM 2851 O O . ALA A 1 362 ? 3.253 10.657 -0.350 1.00 66.12 362 ALA A O 1
ATOM 2852 N N . GLU A 1 363 ? 3.911 10.168 1.716 1.00 61.28 363 GLU A N 1
ATOM 2853 C CA . GLU A 1 363 ? 3.119 11.210 2.360 1.00 61.28 363 GLU A CA 1
ATOM 2854 C C . GLU A 1 363 ? 3.390 12.595 1.763 1.00 61.28 363 GLU A C 1
ATOM 2856 O O . GLU A 1 363 ? 2.460 13.333 1.454 1.00 61.28 363 GLU A O 1
ATOM 2861 N N . ARG A 1 364 ? 4.676 12.884 1.529 1.00 68.94 364 ARG A N 1
ATOM 2862 C CA . ARG A 1 364 ? 5.203 14.156 1.011 1.00 68.94 364 ARG A CA 1
ATOM 2863 C C . ARG A 1 364 ? 5.941 14.003 -0.327 1.00 68.94 364 ARG A C 1
ATOM 2865 O O . ARG A 1 364 ? 6.628 14.912 -0.793 1.00 68.94 364 ARG A O 1
ATOM 2872 N N . GLY A 1 365 ? 5.890 12.823 -0.943 1.00 78.00 365 GLY A N 1
ATOM 2873 C CA . GLY A 1 365 ? 6.613 12.561 -2.188 1.00 78.00 365 GLY A CA 1
ATOM 2874 C C . GLY A 1 365 ? 7.020 11.114 -2.395 1.00 78.00 365 GLY A C 1
ATOM 2875 O O . GLY A 1 365 ? 7.126 10.347 -1.454 1.00 78.00 365 GLY A O 1
ATOM 2876 N N . ALA A 1 366 ? 7.311 10.737 -3.637 1.00 84.19 366 ALA A N 1
ATOM 2877 C CA . ALA A 1 366 ? 7.626 9.361 -4.005 1.00 84.19 366 ALA A CA 1
ATOM 2878 C C . ALA A 1 366 ? 8.742 9.265 -5.054 1.00 84.19 366 ALA A C 1
ATOM 2880 O O . ALA A 1 366 ? 9.179 10.255 -5.636 1.00 84.19 366 ALA A O 1
ATOM 2881 N N . SER A 1 367 ? 9.217 8.049 -5.338 1.00 84.75 367 SER A N 1
ATOM 2882 C CA . SER A 1 367 ? 10.145 7.790 -6.446 1.00 84.75 367 SER A CA 1
ATOM 2883 C C . SER A 1 367 ? 9.680 6.611 -7.294 1.00 84.75 367 SER A C 1
ATOM 2885 O O . SER A 1 367 ? 9.471 5.517 -6.772 1.00 84.75 367 SER A O 1
ATOM 2887 N N . MET A 1 368 ? 9.592 6.813 -8.609 1.00 87.94 368 MET A N 1
ATOM 2888 C CA . MET A 1 368 ? 9.436 5.725 -9.579 1.00 87.94 368 MET A CA 1
ATOM 2889 C C . MET A 1 368 ? 10.793 5.358 -10.170 1.00 87.94 368 MET A C 1
ATOM 2891 O O . MET A 1 368 ? 11.529 6.244 -10.612 1.00 87.94 368 MET A O 1
ATOM 2895 N N . VAL A 1 369 ? 11.112 4.062 -10.218 1.00 84.19 369 VAL A N 1
ATOM 2896 C CA . VAL A 1 369 ? 12.367 3.551 -10.793 1.00 84.19 369 VAL A CA 1
ATOM 2897 C C . VAL A 1 369 ? 12.084 2.358 -11.700 1.00 84.19 369 VAL A C 1
ATOM 2899 O O . VAL A 1 369 ? 11.401 1.421 -11.292 1.00 84.19 369 VAL A O 1
ATOM 2902 N N . TRP A 1 370 ? 12.609 2.371 -12.928 1.00 84.31 370 TRP A N 1
ATOM 2903 C CA . TRP A 1 370 ? 12.490 1.232 -13.848 1.00 84.31 370 TRP A CA 1
ATOM 2904 C C . TRP A 1 370 ? 13.615 1.174 -14.886 1.00 84.31 370 TRP A C 1
ATOM 2906 O O . TRP A 1 370 ? 14.094 2.203 -15.365 1.00 84.31 370 TRP A O 1
ATOM 2916 N N . SER A 1 371 ? 13.979 -0.039 -15.299 1.00 81.12 371 SER A N 1
ATOM 2917 C CA . SER A 1 371 ? 14.999 -0.309 -16.328 1.00 81.12 371 SER A CA 1
ATOM 2918 C C . SER A 1 371 ? 14.379 -0.884 -17.610 1.00 81.12 371 SER A C 1
ATOM 2920 O O . SER A 1 371 ? 13.206 -1.276 -17.630 1.00 81.12 371 SER A O 1
ATOM 2922 N N . ALA A 1 372 ? 15.167 -0.963 -18.685 1.00 75.62 372 ALA A N 1
ATOM 2923 C CA . ALA A 1 372 ? 14.758 -1.634 -19.917 1.00 75.62 372 ALA A CA 1
ATOM 2924 C C . ALA A 1 372 ? 14.519 -3.154 -19.697 1.00 75.62 372 ALA A C 1
ATOM 2926 O O . ALA A 1 372 ? 15.251 -3.791 -18.935 1.00 75.62 372 ALA A O 1
ATOM 2927 N N . PRO A 1 373 ? 13.496 -3.771 -20.318 1.00 65.12 373 PRO A N 1
ATOM 2928 C CA . PRO A 1 373 ? 13.348 -5.216 -20.483 1.00 65.12 373 PRO A CA 1
ATOM 2929 C C . PRO A 1 373 ? 14.474 -5.822 -21.328 1.00 65.12 373 PRO A C 1
ATOM 2931 O O . PRO A 1 373 ? 15.030 -5.173 -22.210 1.00 65.12 373 PRO A O 1
ATOM 2934 N N . ASP A 1 374 ? 14.759 -7.097 -21.087 1.00 52.84 374 ASP A N 1
ATOM 2935 C CA . ASP A 1 374 ? 15.865 -7.813 -21.723 1.00 52.84 374 ASP A CA 1
ATOM 2936 C C . ASP A 1 374 ? 15.649 -8.051 -23.229 1.00 52.84 374 ASP A C 1
ATOM 2938 O O . ASP A 1 374 ? 14.535 -8.342 -23.669 1.00 52.84 374 ASP A O 1
ATOM 2942 N N . GLY A 1 375 ? 16.738 -8.000 -24.009 1.00 54.50 375 GLY A N 1
ATOM 2943 C CA . GLY A 1 375 ? 16.782 -8.474 -25.401 1.00 54.50 375 GLY A CA 1
ATOM 2944 C C . GLY A 1 375 ? 16.023 -7.615 -26.414 1.00 54.50 375 GLY A C 1
ATOM 2945 O O . GLY A 1 375 ? 15.841 -8.037 -27.554 1.00 54.50 375 GLY A O 1
ATOM 2946 N N . ASN A 1 376 ? 15.570 -6.425 -26.018 1.00 63.19 376 ASN A N 1
ATOM 2947 C CA . ASN A 1 376 ? 14.841 -5.516 -26.891 1.00 63.19 376 ASN A CA 1
ATOM 2948 C C . ASN A 1 376 ? 15.650 -4.237 -27.142 1.00 63.19 376 ASN A C 1
ATOM 2950 O O . ASN A 1 376 ? 15.375 -3.186 -26.574 1.00 63.19 376 ASN A O 1
ATOM 2954 N N . SER A 1 377 ? 16.637 -4.322 -28.027 1.00 64.06 377 SER A N 1
ATOM 2955 C CA . SER A 1 377 ? 17.470 -3.188 -28.450 1.00 64.06 377 SER A CA 1
ATOM 2956 C C . SER A 1 377 ? 16.673 -2.048 -29.103 1.00 64.06 377 SER A C 1
ATOM 2958 O O . SER A 1 377 ? 17.059 -0.886 -29.016 1.00 64.06 377 SER A O 1
ATOM 2960 N N . GLY A 1 378 ? 15.532 -2.356 -29.726 1.00 68.94 378 GLY A N 1
ATOM 2961 C CA . GLY A 1 378 ? 14.699 -1.379 -30.436 1.00 68.94 378 GLY A CA 1
ATOM 2962 C C . GLY A 1 378 ? 13.665 -0.643 -29.577 1.00 68.94 378 GLY A C 1
ATOM 2963 O O . GLY A 1 378 ? 12.949 0.214 -30.097 1.00 68.94 378 GLY A O 1
ATOM 2964 N N . GLY A 1 379 ? 13.536 -0.981 -28.291 1.00 80.69 379 GLY A N 1
ATOM 2965 C CA . GLY A 1 379 ? 12.481 -0.430 -27.440 1.00 80.69 379 GLY A CA 1
ATOM 2966 C C . GLY A 1 379 ? 12.718 1.017 -26.993 1.00 80.69 379 GLY A C 1
ATOM 2967 O O . GLY A 1 379 ? 13.840 1.523 -26.987 1.00 80.69 379 GLY A O 1
ATOM 2968 N N . TYR A 1 380 ? 11.632 1.689 -26.611 1.00 89.62 380 TYR A N 1
ATOM 2969 C CA . TYR A 1 380 ? 11.633 3.072 -26.133 1.00 89.62 380 TYR A CA 1
ATOM 2970 C C . TYR A 1 380 ? 11.783 3.091 -24.607 1.00 89.62 380 TYR A C 1
ATOM 2972 O O . TYR A 1 380 ? 10.785 3.037 -23.884 1.00 89.62 380 TYR A O 1
ATOM 2980 N N . TYR A 1 381 ? 13.019 3.124 -24.102 1.00 88.38 381 TYR A N 1
ATOM 2981 C CA . TYR A 1 381 ? 13.271 2.961 -22.663 1.00 88.38 381 TYR A CA 1
ATOM 2982 C C . TYR A 1 381 ? 13.859 4.169 -21.964 1.00 88.38 381 TYR A C 1
ATOM 2984 O O . TYR A 1 381 ? 13.675 4.277 -20.754 1.00 88.38 381 TYR A O 1
ATOM 2992 N N . ARG A 1 382 ? 14.503 5.095 -22.673 1.00 91.00 382 ARG A N 1
ATOM 2993 C CA . ARG A 1 382 ? 14.941 6.351 -22.063 1.00 91.00 382 ARG A CA 1
ATOM 2994 C C . ARG A 1 382 ? 13.755 7.276 -21.861 1.00 91.00 382 ARG A C 1
ATOM 2996 O O . ARG A 1 382 ? 13.048 7.570 -22.820 1.00 91.00 382 ARG A O 1
ATOM 3003 N N . VAL A 1 383 ? 13.569 7.810 -20.657 1.00 93.50 383 VAL A N 1
ATOM 3004 C CA . VAL A 1 383 ? 12.667 8.954 -20.450 1.00 93.50 383 VAL A CA 1
ATOM 3005 C C . VAL A 1 383 ? 13.327 10.201 -21.019 1.00 93.50 383 VAL A C 1
ATOM 3007 O O . VAL A 1 383 ? 14.250 10.728 -20.412 1.00 93.50 383 VAL A O 1
ATOM 3010 N N . LYS A 1 384 ? 12.867 10.688 -22.171 1.00 91.81 384 LYS A N 1
ATOM 3011 C CA . LYS A 1 384 ? 13.381 11.913 -22.799 1.00 91.81 384 LYS A CA 1
ATOM 3012 C C . LYS A 1 384 ? 12.838 13.171 -22.133 1.00 91.81 384 LYS A C 1
ATOM 3014 O O . LYS A 1 384 ? 13.595 14.098 -21.870 1.00 91.81 384 LYS A O 1
ATOM 3019 N N . SER A 1 385 ? 11.534 13.208 -21.873 1.00 90.19 385 SER A N 1
ATOM 3020 C CA . SER A 1 385 ? 10.875 14.329 -21.201 1.00 90.19 385 SER A CA 1
ATOM 3021 C C . SER A 1 385 ? 9.586 13.892 -20.515 1.00 90.19 385 SER A C 1
ATOM 3023 O O . SER A 1 385 ? 8.963 12.904 -20.903 1.00 90.19 385 SER A O 1
ATOM 3025 N N . ILE A 1 386 ? 9.175 14.639 -19.493 1.00 90.12 386 ILE A N 1
ATOM 3026 C CA . ILE A 1 386 ? 7.913 14.425 -18.780 1.00 90.12 386 ILE A CA 1
ATOM 3027 C C . ILE A 1 386 ? 6.833 15.269 -19.450 1.00 90.12 386 ILE A C 1
ATOM 3029 O O . ILE A 1 386 ? 7.045 16.451 -19.716 1.00 90.12 386 ILE A O 1
ATOM 3033 N N . ARG A 1 387 ? 5.679 14.660 -19.732 1.00 89.69 387 ARG A N 1
ATOM 3034 C CA . ARG A 1 387 ? 4.516 15.351 -20.303 1.00 89.69 387 ARG A CA 1
ATOM 3035 C C . ARG A 1 387 ? 3.529 15.763 -19.232 1.00 89.69 387 ARG A C 1
ATOM 3037 O O . ARG A 1 387 ? 3.082 16.899 -19.244 1.00 89.69 387 ARG A O 1
ATOM 3044 N N . SER A 1 388 ? 3.200 14.855 -18.324 1.00 87.75 388 SER A N 1
ATOM 3045 C CA . SER A 1 388 ? 2.339 15.153 -17.187 1.00 87.75 388 SER A CA 1
ATOM 3046 C C . SER A 1 388 ? 2.542 14.152 -16.066 1.00 87.75 388 SER A C 1
ATOM 3048 O O . SER A 1 388 ? 3.005 13.031 -16.296 1.00 87.75 388 SER A O 1
ATOM 3050 N N . ALA A 1 389 ? 2.169 14.552 -14.859 1.00 88.69 389 ALA A N 1
ATOM 3051 C CA . ALA A 1 389 ? 2.076 13.655 -13.725 1.00 88.69 389 ALA A CA 1
ATOM 3052 C C . ALA A 1 389 ? 0.806 13.947 -12.930 1.00 88.69 389 ALA A C 1
ATOM 3054 O O . ALA A 1 389 ? 0.398 15.101 -12.826 1.00 88.69 389 ALA A O 1
ATOM 3055 N N . THR A 1 390 ? 0.194 12.914 -12.367 1.00 87.69 390 THR A N 1
ATOM 3056 C CA . THR A 1 390 ? -0.914 13.055 -11.423 1.00 87.69 390 THR A CA 1
ATOM 3057 C C . THR A 1 390 ? -0.615 12.264 -10.168 1.00 87.69 390 THR A C 1
ATOM 3059 O O . THR A 1 390 ? -0.128 11.139 -10.261 1.00 87.69 390 THR A O 1
ATOM 3062 N N . VAL A 1 391 ? -0.943 12.826 -9.014 1.00 85.06 391 VAL A N 1
ATOM 3063 C CA . VAL A 1 391 ? -0.965 12.132 -7.728 1.00 85.06 391 VAL A CA 1
ATOM 3064 C C . VAL A 1 391 ? -2.423 11.925 -7.370 1.00 85.06 391 VAL A C 1
ATOM 3066 O O . VAL A 1 391 ? -3.208 12.868 -7.347 1.00 85.06 391 VAL A O 1
ATOM 3069 N N . GLU A 1 392 ? -2.799 10.686 -7.121 1.00 83.62 392 GLU A N 1
ATOM 3070 C CA . GLU A 1 392 ? -4.138 10.292 -6.730 1.00 83.62 392 GLU A CA 1
ATOM 3071 C C . GLU A 1 392 ? -4.082 9.663 -5.344 1.00 83.62 392 GLU A C 1
ATOM 3073 O O . GLU A 1 392 ? -3.187 8.874 -5.053 1.00 83.62 392 GLU A O 1
ATOM 3078 N N . LYS A 1 393 ? -5.054 9.963 -4.495 1.00 75.38 393 LYS A N 1
ATOM 3079 C CA . LYS A 1 393 ? -5.232 9.315 -3.199 1.00 75.38 393 LYS A CA 1
ATOM 3080 C C . LYS A 1 393 ? -6.404 8.354 -3.288 1.00 75.38 393 LYS A C 1
ATOM 3082 O O . LYS A 1 393 ? -7.409 8.657 -3.931 1.00 75.38 393 LYS A O 1
ATOM 3087 N N . TYR A 1 394 ? -6.284 7.187 -2.667 1.00 66.12 394 TYR A N 1
ATOM 3088 C CA . TYR A 1 394 ? -7.396 6.254 -2.584 1.00 66.12 394 TYR A CA 1
ATOM 3089 C C . TYR A 1 394 ? -8.331 6.652 -1.448 1.00 66.12 394 TYR A C 1
ATOM 3091 O O . TYR A 1 394 ? -7.976 6.590 -0.279 1.00 66.12 394 TYR A O 1
ATOM 3099 N N . VAL A 1 395 ? -9.536 7.076 -1.775 1.00 59.59 395 VAL A N 1
ATOM 3100 C CA . VAL A 1 395 ? -10.490 7.656 -0.836 1.00 59.59 395 VAL A CA 1
ATOM 3101 C C . VAL A 1 395 ? -11.858 7.087 -1.206 1.00 59.59 395 VAL A C 1
ATOM 3103 O O . VAL A 1 395 ? -12.253 7.160 -2.365 1.00 59.59 395 VAL A O 1
ATOM 3106 N N . ASN A 1 396 ? -12.587 6.489 -0.258 1.00 49.47 396 ASN A N 1
ATOM 3107 C CA . ASN A 1 396 ? -13.941 5.948 -0.496 1.00 49.47 396 ASN A CA 1
ATOM 3108 C C . ASN A 1 396 ? -14.053 4.890 -1.597 1.00 49.47 396 ASN A C 1
ATOM 3110 O O . ASN A 1 396 ? -14.946 4.951 -2.437 1.00 49.47 396 ASN A O 1
ATOM 3114 N N . GLY A 1 397 ? -13.130 3.931 -1.651 1.00 51.78 397 GLY A N 1
ATOM 3115 C CA . GLY A 1 397 ? -13.207 2.902 -2.691 1.00 51.78 397 GLY A CA 1
ATOM 3116 C C . GLY A 1 397 ? -12.840 3.409 -4.097 1.00 51.78 397 GLY A C 1
ATOM 3117 O O . GLY A 1 397 ? -12.891 2.650 -5.064 1.00 51.78 397 GLY A O 1
ATOM 3118 N N . ALA A 1 398 ? -12.461 4.683 -4.224 1.00 56.94 398 ALA A N 1
ATOM 3119 C CA . ALA A 1 398 ? -12.162 5.344 -5.482 1.00 56.94 398 ALA A CA 1
ATOM 3120 C C . ALA A 1 398 ? -10.815 6.068 -5.419 1.00 56.94 398 ALA A C 1
ATOM 3122 O O . ALA A 1 398 ? -10.285 6.381 -4.358 1.00 56.94 398 ALA A O 1
ATOM 3123 N N . TRP A 1 399 ? -10.242 6.345 -6.583 1.00 69.69 399 TRP A N 1
ATOM 3124 C CA . TRP A 1 399 ? -9.039 7.163 -6.684 1.00 69.69 399 TRP A CA 1
ATOM 3125 C C . TRP A 1 399 ? -9.434 8.606 -6.977 1.00 69.69 399 TRP A C 1
ATOM 3127 O O . TRP A 1 399 ? -10.131 8.861 -7.958 1.00 69.69 399 TRP A O 1
ATOM 3137 N N . VAL A 1 400 ? -8.978 9.530 -6.137 1.00 69.00 400 VAL A N 1
ATOM 3138 C CA . VAL A 1 400 ? -9.238 10.969 -6.244 1.00 69.00 400 VAL A CA 1
ATOM 3139 C C . VAL A 1 400 ? -7.947 11.664 -6.641 1.00 69.00 400 VAL A C 1
ATOM 3141 O O . VAL A 1 400 ? -6.915 11.424 -6.022 1.00 69.00 400 VAL A O 1
ATOM 3144 N N . THR A 1 401 ? -7.978 12.515 -7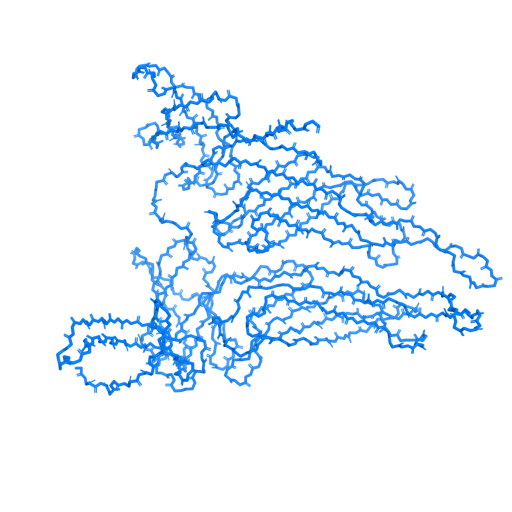.666 1.00 80.25 401 THR A N 1
ATOM 3145 C CA . THR A 1 401 ? -6.776 13.232 -8.121 1.00 80.25 401 THR A CA 1
ATOM 3146 C C . THR A 1 401 ? -6.473 14.413 -7.200 1.00 80.25 401 THR A C 1
ATOM 3148 O O . THR A 1 401 ? -7.190 15.417 -7.188 1.00 80.25 401 THR A O 1
ATOM 3151 N N . VAL A 1 402 ? -5.381 14.307 -6.441 1.00 75.94 402 VAL A N 1
ATOM 3152 C CA . VAL A 1 402 ? -4.939 15.328 -5.480 1.00 75.94 402 VAL A CA 1
ATOM 3153 C C . VAL A 1 402 ? -3.940 16.306 -6.096 1.00 75.94 402 VAL A C 1
ATOM 3155 O O . VAL A 1 402 ? -4.014 17.497 -5.840 1.00 75.94 402 VAL A O 1
ATOM 3158 N N . TYR A 1 403 ? -3.074 15.847 -6.993 1.00 78.19 403 TYR A N 1
ATOM 3159 C CA . TYR A 1 403 ? -2.208 16.745 -7.757 1.00 78.19 403 TYR A CA 1
ATOM 3160 C C . TYR A 1 403 ? -2.234 16.372 -9.227 1.00 78.19 403 TYR A C 1
ATOM 3162 O O . TYR A 1 403 ? -2.361 15.197 -9.582 1.00 78.19 403 TYR A O 1
ATOM 3170 N N . SER A 1 404 ? -2.126 17.365 -10.103 1.00 79.12 404 SER A N 1
ATOM 3171 C CA . SER A 1 404 ? -2.073 17.135 -11.542 1.00 79.12 404 SER A CA 1
ATOM 3172 C C . SER A 1 404 ? -1.278 18.229 -12.218 1.00 79.12 404 SER A C 1
ATOM 3174 O O . SER A 1 404 ? -1.627 19.399 -12.113 1.00 79.12 404 SER A O 1
ATOM 3176 N N . ARG A 1 405 ? -0.279 17.829 -12.996 1.00 77.31 405 ARG A N 1
ATOM 3177 C CA . ARG A 1 405 ? 0.692 18.743 -13.576 1.00 77.31 405 ARG A CA 1
ATOM 3178 C C . ARG A 1 405 ? 0.970 18.432 -15.034 1.00 77.31 405 ARG A C 1
ATOM 3180 O O . ARG A 1 405 ? 1.021 17.264 -15.419 1.00 77.31 405 ARG A O 1
ATOM 3187 N N . GLN A 1 406 ? 1.244 19.467 -15.825 1.00 79.56 406 GLN A N 1
ATOM 3188 C CA . GLN A 1 406 ? 1.857 19.354 -17.152 1.00 79.56 406 GLN A CA 1
ATOM 3189 C C . GLN A 1 406 ? 3.355 19.715 -17.081 1.00 79.56 406 GLN A C 1
ATOM 3191 O O . GLN A 1 406 ? 3.730 20.748 -16.534 1.00 79.56 406 GLN A O 1
ATOM 3196 N N . GLY A 1 407 ? 4.223 18.880 -17.653 1.00 69.25 407 GLY A N 1
ATOM 3197 C CA . GLY A 1 407 ? 5.676 19.093 -17.704 1.00 69.25 407 GLY A CA 1
ATOM 3198 C C . GLY A 1 407 ? 6.432 18.846 -16.386 1.00 69.25 407 GLY A C 1
ATOM 3199 O O . GLY A 1 407 ? 5.881 18.308 -15.429 1.00 69.25 407 GLY A O 1
ATOM 3200 N N . ALA A 1 408 ? 7.719 19.224 -16.366 1.00 60.09 408 ALA A N 1
ATOM 3201 C CA . ALA A 1 408 ? 8.682 18.990 -15.272 1.00 60.09 408 ALA A CA 1
ATOM 3202 C C . ALA A 1 408 ? 9.107 20.263 -14.501 1.00 60.09 408 ALA A C 1
ATOM 3204 O O . ALA A 1 408 ? 10.149 20.274 -13.856 1.00 60.09 408 ALA A O 1
ATOM 3205 N N . THR A 1 409 ? 8.379 21.374 -14.636 1.00 51.16 409 THR A N 1
ATOM 3206 C CA . THR A 1 409 ? 8.677 22.626 -13.905 1.00 51.16 409 THR A CA 1
ATOM 3207 C C . THR A 1 409 ? 8.177 22.563 -12.448 1.00 51.16 409 THR A C 1
ATOM 3209 O O . THR A 1 409 ? 7.749 21.500 -12.019 1.00 51.16 409 THR A O 1
ATOM 3212 N N . SER A 1 410 ? 8.225 23.649 -11.668 1.00 51.62 410 SER A N 1
ATOM 3213 C CA . SER A 1 410 ? 7.551 23.789 -10.358 1.00 51.62 410 SER A CA 1
ATOM 3214 C C . SER A 1 410 ? 6.248 24.609 -10.476 1.00 51.62 410 SER A C 1
ATOM 3216 O O . SER A 1 410 ? 6.077 25.343 -11.450 1.00 51.62 410 SER A O 1
ATOM 3218 N N . GLY A 1 411 ? 5.301 24.435 -9.544 1.00 51.16 411 GLY A N 1
ATOM 3219 C CA . GLY A 1 411 ? 4.023 25.172 -9.453 1.00 51.16 411 GLY A CA 1
ATOM 3220 C C . GLY A 1 411 ? 2.784 24.376 -9.884 1.00 51.16 411 GLY A C 1
ATOM 3221 O O . GLY A 1 411 ? 2.749 23.909 -11.021 1.00 51.16 411 GLY A O 1
ATOM 3222 N N . ASP A 1 412 ? 1.822 24.223 -8.974 1.00 56.41 412 ASP A N 1
ATOM 3223 C CA . ASP A 1 412 ? 0.398 23.961 -9.234 1.00 56.41 412 ASP A CA 1
ATOM 3224 C C . ASP A 1 412 ? -0.402 25.138 -8.634 1.00 56.41 412 ASP A C 1
ATOM 3226 O O . ASP A 1 412 ? 0.130 25.896 -7.821 1.00 56.41 412 ASP A O 1
ATOM 3230 N N . ALA A 1 413 ? -1.648 25.312 -9.084 1.00 54.94 413 ALA A N 1
ATOM 3231 C CA . ALA A 1 413 ? -2.549 26.362 -8.615 1.00 54.94 413 ALA A CA 1
ATOM 3232 C C . ALA A 1 413 ? -3.197 25.980 -7.281 1.00 54.94 413 ALA A C 1
ATOM 3234 O O . ALA A 1 413 ? -3.709 24.861 -7.154 1.00 54.94 413 ALA A O 1
ATOM 3235 N N . SER A 1 414 ? -3.227 26.896 -6.316 1.00 65.19 414 SER A N 1
ATOM 3236 C CA . SER A 1 414 ? -3.891 26.655 -5.040 1.00 65.19 414 SER A CA 1
ATOM 3237 C C . SER A 1 414 ? -5.399 26.489 -5.245 1.00 65.19 414 SER A C 1
ATOM 3239 O O . SER A 1 414 ? -6.031 27.201 -6.042 1.00 65.19 414 SER A O 1
ATOM 3241 N N . ARG A 1 415 ? -5.994 25.495 -4.572 1.00 74.12 415 ARG A N 1
ATOM 3242 C CA . ARG A 1 415 ? -7.389 25.095 -4.808 1.00 74.12 415 ARG A CA 1
ATOM 3243 C C . ARG A 1 415 ? -8.166 24.809 -3.529 1.00 74.12 415 ARG A C 1
ATOM 3245 O O . ARG A 1 415 ? -7.633 24.252 -2.576 1.00 74.12 415 ARG A O 1
ATOM 3252 N N . LEU A 1 416 ? -9.451 25.148 -3.543 1.00 75.12 416 LEU A N 1
ATOM 3253 C CA . LEU A 1 416 ? -10.408 24.721 -2.529 1.00 75.12 416 LEU A CA 1
ATOM 3254 C C . LEU A 1 416 ? -11.008 23.393 -2.963 1.00 75.12 416 LEU A C 1
ATOM 3256 O O . LEU A 1 416 ? -11.293 23.189 -4.148 1.00 75.12 416 LEU A O 1
ATOM 3260 N N . MET A 1 417 ? -11.191 22.498 -2.003 1.00 71.88 417 MET A N 1
ATOM 3261 C CA . MET A 1 417 ? -11.684 21.148 -2.220 1.00 71.88 417 MET A CA 1
ATOM 3262 C C . MET A 1 417 ? -12.987 20.946 -1.458 1.00 71.88 417 MET A C 1
ATOM 3264 O O . MET A 1 417 ? -13.107 21.348 -0.304 1.00 71.88 417 MET A O 1
ATOM 3268 N N . PHE A 1 418 ? -13.950 20.315 -2.125 1.00 73.38 418 PHE A N 1
ATOM 3269 C CA . PHE A 1 418 ? -15.294 20.065 -1.622 1.00 73.38 418 PHE A CA 1
ATOM 3270 C C . PHE A 1 418 ? -15.564 18.567 -1.600 1.00 73.38 418 PHE A C 1
ATOM 3272 O O . PHE A 1 418 ? -15.330 17.868 -2.595 1.00 73.38 418 PHE A O 1
ATOM 3279 N N . THR A 1 419 ? -16.059 18.081 -0.468 1.00 64.75 419 THR A N 1
ATOM 3280 C CA . THR A 1 419 ? -16.218 16.648 -0.183 1.00 64.75 419 THR A CA 1
ATOM 3281 C C . THR A 1 419 ? -17.600 16.375 0.409 1.00 64.75 419 THR A C 1
ATOM 3283 O O . THR A 1 419 ? -18.292 17.307 0.810 1.00 64.75 419 THR A O 1
ATOM 3286 N N . GLY A 1 420 ? -18.032 15.109 0.426 1.00 60.16 420 GLY A N 1
ATOM 3287 C CA . GLY A 1 420 ? -19.368 14.740 0.920 1.00 60.16 420 GLY A CA 1
ATOM 3288 C C . GLY A 1 420 ? -20.502 15.042 -0.068 1.00 60.16 420 GLY A C 1
ATOM 3289 O O . GLY A 1 420 ? -21.670 15.002 0.300 1.00 60.16 420 GLY A O 1
ATOM 3290 N N . ILE A 1 421 ? -20.175 15.328 -1.333 1.00 66.81 421 ILE A N 1
ATOM 3291 C CA . ILE A 1 421 ? -21.151 15.689 -2.369 1.00 66.81 421 ILE A CA 1
ATOM 3292 C C . ILE A 1 421 ? -21.591 14.429 -3.137 1.00 66.81 421 ILE A C 1
ATOM 3294 O O . ILE A 1 421 ? -20.739 13.611 -3.490 1.00 66.81 421 ILE A O 1
ATOM 3298 N N . PRO A 1 422 ? -22.885 14.242 -3.466 1.00 67.69 422 PRO A N 1
ATOM 3299 C CA . PRO A 1 422 ? -23.328 13.117 -4.289 1.00 67.69 422 PRO A CA 1
ATOM 3300 C C . PRO A 1 422 ? -22.638 13.077 -5.660 1.00 67.69 422 PRO A C 1
ATOM 3302 O O . PRO A 1 422 ? -22.461 14.104 -6.324 1.00 67.69 422 PRO A O 1
ATOM 3305 N N . ALA A 1 423 ? -22.270 11.878 -6.111 1.00 63.69 423 ALA A N 1
ATOM 3306 C CA . ALA A 1 423 ? -21.580 11.685 -7.383 1.00 63.69 423 ALA A CA 1
ATOM 3307 C C . ALA A 1 423 ? -22.40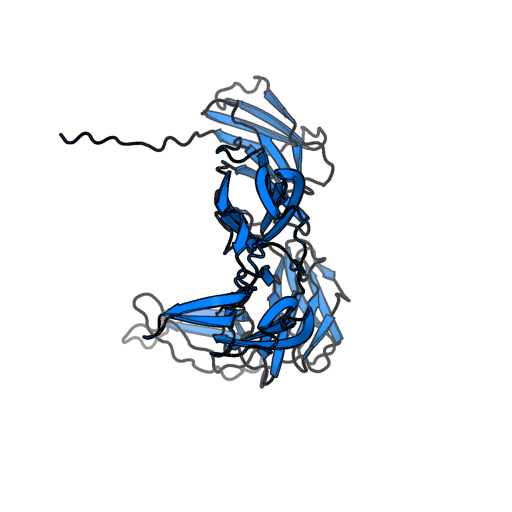4 12.199 -8.577 1.00 63.69 423 ALA A C 1
ATOM 3309 O O . ALA A 1 423 ? -23.598 11.932 -8.678 1.00 63.69 423 ALA A O 1
ATOM 3310 N N . GLY A 1 424 ? -21.748 12.902 -9.505 1.00 68.38 424 GLY A N 1
ATOM 3311 C CA . GLY A 1 424 ? -22.394 13.437 -10.709 1.00 68.38 424 GLY A CA 1
ATOM 3312 C C . GLY A 1 424 ? -23.163 14.745 -10.500 1.00 68.38 424 GLY A C 1
ATOM 3313 O O . GLY A 1 424 ? -23.771 15.232 -11.448 1.00 68.38 424 GLY A O 1
ATOM 3314 N N . SER A 1 425 ? -23.111 15.333 -9.302 1.00 78.06 425 SER A N 1
ATOM 3315 C CA . SER A 1 425 ? -23.693 16.651 -9.028 1.00 78.06 425 SER A CA 1
ATOM 3316 C C . SER A 1 425 ? -22.965 17.779 -9.772 1.00 78.06 425 SER A C 1
ATOM 3318 O O . SER A 1 425 ? -21.775 17.665 -10.085 1.00 78.06 425 SER A O 1
ATOM 3320 N N . SER A 1 426 ? -23.647 18.898 -10.018 1.00 85.94 426 SER A N 1
ATOM 3321 C CA . SER A 1 426 ? -22.996 20.172 -10.347 1.00 85.94 426 SER A CA 1
ATOM 3322 C C . SER A 1 426 ? -22.683 20.932 -9.061 1.00 85.94 426 SER A C 1
ATOM 3324 O O . SER A 1 426 ? -23.539 21.002 -8.180 1.00 85.94 426 SER A O 1
ATOM 3326 N N . VAL A 1 427 ? -21.488 21.510 -8.953 1.00 87.81 427 VAL A N 1
ATOM 3327 C CA . VAL A 1 427 ? -21.049 22.224 -7.745 1.00 87.81 427 VAL A CA 1
ATOM 3328 C C . VAL A 1 427 ? -20.574 23.621 -8.118 1.00 87.81 427 VAL A C 1
ATOM 3330 O O . VAL A 1 427 ? -19.733 23.784 -9.004 1.00 87.81 427 VAL A O 1
ATOM 3333 N N . GLU A 1 428 ? -21.118 24.621 -7.438 1.00 94.00 428 GLU A N 1
ATOM 3334 C CA . GLU A 1 428 ? -20.797 26.031 -7.621 1.00 94.00 428 GLU A CA 1
ATOM 3335 C C . GLU A 1 428 ? -20.261 26.596 -6.303 1.00 94.00 428 GLU A C 1
ATOM 3337 O O . GLU A 1 428 ? -20.864 26.418 -5.245 1.00 94.00 428 GLU A O 1
ATOM 3342 N N . PHE A 1 429 ? -19.085 27.218 -6.367 1.00 92.00 429 PHE A N 1
ATOM 3343 C CA . PHE A 1 429 ? -18.466 27.917 -5.251 1.00 92.00 429 PHE A CA 1
ATOM 3344 C C . PHE A 1 429 ? -18.694 29.408 -5.429 1.00 92.00 429 PHE A C 1
ATOM 3346 O O . PHE A 1 429 ? -18.241 30.004 -6.408 1.00 92.00 429 PHE A O 1
ATOM 3353 N N . GLU A 1 430 ? -19.364 30.004 -4.459 1.00 93.56 430 GLU A N 1
ATOM 3354 C CA . GLU A 1 430 ? -19.641 31.424 -4.432 1.00 93.56 430 GLU A CA 1
ATOM 3355 C C . GLU A 1 430 ? -18.920 32.085 -3.261 1.00 93.56 430 GLU A C 1
ATOM 3357 O O . GLU A 1 430 ? -18.918 31.564 -2.148 1.00 93.56 430 GLU A O 1
ATOM 3362 N N . TYR A 1 431 ? -18.322 33.254 -3.490 1.00 92.25 431 TYR A N 1
ATOM 3363 C CA . TYR A 1 431 ? -17.596 34.006 -2.465 1.00 92.25 431 TYR A CA 1
ATOM 3364 C C . TYR A 1 431 ? -17.813 35.517 -2.579 1.00 92.25 431 TYR A C 1
ATOM 3366 O O . TYR A 1 431 ? -18.084 36.052 -3.655 1.00 92.25 431 TYR A O 1
ATOM 3374 N N . ARG A 1 432 ? -17.648 36.224 -1.461 1.00 92.94 432 ARG A N 1
ATOM 3375 C CA . ARG A 1 432 ? -17.564 37.690 -1.402 1.00 92.94 432 ARG A CA 1
ATOM 3376 C C . ARG A 1 432 ? -16.670 38.126 -0.240 1.00 92.94 432 ARG A C 1
ATOM 3378 O O . ARG A 1 432 ? -16.539 37.358 0.713 1.00 92.94 432 ARG A O 1
ATOM 3385 N N . PRO A 1 433 ? -16.050 39.319 -0.285 1.00 90.81 433 PRO A N 1
ATOM 3386 C CA . PRO A 1 433 ? -15.266 39.821 0.841 1.00 90.81 433 PRO A CA 1
ATOM 3387 C C . PRO A 1 433 ? -16.071 39.778 2.146 1.00 90.81 433 PRO A C 1
ATOM 3389 O O . PRO A 1 433 ? -17.257 40.090 2.147 1.00 90.81 433 PRO A O 1
ATOM 3392 N N . ALA A 1 434 ? -15.439 39.412 3.260 1.00 85.19 434 ALA A N 1
ATOM 3393 C CA . ALA A 1 434 ? -16.084 39.364 4.576 1.00 85.19 434 ALA A CA 1
ATOM 3394 C C . ALA A 1 434 ? -16.632 40.732 5.021 1.00 85.19 434 ALA A C 1
ATOM 3396 O O . ALA A 1 434 ? -17.603 40.809 5.766 1.00 85.19 434 ALA A O 1
ATOM 3397 N N . SER A 1 435 ? -16.010 41.809 4.538 1.00 82.44 435 SER A N 1
ATOM 3398 C CA . SER A 1 435 ? -16.429 43.195 4.749 1.00 82.44 435 SER A CA 1
ATOM 3399 C C . SER A 1 435 ? -17.568 43.654 3.834 1.00 82.44 435 SER A C 1
ATOM 3401 O O . SER A 1 435 ? -17.994 44.802 3.948 1.00 82.44 435 SER A O 1
ATOM 3403 N N . ALA A 1 436 ? -18.021 42.810 2.905 1.00 81.81 436 ALA A N 1
ATOM 3404 C CA . ALA A 1 436 ? -19.098 43.138 1.985 1.00 81.81 436 ALA A CA 1
ATOM 3405 C C . ALA A 1 436 ? -20.447 43.177 2.720 1.00 81.81 436 ALA A C 1
ATOM 3407 O O . ALA A 1 436 ? -20.716 42.369 3.613 1.00 81.81 436 ALA A O 1
ATOM 3408 N N . GLU A 1 437 ? -21.309 44.110 2.330 1.00 78.31 437 GLU A N 1
ATOM 3409 C CA . GLU A 1 437 ? -22.650 44.239 2.895 1.00 78.31 437 GLU A CA 1
ATOM 3410 C C . GLU A 1 437 ? -23.509 43.026 2.510 1.00 78.31 437 GLU A C 1
ATOM 3412 O O . GLU A 1 437 ? -23.288 42.368 1.491 1.00 78.31 437 GLU A O 1
ATOM 3417 N N . ALA A 1 438 ? -24.552 42.726 3.290 1.00 68.00 438 ALA A N 1
ATOM 3418 C CA . ALA A 1 438 ? -25.375 41.530 3.070 1.00 68.00 438 ALA A CA 1
ATOM 3419 C C . ALA A 1 438 ? -26.015 41.456 1.666 1.00 68.00 438 ALA A C 1
ATOM 3421 O O . ALA A 1 438 ? -26.315 40.358 1.192 1.00 68.00 438 ALA A O 1
ATOM 3422 N N . LEU A 1 439 ? -26.190 42.604 1.002 1.00 73.38 439 LEU A N 1
ATOM 3423 C CA . LEU A 1 439 ? -26.750 42.738 -0.347 1.00 73.38 439 LEU A CA 1
ATOM 3424 C C . LEU A 1 439 ? -25.701 42.696 -1.467 1.00 73.38 439 LEU A C 1
ATOM 3426 O O . LEU A 1 439 ? -26.083 42.657 -2.638 1.00 73.38 439 LEU A O 1
ATOM 3430 N N . ASP A 1 440 ? -24.410 42.707 -1.138 1.00 81.69 440 ASP A N 1
ATOM 3431 C CA . ASP A 1 440 ? -23.362 42.653 -2.149 1.00 81.69 440 ASP A CA 1
ATOM 3432 C C . ASP A 1 440 ? -23.363 41.280 -2.838 1.00 81.69 440 ASP A C 1
ATOM 3434 O O . ASP A 1 440 ? -23.446 40.243 -2.158 1.00 81.69 440 ASP A O 1
ATOM 3438 N N . PRO A 1 441 ? -23.291 41.253 -4.184 1.00 86.19 441 PRO A N 1
ATOM 3439 C CA . PRO A 1 441 ? -23.405 40.022 -4.947 1.00 86.19 441 PRO A CA 1
ATOM 3440 C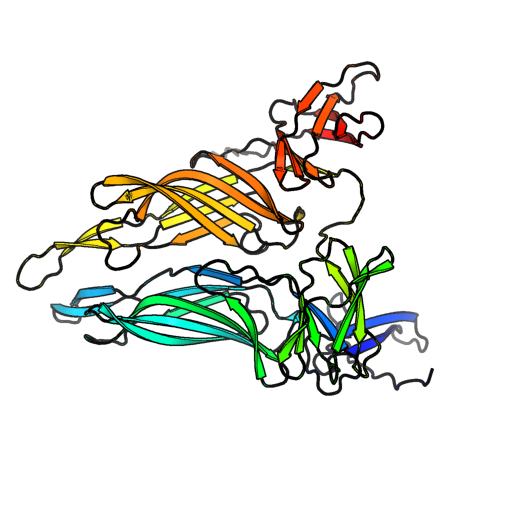 C . PRO A 1 441 ? -22.201 39.110 -4.706 1.00 86.19 441 PRO A C 1
ATOM 3442 O O . PRO A 1 441 ? -21.054 39.561 -4.657 1.00 86.19 441 PRO A O 1
ATOM 3445 N N . TYR A 1 442 ? -22.467 37.808 -4.619 1.00 89.94 442 TYR A N 1
ATOM 3446 C CA . TYR A 1 442 ? -21.421 36.795 -4.643 1.00 89.94 442 TYR A CA 1
ATOM 3447 C C . TYR A 1 442 ? -20.785 36.714 -6.038 1.00 89.94 442 TYR A C 1
ATOM 3449 O O . TYR A 1 442 ? -21.461 36.822 -7.063 1.00 89.94 442 TYR A O 1
ATOM 3457 N N . GLN A 1 443 ? -19.472 36.506 -6.074 1.00 93.50 443 GLN A N 1
ATOM 3458 C CA . GLN A 1 443 ? -18.759 36.053 -7.265 1.00 93.50 443 GLN A CA 1
ATOM 3459 C C . GLN A 1 443 ? -18.816 34.528 -7.316 1.00 93.50 443 GLN A C 1
ATOM 3461 O O . GLN A 1 443 ? -18.713 33.885 -6.276 1.00 93.50 443 GLN A O 1
ATOM 3466 N N . SER A 1 444 ? -18.961 33.956 -8.510 1.00 92.69 444 SER A N 1
ATOM 3467 C CA . SER A 1 444 ? -19.131 32.512 -8.695 1.00 92.69 444 SER A CA 1
ATOM 3468 C C . SER A 1 444 ? -17.982 31.887 -9.480 1.00 92.69 444 SER A C 1
ATOM 3470 O O . SER A 1 444 ? -17.443 32.476 -10.423 1.00 92.69 444 SER A O 1
ATOM 3472 N N . LYS A 1 445 ? -17.645 30.652 -9.107 1.00 92.69 445 LYS A N 1
ATOM 3473 C CA . LYS A 1 445 ? -16.774 29.743 -9.843 1.00 92.69 445 LYS A CA 1
ATOM 3474 C C . LYS A 1 445 ? -17.393 28.344 -9.871 1.00 92.69 445 LYS A C 1
ATOM 3476 O O . LYS A 1 445 ? -17.786 27.797 -8.843 1.00 92.69 445 LYS A O 1
ATOM 3481 N N . THR A 1 446 ? -17.398 27.709 -11.039 1.00 91.75 446 THR A N 1
ATOM 3482 C CA . THR A 1 446 ? -17.808 26.302 -11.168 1.00 91.75 446 THR A CA 1
ATOM 3483 C C . THR A 1 446 ? -16.701 25.375 -10.670 1.00 91.75 446 THR A C 1
ATOM 3485 O O . THR A 1 446 ? -15.563 25.451 -11.140 1.00 91.75 446 THR A O 1
ATOM 3488 N N . ALA A 1 447 ? -17.029 24.465 -9.753 1.00 87.12 447 ALA A N 1
ATOM 3489 C CA . ALA A 1 447 ? -16.090 23.462 -9.275 1.00 87.12 447 ALA A CA 1
ATOM 3490 C C . ALA A 1 447 ? -16.048 22.257 -10.229 1.00 87.12 447 ALA A C 1
ATOM 3492 O O . ALA A 1 447 ? -17.071 21.749 -10.690 1.00 87.12 447 ALA A O 1
ATOM 3493 N N . SER A 1 448 ? -14.842 21.779 -10.527 1.00 84.31 448 SER A N 1
ATOM 3494 C CA . SER A 1 448 ? -14.622 20.620 -11.395 1.00 84.31 448 SER A CA 1
ATOM 3495 C C . SER A 1 448 ? -14.574 19.339 -10.572 1.00 84.31 448 SER A C 1
ATOM 3497 O O . SER A 1 448 ? -13.960 19.319 -9.506 1.00 84.31 448 SER A O 1
ATOM 3499 N N . SER A 1 449 ? -15.178 18.256 -11.065 1.00 77.38 449 SER A N 1
ATOM 3500 C CA . SER A 1 449 ? -15.046 16.947 -10.419 1.00 77.38 449 SER A CA 1
ATOM 3501 C C . SER A 1 449 ? -13.602 16.448 -10.515 1.00 77.38 449 SER A C 1
ATOM 3503 O O . SER A 1 449 ? -13.002 16.444 -11.590 1.00 77.38 449 SER A O 1
ATOM 3505 N N . ILE A 1 450 ? -13.058 16.010 -9.381 1.00 64.94 450 ILE A N 1
ATOM 3506 C CA . ILE A 1 450 ? -11.704 15.438 -9.249 1.00 64.94 450 ILE A CA 1
ATOM 3507 C C . ILE A 1 450 ? -11.730 13.974 -8.778 1.00 64.94 450 ILE A C 1
ATOM 3509 O O . ILE A 1 450 ? -10.686 13.333 -8.624 1.00 64.94 450 ILE A O 1
ATOM 3513 N N . GLY A 1 451 ? -12.931 13.450 -8.536 1.00 57.19 451 GLY A N 1
ATOM 3514 C CA . GLY A 1 451 ? -13.210 12.103 -8.061 1.00 57.19 451 GLY A CA 1
ATOM 3515 C C . GLY A 1 451 ? -14.691 11.942 -7.714 1.00 57.19 451 GLY A C 1
ATOM 3516 O O . GLY A 1 451 ? -15.444 12.917 -7.667 1.00 57.19 451 GLY A O 1
ATOM 3517 N N . THR A 1 452 ? -15.127 10.707 -7.468 1.00 60.38 452 THR A N 1
ATOM 3518 C CA . THR A 1 452 ? -16.514 10.404 -7.084 1.00 60.38 452 THR A CA 1
ATOM 3519 C C . THR A 1 452 ? -16.879 11.115 -5.781 1.00 60.38 452 THR A C 1
ATOM 3521 O O . THR A 1 452 ? -16.389 10.738 -4.722 1.00 60.38 452 THR A O 1
ATOM 3524 N N . GLY A 1 453 ? -17.734 12.135 -5.869 1.00 58.72 453 GLY A N 1
ATOM 3525 C CA . GLY A 1 453 ? -18.159 12.956 -4.730 1.00 58.72 453 GLY A CA 1
ATOM 3526 C C . GLY A 1 453 ? -17.136 13.986 -4.243 1.00 58.72 453 GLY A C 1
ATOM 3527 O O . GLY A 1 453 ? -17.260 14.503 -3.134 1.00 58.72 453 GLY A O 1
ATOM 3528 N N . TRP A 1 454 ? -16.137 14.283 -5.081 1.00 63.78 454 TRP A N 1
ATOM 3529 C CA . TRP A 1 454 ? -15.086 15.261 -4.820 1.00 63.78 454 TRP A CA 1
ATOM 3530 C C . TRP A 1 454 ? -15.006 16.292 -5.939 1.00 63.78 454 TRP A C 1
ATOM 3532 O O . TRP A 1 454 ? -14.940 15.942 -7.124 1.00 63.78 454 TRP A O 1
ATOM 3542 N N . TYR A 1 455 ? -14.950 17.560 -5.546 1.00 77.31 455 TYR A N 1
ATOM 3543 C CA . TYR A 1 455 ? -14.886 18.697 -6.456 1.00 77.31 455 TYR A CA 1
ATOM 3544 C C . TYR A 1 455 ? -13.797 19.667 -6.011 1.00 77.31 455 TYR A C 1
ATOM 3546 O O . TYR A 1 455 ? -13.452 19.712 -4.833 1.00 77.31 455 TYR A O 1
ATOM 3554 N N . ALA A 1 456 ? -13.243 20.436 -6.944 1.00 78.81 456 ALA A N 1
ATOM 3555 C CA . ALA A 1 456 ? -12.271 21.471 -6.620 1.00 78.81 456 ALA A CA 1
ATOM 3556 C C . ALA A 1 456 ? -12.424 22.718 -7.488 1.00 78.81 456 ALA A C 1
ATOM 3558 O O . ALA A 1 456 ? -12.871 22.649 -8.637 1.00 78.81 456 ALA A O 1
ATOM 3559 N N . VAL A 1 457 ? -12.002 23.852 -6.935 1.00 84.44 457 VAL A N 1
ATOM 3560 C CA . VAL A 1 457 ? -11.940 25.142 -7.622 1.00 84.44 457 VAL A CA 1
ATOM 3561 C C . VAL A 1 457 ? -10.599 25.818 -7.344 1.00 84.44 457 VAL A C 1
ATOM 3563 O O . VAL A 1 457 ? -10.136 25.835 -6.209 1.00 84.44 457 VAL A O 1
ATOM 3566 N N . ALA A 1 458 ? -9.963 26.366 -8.378 1.00 80.94 458 ALA A N 1
ATOM 3567 C CA . ALA A 1 458 ? -8.744 27.158 -8.214 1.00 80.94 458 ALA A CA 1
ATOM 3568 C C . ALA A 1 458 ? -9.073 28.551 -7.648 1.00 80.94 458 ALA A C 1
ATOM 3570 O O . ALA A 1 458 ? -10.055 29.171 -8.083 1.00 80.94 458 ALA A O 1
ATOM 3571 N N . TYR A 1 459 ? -8.245 29.044 -6.721 1.00 78.75 459 TYR A N 1
ATOM 3572 C CA . TYR A 1 459 ? -8.437 30.348 -6.070 1.00 78.75 459 TYR A CA 1
ATOM 3573 C C . TYR A 1 459 ? -7.245 31.311 -6.184 1.00 78.75 459 TYR A C 1
ATOM 3575 O O . TYR A 1 459 ? -7.287 32.382 -5.589 1.00 78.75 459 TYR A O 1
ATOM 3583 N N . ASP A 1 460 ? -6.208 30.997 -6.967 1.00 74.62 460 ASP A N 1
ATOM 3584 C CA . ASP A 1 460 ? -5.034 31.878 -7.141 1.00 74.62 460 ASP A CA 1
ATOM 3585 C C . ASP A 1 460 ? -5.373 33.299 -7.623 1.00 74.62 460 ASP A C 1
ATOM 3587 O O . ASP A 1 460 ? -4.646 34.261 -7.355 1.00 74.62 460 ASP A O 1
ATOM 3591 N N . ASP A 1 461 ? -6.466 33.433 -8.368 1.00 81.75 461 ASP A N 1
ATOM 3592 C CA . ASP A 1 461 ? -7.000 34.692 -8.880 1.00 81.75 461 ASP A CA 1
ATOM 3593 C C . ASP A 1 461 ? -7.843 35.461 -7.851 1.00 81.75 461 ASP A C 1
ATOM 3595 O O . ASP A 1 461 ? -8.183 36.620 -8.093 1.00 81.75 461 ASP A O 1
ATOM 3599 N N . ILE A 1 462 ? -8.144 34.861 -6.696 1.00 84.06 462 ILE A N 1
ATOM 3600 C CA . ILE A 1 462 ? -8.808 35.535 -5.583 1.00 84.06 462 ILE A CA 1
ATOM 3601 C C . ILE A 1 462 ? -7.738 36.251 -4.730 1.00 84.06 462 ILE A C 1
ATOM 3603 O O . ILE A 1 462 ? -6.735 35.642 -4.337 1.00 84.06 462 ILE A O 1
ATOM 3607 N N . PRO A 1 463 ? -7.892 37.560 -4.454 1.00 84.88 463 PRO A N 1
ATOM 3608 C CA . PRO A 1 463 ? -6.955 38.295 -3.607 1.00 84.88 463 PRO A CA 1
ATOM 3609 C C . PRO A 1 463 ? -6.886 37.744 -2.176 1.00 84.88 463 PRO A C 1
ATOM 3611 O O . PRO A 1 463 ? -7.885 37.261 -1.651 1.00 84.88 463 PRO A O 1
ATOM 3614 N N . VAL A 1 464 ? -5.731 37.893 -1.521 1.00 81.75 464 VAL A N 1
ATOM 3615 C CA . VAL A 1 464 ? -5.555 37.595 -0.085 1.00 81.75 464 VAL A CA 1
ATOM 3616 C C . VAL A 1 464 ? -6.558 38.395 0.749 1.00 81.75 464 VAL A C 1
ATOM 3618 O O . VAL A 1 464 ? -6.735 39.592 0.510 1.00 81.75 464 VAL A O 1
ATOM 3621 N N . GLY A 1 465 ? -7.193 37.746 1.724 1.00 82.06 465 GLY A N 1
ATOM 3622 C CA . GLY A 1 465 ? -8.183 38.368 2.603 1.00 82.06 465 GLY A CA 1
ATOM 3623 C C . GLY A 1 465 ? -9.205 37.381 3.162 1.00 82.06 465 GLY A C 1
ATOM 3624 O O . GLY A 1 465 ? -9.178 36.193 2.848 1.00 82.06 465 GLY A O 1
ATOM 3625 N N . GLU A 1 466 ? -10.117 37.889 3.987 1.00 85.69 466 GLU A N 1
ATOM 3626 C CA . GLU A 1 466 ? -11.246 37.126 4.523 1.00 85.69 466 GLU A CA 1
ATOM 3627 C C . GLU A 1 466 ? -12.461 37.230 3.597 1.00 85.69 466 GLU A C 1
ATOM 3629 O O . GLU A 1 466 ? -12.824 38.317 3.133 1.00 85.69 466 GLU A O 1
ATOM 3634 N N . TYR A 1 467 ? -13.119 36.100 3.359 1.00 88.12 467 TYR A N 1
ATOM 3635 C CA . TYR A 1 467 ? -14.273 35.969 2.480 1.00 88.12 467 TYR A CA 1
ATOM 3636 C C . TYR A 1 467 ? -15.377 35.170 3.164 1.00 88.12 467 TYR A C 1
ATOM 3638 O O . TYR A 1 467 ? -15.124 34.129 3.766 1.00 88.12 467 TYR A O 1
ATOM 3646 N N . ALA A 1 468 ? -16.617 35.629 3.018 1.00 87.00 468 ALA A N 1
ATOM 3647 C CA . ALA A 1 468 ? -17.778 34.779 3.227 1.00 87.00 468 ALA A CA 1
ATOM 3648 C C . ALA A 1 468 ? -17.980 33.936 1.966 1.00 87.00 468 ALA A C 1
ATOM 3650 O O . ALA A 1 468 ? -17.947 34.471 0.852 1.00 87.00 468 ALA A O 1
ATOM 3651 N N . TYR A 1 469 ? -18.203 32.636 2.124 1.00 90.06 469 TYR A N 1
ATOM 3652 C CA . TYR A 1 469 ? -18.437 31.731 1.005 1.00 90.06 469 TYR A CA 1
ATOM 3653 C C . TYR A 1 469 ? -19.722 30.931 1.175 1.00 90.06 469 TYR A C 1
ATOM 3655 O O . TYR A 1 469 ? -20.227 30.773 2.287 1.00 90.06 469 TYR A O 1
ATOM 3663 N N . ARG A 1 470 ? -20.214 30.392 0.058 1.00 90.31 470 ARG A N 1
ATOM 3664 C CA . ARG A 1 470 ? -21.203 29.320 0.040 1.00 90.31 470 ARG A CA 1
ATOM 3665 C C . ARG A 1 470 ? -20.938 28.319 -1.079 1.00 90.31 470 ARG A C 1
ATOM 3667 O O . ARG A 1 470 ? -20.491 28.688 -2.164 1.00 90.31 470 ARG A O 1
ATOM 3674 N N . VAL A 1 471 ? -21.218 27.049 -0.813 1.00 86.12 471 VAL A N 1
ATOM 3675 C CA . VAL A 1 471 ? -21.131 25.955 -1.785 1.00 86.12 471 VAL A CA 1
ATOM 3676 C C . VAL A 1 471 ? -22.539 25.500 -2.135 1.00 86.12 471 VAL A C 1
ATOM 3678 O O . VAL A 1 471 ? -23.290 25.068 -1.262 1.00 86.12 471 VAL A O 1
ATOM 3681 N N . ILE A 1 472 ? -22.886 25.585 -3.416 1.00 87.62 472 ILE A N 1
ATOM 3682 C CA . ILE A 1 472 ? -24.204 25.241 -3.948 1.00 87.62 472 ILE A CA 1
ATOM 3683 C C . ILE A 1 472 ? -24.087 23.933 -4.731 1.00 87.62 472 ILE A C 1
ATOM 3685 O O . ILE A 1 472 ? -23.274 23.809 -5.651 1.00 87.62 472 ILE A O 1
ATOM 3689 N N . VAL A 1 473 ? -24.922 22.953 -4.387 1.00 82.62 473 VAL A N 1
ATOM 3690 C CA . VAL A 1 473 ? -24.970 21.641 -5.048 1.00 82.62 473 VAL A CA 1
ATOM 3691 C C . VAL A 1 473 ? -26.258 21.540 -5.860 1.00 82.62 473 VAL A C 1
ATOM 3693 O O . VAL A 1 473 ? -27.344 21.776 -5.343 1.00 82.62 473 VAL A O 1
ATOM 3696 N N . ASN A 1 474 ? -26.153 21.198 -7.146 1.00 84.06 474 ASN A N 1
ATOM 3697 C CA . ASN A 1 474 ? -27.286 21.061 -8.075 1.00 84.06 474 ASN A CA 1
ATOM 3698 C C . ASN A 1 474 ? -28.206 22.299 -8.150 1.00 84.06 474 ASN A C 1
ATOM 3700 O O . ASN A 1 474 ? -29.393 22.174 -8.441 1.00 84.06 474 ASN A O 1
ATOM 3704 N N . GLY A 1 475 ? -27.657 23.491 -7.895 1.00 84.88 475 GLY A N 1
ATOM 3705 C CA . GLY A 1 475 ? -28.410 24.748 -7.883 1.00 84.88 475 GLY A CA 1
ATOM 3706 C C . GLY A 1 475 ? -29.285 24.963 -6.641 1.00 84.88 475 GLY A C 1
ATOM 3707 O O . GLY A 1 475 ? -30.067 25.911 -6.620 1.00 84.88 475 GLY A O 1
ATOM 3708 N N . ASP A 1 476 ? -29.180 24.115 -5.610 1.00 83.25 476 ASP A N 1
ATOM 3709 C CA . ASP A 1 476 ? -29.952 24.266 -4.375 1.00 83.25 476 ASP A CA 1
ATOM 3710 C C . ASP A 1 476 ? -29.328 25.310 -3.438 1.00 83.25 476 ASP A C 1
ATOM 3712 O O . ASP A 1 476 ? -28.541 25.008 -2.542 1.00 83.25 476 ASP A O 1
ATOM 3716 N N . VAL A 1 477 ? -29.687 26.571 -3.666 1.00 82.69 477 VAL A N 1
ATOM 3717 C CA . VAL A 1 477 ? -29.250 27.716 -2.852 1.00 82.69 477 VAL A CA 1
ATOM 3718 C C . VAL A 1 477 ? -29.807 27.713 -1.427 1.00 82.69 477 VAL A C 1
ATOM 3720 O O . VAL A 1 477 ? -29.229 28.369 -0.568 1.00 82.69 477 VAL A O 1
ATOM 3723 N N . ASN A 1 478 ? -30.908 27.005 -1.151 1.00 73.44 478 ASN A N 1
ATOM 3724 C CA . ASN A 1 478 ? -31.537 27.025 0.177 1.00 73.44 478 ASN A CA 1
ATOM 3725 C C . ASN A 1 478 ? -30.816 26.119 1.181 1.00 73.44 478 ASN A C 1
ATOM 3727 O O . ASN A 1 478 ? -30.943 26.324 2.384 1.00 73.44 478 ASN A O 1
ATOM 3731 N N . ASN A 1 479 ? -30.071 25.134 0.677 1.00 72.31 479 ASN A N 1
ATOM 3732 C CA . ASN A 1 479 ? -29.262 24.207 1.466 1.00 72.31 479 ASN A CA 1
ATOM 3733 C C . ASN A 1 479 ? -27.765 24.385 1.172 1.00 72.31 479 ASN A C 1
ATOM 3735 O O . ASN A 1 479 ? -26.989 23.434 1.275 1.00 72.31 479 ASN A O 1
ATOM 3739 N N . ALA A 1 480 ? -27.363 25.589 0.754 1.00 78.75 480 ALA A N 1
ATOM 3740 C CA . ALA A 1 480 ? -25.966 25.889 0.496 1.00 78.75 480 ALA A CA 1
ATOM 3741 C C . ALA A 1 480 ? -25.150 25.772 1.790 1.00 78.75 480 ALA A C 1
ATOM 3743 O O . ALA A 1 480 ? -25.601 26.169 2.865 1.00 78.75 480 ALA A O 1
ATOM 3744 N N . VAL A 1 481 ? -23.932 25.243 1.681 1.00 76.38 481 VAL A N 1
ATOM 3745 C CA . VAL A 1 481 ? -23.014 25.186 2.822 1.00 76.38 481 VAL A CA 1
ATOM 3746 C C . VAL A 1 481 ? -22.229 26.479 2.881 1.00 76.38 481 VAL A C 1
ATOM 3748 O O . VAL A 1 481 ? -21.450 26.767 1.974 1.00 76.38 481 VAL A O 1
ATOM 3751 N N . GLU A 1 482 ? -22.463 27.258 3.931 1.00 82.00 482 GLU A N 1
ATOM 3752 C CA . GLU A 1 482 ? -21.897 28.592 4.115 1.00 82.00 482 GLU A CA 1
ATOM 3753 C C . GLU A 1 482 ? -20.779 28.591 5.158 1.00 82.00 482 GLU A C 1
ATOM 3755 O O . GLU A 1 482 ? -20.782 27.803 6.105 1.00 82.00 482 GLU A O 1
ATOM 3760 N N . GLY A 1 483 ? -19.827 29.507 5.012 1.00 79.00 483 GLY A N 1
ATOM 3761 C CA . GLY A 1 483 ? -18.755 29.658 5.984 1.00 79.00 483 GLY A CA 1
ATOM 3762 C C . GLY A 1 483 ? -17.873 30.870 5.731 1.00 79.00 483 GLY A C 1
ATOM 3763 O O . GLY A 1 483 ? -18.146 31.706 4.867 1.00 79.00 483 GLY A O 1
ATOM 3764 N N . MET A 1 484 ? -16.793 30.940 6.504 1.00 76.94 484 MET A N 1
ATOM 3765 C CA . MET A 1 484 ? -15.734 31.933 6.346 1.00 76.94 484 MET A CA 1
ATOM 3766 C C . MET A 1 484 ? -14.469 31.251 5.837 1.00 76.94 484 MET A C 1
ATOM 3768 O O . MET A 1 484 ? -14.102 30.178 6.314 1.00 76.94 484 MET A O 1
ATOM 3772 N N . LEU A 1 485 ? -13.812 31.882 4.872 1.00 76.25 485 LEU A N 1
ATOM 3773 C CA . LEU A 1 485 ? -12.550 31.455 4.287 1.00 76.25 485 LEU A CA 1
ATOM 3774 C C . LEU A 1 485 ? -11.552 32.602 4.405 1.00 76.25 485 LEU A C 1
ATOM 3776 O O . LEU A 1 485 ? -11.829 33.712 3.959 1.00 76.25 485 LEU A O 1
ATOM 3780 N N . GLU A 1 486 ? -10.377 32.329 4.953 1.00 78.00 486 GLU A N 1
ATOM 3781 C CA . GLU A 1 486 ? -9.252 33.257 4.905 1.00 78.00 486 GLU A CA 1
ATOM 3782 C C . GLU A 1 486 ? -8.279 32.775 3.828 1.00 78.00 486 GLU A C 1
ATOM 3784 O O . GLU A 1 486 ? -7.714 31.693 3.944 1.00 78.00 486 GLU A O 1
ATOM 3789 N N . ILE A 1 487 ? -8.091 33.562 2.770 1.00 73.50 487 ILE A N 1
ATOM 3790 C CA . ILE A 1 487 ? -7.102 33.265 1.732 1.00 73.50 487 ILE A CA 1
ATOM 3791 C C . ILE A 1 487 ? -5.778 33.873 2.164 1.00 73.50 487 ILE A C 1
ATOM 3793 O O . ILE A 1 487 ? -5.630 35.099 2.158 1.00 73.50 487 ILE A O 1
ATOM 3797 N N . LYS A 1 488 ? -4.811 33.017 2.495 1.00 66.06 488 LYS A N 1
ATOM 3798 C CA . LYS A 1 488 ? -3.422 33.394 2.781 1.00 66.06 488 LYS A CA 1
ATOM 3799 C C . LYS A 1 488 ? -2.537 33.052 1.588 1.00 66.06 488 LYS A C 1
ATOM 3801 O O . LYS A 1 488 ? -2.832 32.165 0.796 1.00 66.06 488 LYS A O 1
ATOM 3806 N N . ARG A 1 489 ? -1.438 33.782 1.435 1.00 63.88 489 ARG A N 1
ATOM 3807 C CA . ARG A 1 489 ? -0.324 33.374 0.574 1.00 63.88 489 ARG A CA 1
ATOM 3808 C C . ARG A 1 489 ? 0.885 33.285 1.480 1.00 63.88 489 ARG A C 1
ATOM 3810 O O . ARG A 1 489 ? 1.198 34.287 2.121 1.00 63.88 489 ARG A O 1
ATOM 3817 N N . ASP A 1 490 ? 1.524 32.122 1.538 1.00 46.28 490 ASP A N 1
ATOM 3818 C CA . ASP A 1 490 ? 2.755 31.945 2.302 1.00 46.28 490 ASP A CA 1
ATOM 3819 C C . ASP A 1 490 ? 3.782 32.996 1.861 1.00 46.28 490 ASP A C 1
ATOM 3821 O O . ASP A 1 490 ? 4.259 33.013 0.722 1.00 46.28 490 ASP A O 1
ATOM 3825 N N . GLN A 1 491 ? 4.083 33.920 2.769 1.00 40.12 491 GLN A N 1
ATOM 3826 C CA . GLN A 1 491 ? 5.354 34.618 2.784 1.00 40.12 491 GLN A CA 1
ATOM 3827 C C . GLN A 1 491 ? 6.264 33.829 3.720 1.00 40.12 491 GLN A C 1
ATOM 3829 O O . GLN A 1 491 ? 6.192 34.037 4.919 1.00 40.12 491 GLN A O 1
ATOM 3834 N N . ASP A 1 492 ? 7.123 32.978 3.165 1.00 35.78 492 ASP A N 1
ATOM 3835 C CA . ASP A 1 492 ? 8.374 32.563 3.808 1.00 35.78 492 ASP A CA 1
ATOM 3836 C C . ASP A 1 492 ? 9.480 32.724 2.748 1.00 35.78 492 ASP A C 1
ATOM 3838 O O . ASP A 1 492 ? 9.510 32.042 1.726 1.00 35.78 492 ASP A O 1
ATOM 3842 N N . GLU A 1 493 ? 10.166 33.868 2.736 1.00 28.44 493 GLU A N 1
ATOM 3843 C CA . GLU A 1 493 ? 11.411 34.158 3.467 1.00 28.44 493 GLU A CA 1
ATOM 3844 C C . GLU A 1 493 ? 12.679 33.666 2.737 1.00 28.44 493 GLU A C 1
ATOM 3846 O O . GLU A 1 493 ? 13.074 32.505 2.790 1.00 28.44 493 GLU A O 1
ATOM 3851 N N . ILE A 1 494 ? 13.405 34.611 2.124 1.00 24.34 494 ILE A N 1
ATOM 3852 C CA . ILE A 1 494 ? 14.872 34.588 2.173 1.00 24.34 494 ILE A CA 1
ATOM 3853 C C . ILE A 1 494 ? 15.285 35.745 3.090 1.00 24.34 494 ILE A C 1
ATOM 3855 O O . ILE A 1 494 ? 15.259 36.897 2.646 1.00 24.34 494 ILE A O 1
ATOM 3859 N N . PRO A 1 495 ? 15.717 35.494 4.336 1.00 27.38 495 PRO A N 1
ATOM 3860 C CA . PRO A 1 495 ? 16.506 36.463 5.063 1.00 27.38 495 PRO A CA 1
ATOM 3861 C C . PRO A 1 495 ? 17.932 36.400 4.506 1.00 27.38 495 PRO A C 1
ATOM 3863 O O . PRO A 1 495 ? 18.736 35.548 4.883 1.00 27.38 495 PRO A O 1
ATOM 3866 N N . PHE A 1 496 ? 18.273 37.313 3.594 1.00 25.33 496 PHE A N 1
ATOM 3867 C CA . PHE A 1 496 ? 19.678 37.635 3.350 1.00 25.33 496 PHE A CA 1
ATOM 3868 C C . PHE A 1 496 ? 20.174 38.464 4.540 1.00 25.33 496 PHE A C 1
ATOM 3870 O O . PHE A 1 496 ? 20.061 39.689 4.564 1.00 25.33 496 PHE A O 1
ATOM 3877 N N . LEU A 1 497 ? 20.729 37.788 5.546 1.00 25.48 497 LEU A N 1
ATOM 3878 C CA . LEU A 1 497 ? 21.661 38.420 6.471 1.00 25.48 497 LEU A CA 1
ATOM 3879 C C . LEU A 1 497 ? 22.956 38.693 5.700 1.00 25.48 497 LEU A C 1
ATOM 3881 O O . LEU A 1 497 ? 23.755 37.794 5.448 1.00 25.48 497 LEU A O 1
ATOM 3885 N N . LEU A 1 498 ? 23.152 39.950 5.304 1.00 28.88 498 LEU A N 1
ATOM 3886 C CA . LEU A 1 498 ? 24.472 40.464 4.961 1.00 28.88 498 LEU A CA 1
ATOM 3887 C C . LEU A 1 498 ? 25.298 40.537 6.251 1.00 28.88 498 LEU A C 1
ATOM 3889 O O . LEU A 1 498 ? 25.059 41.395 7.099 1.00 28.88 498 LEU A O 1
ATOM 3893 N N . SER A 1 499 ? 26.291 39.664 6.383 1.00 28.17 499 SER A N 1
ATOM 3894 C CA . SER A 1 499 ? 27.488 39.941 7.179 1.00 28.17 499 SER A CA 1
ATOM 3895 C C . SER A 1 499 ? 28.670 40.031 6.217 1.00 28.17 499 SER A C 1
ATOM 3897 O O . SER A 1 499 ? 28.773 39.191 5.323 1.00 28.17 499 SER A O 1
ATOM 3899 N N . GLY A 1 500 ? 29.466 41.093 6.371 1.00 32.31 500 GLY A N 1
ATOM 3900 C CA . GLY A 1 500 ? 30.501 41.538 5.430 1.00 32.31 500 GLY A CA 1
ATOM 3901 C C . GLY A 1 500 ? 31.664 40.592 5.180 1.00 32.31 500 GLY A C 1
ATOM 3902 O O . GLY A 1 500 ? 31.812 39.592 5.916 1.00 32.31 500 GLY A O 1
#

Sequence (500 aa):
MTDGSWSSATVSTGSTNYSVNLSGAPNDHYQYRITYTRPGESQVYAAGAGEFSITSSDSVGSTHAVAIVEDGFYNFKGITKRAVYESRWITDGYTQLETGWWDSNRVSVAWDDLSDIDTSKVRVVLNYVEANGAGQRRNNTRYWTGSSNSTSTTFAWGPPDNNYYGYYRLHSVRSIHIQKHIDGAWVTVRNGVTGDAQQSRSLLIRGNVTGLSDIVVTGEDGREYRGLPLTPVSTNLYRLNIGSLERGHYTWVPEGTTSVVGGEFTVGMSAPVNTDVVVQESVGHFNVNLAGQAVWEGRKLFSGYNYITYDWYDSNRINFSWDSLEEWGTSNIRVRLNYVAENGSGQTRNESRVQQFNAFDAERGASMVWSAPDGNSGGYYRVKSIRSATVEKYVNGAWVTVYSRQGATSGDASRLMFTGIPAGSSVEFEYRPASAEALDPYQSKTASSIGTGWYAVAYDDIPVGEYAYRVIVNGDVNNAVEGMLEIKRDQDEIPFLLSG

Secondary structure (DSSP, 8-state):
-----PPPPPEEE-SS-EEE--TTSPSEEEEEEEEE--TT-SS-SEEEEEEEEE-SS--TT--SEEEEEE---EEEEEEEE--EEEEEEEEESEEEEEEEEES-EEEEEEE---TTT-SSEEEEEEEEEEE-TT--EEEEEEEEEEETT--EEEEEE-PPTT-SSS--EEEEEEEEEEEEEETTEEEEEEEEESB--PPPPEEEEEES-TT--EEEEEETT--EE-S--EEEEETTEEEEE-TTPPSEEEEEEEESSS----EEEEE--SS---SS-EEEEE---EEEEEEE--EEEEEEEEESEEEEEEEEES-EEEEEEES--GGG-S--EEEEEEEEEE-TTS-EEEEEEEEEE-TTTTSSEEEEEE-PPTT-TTS--EEEEEEEEEEEEEETTEEEEEEEEESSSS----EEEEESPPTT--EEEEEEETTS-TTSPPEEEEEEEEETTEEEEE-TTSPSEEEEEEEEETT-GGG-EEEEEEE-------------

Foldseek 3Di:
DPDDDDDDFDWDDDPPDIDTDPQVPAWEKDKDKDFDDDVPGPDTPDIDIDIDTQQAHALVPFPAKAKDKDQADKFWLAWQDWWDFAWDFDPPVDTDIATATDDKTKTKMFGDQQCSNYQAKKKKKWWFWFAWPVGDIDIDIDMDMDGNRDGMDMDIDTDDPRDHTDGGTGQTTAWMFMWDCHNNDTFGPHIGGPDDDRDAIKMKMFRQCVQFDWKWKAFPVRDIDTPFDWADRDPGIIIGGCNPPFFGKIWMATPRTSRGDYGIDTDDDPDDDDLAWDKDWDPKWKAKDFPDWWDWDFDFRDDVDGDTDTDIDHKTKMKMFMAFCPNVDFFKKKKKWWFWFAANVRDIDIDMDMGMDTSPQQRGIDMRMGTDRPPCNGDRGTGPWTQKMWMWTCHGSKTFTPDIDGTRDIDDFIKMKIASAAFPKWKKKWKDAPPDDPPDDTDIDTWDGRMGRMTMDGCNVPDFHKMWMWMDINNPPVPTRIDIDGDDDDDDDDPPPDDD